Protein AF-A0A0N8S0G9-F1 (afdb_monomer_lite)

Radius of gyration: 26.76 Å; chains: 1; bounding box: 62×68×71 Å

pLDDT: mean 87.04, std 19.03, range [21.62, 98.75]

Secondary structure (DSSP, 8-state):
-B-PPP--------------PPPPP-PPPPPPP----------PPPPEEEEHHHHHHHHS--S-----------HHHHHHHHHHHHHTS-TTEEEEEEEEEEETTEEEEEEEEEEETTTTEEEEEEEE-S-GGGS-HHHHHHHHHHHHHHHHHHHHHHT-SEEEEEEEEEETTT--EEEEEEEEEHHHHHHHHHHHHHHHHHHHHHHHHHHHHHHHHHHHPPPSSSSPPTTHHHHHHHHHHHHHTT--------TTS-HHHHHHHHHHHHGGGGT-SEEEEEESSHHHHHHHHHHHHHHHHH-GGG---EEE---HHHH-S-TTS-SSTTT-TTTTTHHHHHHHHHHHHTTSSEE-HHHHHHHHHHTT--HHHHHHHHTTT-SEEEE-THHHHSTT-HHHHHHHHTT--EEEEEETGGGHHHHHHHHT-----HHHHHHHHHHS-HHHHHHHHHHHHHHHHHHHH--SSEEEESS--HHHHHHHHHHHHHHHHHHHH-TT---HHHHHHHHHHHHHHHHHHT-STT--EEEEPPPTT-----

Organism: NCBI:txid251724

InterPro domains:
  IPR006554 Helicase-like, DEXD box c2 type [SM00488] (219-459)
  IPR010614 RAD3-like helicase, DEAD [PF06733] (315-437)
  IPR011604 PD-(D/E)XK endonuclease-like domain superfamily [G3DSA:3.90.320.10] (56-201)
  IPR014013 Helicase superfamily 1/2, ATP-binding domain, DinG/Rad3-type [PS51193] (218-469)
  IPR027417 P-loop containing nucleoside triphosphate hydrolase [G3DSA:3.40.50.300] (226-467)
  IPR027417 P-loop containing nucleoside triphosphate hydrolase [SSF52540] (202-443)
  IPR045028 Helicase superfamily 1/2, DinG/Rad3-like [PTHR11472] (222-481)

Foldseek 3Di:
DWFFDDDDDDDDDDDDDDDDDDPDDDDDDDDDDDDDDPDDPPPPPQAAEAELLRLLCQQQQWWFQDPQDAQFDDPVLFVVLLVLVQVPDDPQKDAFQWFWDDDVRYIYIYTFGIARPVQLETEHEDEGEFDPVPPDPSVVRSSVSSQLLVQLRVCVVVVNQKGKYWYWYAYSPVRDTDIDIDMDGNVVSVVSNNSSCVVCVVVVVVLVVLLVQLLVLLLVQDQLDPDAAVPLQVLLVQLLVCLLVVHDDDDDDDPPRLNLLSNVSSNSSNCSNVVFQAEEEAEADPVSLVSNVVSVVSSCVSPVSSLAQEAEADDCVPQFPCPVFDRIVVTAQQRGRQSVLLVQLLVQLSVHSYHYSVSLSVSSVVSSHRSNVSSLVCSNVHRYYYYHPCLCLAPPRSNVVVCVNSVGRYHYHYPPCVVVSVVNSVSLDADADVVLLVVCLVVPDDQLNVLSVLLNVLVVVVVVPDDDQKDKDLDDSVSNLVSLVVSLVSLSNVCSVCVPPDDVSSVVNSVSSVSVNVSSVVDDNRIIDMDHHDDPPDDDDD

Structure (mmCIF, N/CA/C/O backbone):
data_AF-A0A0N8S0G9-F1
#
_entry.id   AF-A0A0N8S0G9-F1
#
loop_
_atom_site.group_PDB
_atom_site.id
_atom_site.type_symbol
_atom_site.label_atom_id
_atom_site.label_alt_id
_atom_site.label_comp_id
_atom_site.label_asym_id
_atom_site.label_entity_id
_atom_site.label_seq_id
_atom_site.pdbx_PDB_ins_code
_atom_site.Cartn_x
_atom_site.Cartn_y
_atom_site.Cartn_z
_atom_site.occupancy
_atom_site.B_iso_or_equiv
_atom_site.auth_seq_id
_atom_site.auth_comp_id
_atom_site.auth_asym_id
_atom_site.auth_atom_id
_atom_site.pdbx_PDB_model_num
ATOM 1 N N . MET A 1 1 ? 8.489 -24.179 9.448 1.00 47.62 1 MET A N 1
ATOM 2 C CA . MET A 1 1 ? 8.818 -23.372 8.254 1.00 47.62 1 MET A CA 1
ATOM 3 C C . MET A 1 1 ? 7.726 -23.603 7.246 1.00 47.62 1 MET A C 1
ATOM 5 O O . MET A 1 1 ? 7.330 -24.745 7.161 1.00 47.62 1 MET A O 1
ATOM 9 N N . PHE A 1 2 ? 7.226 -22.601 6.537 1.00 31.55 2 PHE A N 1
ATOM 10 C CA . PHE A 1 2 ? 6.414 -22.854 5.350 1.00 31.55 2 PHE A CA 1
ATOM 11 C C . PHE A 1 2 ? 7.312 -22.708 4.124 1.00 31.55 2 PHE A C 1
ATOM 13 O O . PHE A 1 2 ? 7.736 -21.596 3.852 1.00 31.55 2 PHE A O 1
ATOM 20 N N . ALA A 1 3 ? 7.693 -23.796 3.455 1.00 31.20 3 ALA A N 1
ATOM 21 C CA . ALA A 1 3 ? 8.562 -23.752 2.272 1.00 31.20 3 ALA A CA 1
ATOM 22 C C . ALA A 1 3 ? 7.854 -24.390 1.070 1.00 31.20 3 ALA A C 1
ATOM 24 O O . ALA A 1 3 ? 7.136 -25.365 1.235 1.00 31.20 3 ALA A O 1
ATOM 25 N N . THR A 1 4 ? 8.037 -23.882 -0.148 1.00 32.00 4 THR A N 1
ATOM 26 C CA . THR A 1 4 ? 7.501 -24.537 -1.356 1.00 32.00 4 THR A CA 1
ATOM 27 C C . THR A 1 4 ? 8.551 -25.477 -1.969 1.00 32.00 4 THR A C 1
ATOM 29 O O . THR A 1 4 ? 9.757 -25.236 -1.854 1.00 32.00 4 THR A O 1
ATOM 32 N N . ARG A 1 5 ? 8.088 -26.603 -2.541 1.00 31.05 5 ARG A N 1
ATOM 33 C CA . ARG A 1 5 ? 8.896 -27.758 -2.995 1.00 31.05 5 ARG A CA 1
ATOM 34 C C . ARG A 1 5 ? 10.078 -27.365 -3.894 1.00 31.05 5 ARG A C 1
ATOM 36 O O . ARG A 1 5 ? 9.892 -26.692 -4.902 1.00 31.05 5 ARG A O 1
ATOM 43 N N . ASP A 1 6 ? 11.253 -27.926 -3.598 1.00 29.02 6 ASP A N 1
ATOM 44 C CA . ASP A 1 6 ? 12.399 -27.990 -4.511 1.00 29.02 6 ASP A CA 1
ATOM 45 C C . ASP A 1 6 ? 12.451 -29.371 -5.182 1.00 29.02 6 ASP A C 1
ATOM 47 O O . ASP A 1 6 ? 12.462 -30.409 -4.517 1.00 29.02 6 ASP A O 1
ATOM 51 N N . SER A 1 7 ? 12.451 -29.399 -6.512 1.00 31.22 7 SER A N 1
ATOM 52 C CA . SER A 1 7 ? 12.449 -30.622 -7.314 1.00 31.22 7 SER A CA 1
ATOM 53 C C . SER A 1 7 ? 13.865 -30.981 -7.754 1.00 31.22 7 SER A C 1
ATOM 55 O O . SER A 1 7 ? 14.272 -30.606 -8.850 1.00 31.22 7 SER A O 1
ATOM 57 N N . ARG A 1 8 ? 14.612 -31.731 -6.937 1.00 25.83 8 ARG A N 1
ATOM 58 C CA . ARG A 1 8 ? 15.821 -32.466 -7.355 1.00 25.83 8 ARG A CA 1
ATOM 59 C C . ARG A 1 8 ? 16.055 -33.634 -6.403 1.00 25.83 8 ARG A C 1
ATOM 61 O O . ARG A 1 8 ? 16.563 -33.427 -5.312 1.00 25.83 8 ARG A O 1
ATOM 68 N N . LEU A 1 9 ? 15.660 -34.829 -6.847 1.00 25.06 9 LEU A N 1
ATOM 69 C CA . LEU A 1 9 ? 16.227 -36.161 -6.568 1.00 25.06 9 LEU A CA 1
ATOM 70 C C . LEU A 1 9 ? 15.126 -37.194 -6.829 1.00 25.06 9 LEU A C 1
ATOM 72 O O . LEU A 1 9 ? 14.227 -37.340 -6.014 1.00 25.06 9 LEU A O 1
ATOM 76 N N . LEU A 1 10 ? 15.189 -37.855 -7.988 1.00 24.91 10 LEU A N 1
ATOM 77 C CA . LEU A 1 10 ? 14.759 -39.240 -8.240 1.00 24.91 10 LEU A CA 1
ATOM 78 C C . LEU A 1 10 ? 14.988 -39.538 -9.730 1.00 24.91 10 LEU A C 1
ATOM 80 O O . LEU A 1 10 ? 14.132 -39.342 -10.587 1.00 24.91 10 LEU A O 1
ATOM 84 N N . THR A 1 11 ? 16.198 -39.990 -10.048 1.00 25.89 11 THR A N 1
ATOM 85 C CA . THR A 1 11 ? 16.478 -40.744 -11.271 1.00 25.89 11 THR A CA 1
ATOM 86 C C . THR A 1 11 ? 16.025 -42.183 -11.055 1.00 25.89 11 THR A C 1
ATOM 88 O O . THR A 1 11 ? 16.617 -42.894 -10.248 1.00 25.89 11 THR A O 1
ATOM 91 N N . GLY A 1 12 ? 14.994 -42.618 -11.776 1.00 23.05 12 GLY A N 1
ATOM 92 C CA . GLY A 1 12 ? 14.549 -44.010 -11.786 1.00 23.05 12 GLY A CA 1
ATOM 93 C C . GLY A 1 12 ? 13.316 -44.192 -12.663 1.00 23.05 12 GLY A C 1
ATOM 94 O O . GLY A 1 12 ? 12.246 -43.698 -12.335 1.00 23.05 12 GLY A O 1
ATOM 95 N N . ARG A 1 13 ? 13.493 -44.863 -13.806 1.00 23.89 13 ARG A N 1
ATOM 96 C CA . ARG A 1 13 ? 12.453 -45.217 -14.787 1.00 23.89 13 ARG A CA 1
ATOM 97 C C . ARG A 1 13 ? 11.225 -45.834 -14.113 1.00 23.89 13 ARG A C 1
ATOM 99 O O . ARG A 1 13 ? 11.407 -46.791 -13.377 1.00 23.89 13 ARG A O 1
ATOM 106 N N . LEU A 1 14 ? 10.020 -45.413 -14.504 1.00 23.11 14 LEU A N 1
ATOM 107 C CA . LEU A 1 14 ? 8.865 -46.299 -14.680 1.00 23.11 14 LEU A CA 1
ATOM 108 C C . LEU A 1 14 ? 7.877 -45.661 -15.668 1.00 23.11 14 LEU A C 1
ATOM 110 O O . LEU A 1 14 ? 7.524 -44.488 -15.588 1.00 23.11 14 LEU A O 1
ATOM 114 N N . SER A 1 15 ? 7.520 -46.466 -16.654 1.00 21.62 15 SER A N 1
ATOM 115 C CA . SER A 1 15 ? 6.636 -46.213 -17.779 1.00 21.62 15 SER A CA 1
ATOM 116 C C . SER A 1 15 ? 5.155 -46.178 -17.380 1.00 21.62 15 SER A C 1
ATOM 118 O O . SER A 1 15 ? 4.724 -46.957 -16.537 1.00 21.62 15 SER A O 1
ATOM 120 N N . SER A 1 16 ? 4.391 -45.343 -18.097 1.00 23.67 16 SER A N 1
ATOM 121 C CA . SER A 1 16 ? 2.976 -45.521 -18.475 1.00 23.67 16 SER A CA 1
ATOM 122 C C . SER A 1 16 ? 1.946 -45.824 -17.376 1.00 23.67 16 SER A C 1
ATOM 124 O O . SER A 1 16 ? 1.708 -46.993 -17.098 1.00 23.67 16 SER A O 1
ATOM 126 N N . ILE A 1 17 ? 1.201 -44.804 -16.919 1.00 25.59 17 ILE A N 1
ATOM 127 C CA . ILE A 1 17 ? -0.230 -44.930 -16.572 1.00 25.59 17 ILE A CA 1
ATOM 128 C C . ILE A 1 17 ? -0.977 -43.657 -17.009 1.00 25.59 17 ILE A C 1
ATOM 130 O O . ILE A 1 17 ? -0.624 -42.538 -16.645 1.00 25.59 17 ILE A O 1
ATOM 134 N N . HIS A 1 18 ? -2.002 -43.876 -17.832 1.00 22.98 18 HIS A N 1
ATOM 135 C CA . HIS A 1 18 ? -2.999 -42.920 -18.304 1.00 22.98 18 HIS A CA 1
ATOM 136 C C . HIS A 1 18 ? -3.925 -42.415 -17.180 1.00 22.98 18 HIS A C 1
ATOM 138 O O . HIS A 1 18 ? -4.282 -43.168 -16.283 1.00 22.98 18 HIS A O 1
ATOM 144 N N . ASN A 1 19 ? -4.431 -41.189 -17.366 1.00 25.28 19 ASN A N 1
ATOM 145 C CA . ASN A 1 19 ? -5.686 -40.645 -16.829 1.00 25.28 19 ASN A CA 1
ATOM 146 C C . ASN A 1 19 ? -5.848 -40.548 -15.303 1.00 25.28 19 ASN A C 1
ATOM 148 O O . ASN A 1 19 ? -6.401 -41.447 -14.683 1.00 25.28 19 ASN A O 1
ATOM 152 N N . LEU A 1 20 ? -5.595 -39.357 -14.749 1.00 24.39 20 LEU A N 1
ATOM 153 C CA . LEU A 1 20 ? -6.337 -38.851 -13.588 1.00 24.39 20 LEU A CA 1
ATOM 154 C C . LEU A 1 20 ? -6.706 -37.378 -13.818 1.00 24.39 20 LEU A C 1
ATOM 156 O O . LEU A 1 20 ? -5.854 -36.525 -14.052 1.00 24.39 20 LEU A O 1
ATOM 160 N N . ARG A 1 21 ? -8.020 -37.134 -13.835 1.00 22.47 21 ARG A N 1
ATOM 161 C CA . ARG A 1 21 ? -8.688 -35.842 -14.027 1.00 22.47 21 ARG A CA 1
ATOM 162 C C . ARG A 1 21 ? -8.375 -34.898 -12.860 1.00 22.47 21 ARG A C 1
ATOM 164 O O . ARG A 1 21 ? -8.559 -35.280 -11.709 1.00 22.47 21 ARG A O 1
ATOM 171 N N . LEU A 1 22 ? -7.989 -33.664 -13.175 1.00 25.78 22 LEU A N 1
ATOM 172 C CA . LEU A 1 22 ? -8.031 -32.528 -12.248 1.00 25.78 22 LEU A CA 1
ATOM 173 C C . LEU A 1 22 ? -9.501 -32.097 -12.035 1.00 25.78 22 LEU A C 1
ATOM 175 O O . LEU A 1 22 ? -10.263 -32.112 -13.008 1.00 25.78 22 LEU A O 1
ATOM 179 N N . PRO A 1 23 ? -9.927 -31.723 -10.815 1.00 24.94 23 PRO A N 1
ATOM 180 C CA . PRO A 1 23 ? -11.249 -31.149 -10.585 1.00 24.94 23 PRO A CA 1
ATOM 181 C C . PRO A 1 23 ? -11.358 -29.732 -11.170 1.00 24.94 23 PRO A C 1
ATOM 183 O O . PRO A 1 23 ? -10.394 -28.970 -11.209 1.00 24.94 23 PRO A O 1
ATOM 186 N N . SER A 1 24 ? -12.556 -29.426 -11.667 1.00 25.06 24 SER A N 1
ATOM 187 C CA . SER A 1 24 ? -12.907 -28.270 -12.490 1.00 25.06 24 SER A CA 1
ATOM 188 C C . SER A 1 24 ? -12.512 -26.923 -11.884 1.00 25.06 24 SER A C 1
ATOM 190 O O . SER A 1 24 ? -13.053 -26.502 -10.863 1.00 25.06 24 SER A O 1
ATOM 192 N N . ALA A 1 25 ? -11.641 -26.210 -12.595 1.00 27.41 25 ALA A N 1
ATOM 193 C CA . ALA A 1 25 ? -11.498 -24.771 -12.473 1.00 27.41 25 ALA A CA 1
ATOM 194 C C . ALA A 1 25 ? -12.776 -24.079 -12.972 1.00 27.41 25 ALA A C 1
ATOM 196 O O . ALA A 1 25 ? -13.408 -24.517 -13.937 1.00 27.41 25 ALA A O 1
ATOM 197 N N . VAL A 1 26 ? -13.132 -23.000 -12.282 1.00 28.72 26 VAL A N 1
ATOM 198 C CA . VAL A 1 26 ? -14.217 -22.064 -12.584 1.00 28.72 26 VAL A CA 1
ATOM 199 C C . VAL A 1 26 ? -14.305 -21.797 -14.092 1.00 28.72 26 VAL A C 1
ATOM 201 O O . VAL A 1 26 ? -13.342 -21.365 -14.723 1.00 28.72 26 VAL A O 1
ATOM 204 N N . THR A 1 27 ? -15.473 -22.086 -14.665 1.00 25.48 27 THR A N 1
ATOM 205 C CA . THR A 1 27 ? -15.809 -21.867 -16.076 1.00 25.48 27 THR A CA 1
ATOM 206 C C . THR A 1 27 ? -15.549 -20.417 -16.498 1.00 25.48 27 THR A C 1
ATOM 208 O O . THR A 1 27 ? -16.100 -19.510 -15.870 1.00 25.48 27 THR A O 1
ATOM 211 N N . PRO A 1 28 ? -14.788 -20.173 -17.580 1.00 29.44 28 PRO A N 1
ATOM 212 C CA . PRO A 1 28 ? -14.736 -18.864 -18.209 1.00 29.44 28 PRO A CA 1
ATOM 213 C C . PRO A 1 28 ? -16.070 -18.590 -18.912 1.00 29.44 28 PRO A C 1
ATOM 215 O O . PRO A 1 28 ? -16.639 -19.458 -19.579 1.00 29.44 28 PRO A O 1
ATOM 218 N N . THR A 1 29 ? -16.579 -17.377 -18.735 1.00 32.12 29 THR A N 1
ATOM 219 C CA . THR A 1 29 ? -17.747 -16.858 -19.443 1.00 32.12 29 THR A CA 1
ATOM 220 C C . THR A 1 29 ? -17.557 -16.961 -20.963 1.00 32.12 29 THR A C 1
ATOM 222 O O . THR A 1 29 ? -16.462 -16.776 -21.492 1.00 32.12 29 THR A O 1
ATOM 225 N N . ALA A 1 30 ? -18.640 -17.321 -21.654 1.00 30.66 30 ALA A N 1
ATOM 226 C CA . ALA A 1 30 ? -18.689 -17.615 -23.085 1.00 30.66 30 ALA A CA 1
ATOM 227 C C . ALA A 1 30 ? -18.201 -16.449 -23.981 1.00 30.66 30 ALA A C 1
ATOM 229 O O . ALA A 1 30 ? -18.319 -15.284 -23.593 1.00 30.66 30 ALA A O 1
ATOM 230 N N . PRO A 1 31 ? -17.700 -16.736 -25.202 1.00 27.77 31 PRO A N 1
ATOM 231 C CA . PRO A 1 31 ? -17.201 -15.715 -26.116 1.00 27.77 31 PRO A CA 1
ATOM 232 C C . PRO A 1 31 ? -18.356 -14.891 -26.698 1.00 27.77 31 PRO A C 1
ATOM 234 O O . PRO A 1 31 ? -19.266 -15.425 -27.335 1.00 27.77 31 PRO A O 1
ATOM 237 N N . VAL A 1 32 ? -18.295 -13.575 -26.507 1.00 29.84 32 VAL A N 1
ATOM 238 C CA . VAL A 1 32 ? -19.170 -12.611 -27.182 1.00 29.84 32 VAL A CA 1
ATOM 239 C C . VAL A 1 32 ? -18.731 -12.514 -28.649 1.00 29.84 32 VAL A C 1
ATOM 241 O O . VAL A 1 32 ? -17.564 -12.249 -28.936 1.00 29.84 32 VAL A O 1
ATOM 244 N N . LYS A 1 33 ? -19.654 -12.780 -29.581 1.00 27.66 33 LYS A N 1
ATOM 245 C CA . LYS A 1 33 ? -19.442 -12.614 -31.029 1.00 27.66 33 LYS A CA 1
ATOM 246 C C . LYS A 1 33 ? -19.269 -11.127 -31.391 1.00 27.66 33 LYS A C 1
ATOM 248 O O . LYS A 1 33 ? -19.907 -10.289 -30.756 1.00 27.66 33 LYS A O 1
ATOM 253 N N . PRO A 1 34 ? -18.459 -10.791 -32.412 1.00 30.08 34 PRO A N 1
ATOM 254 C CA . PRO A 1 34 ? -18.259 -9.419 -32.840 1.00 30.08 34 PRO A CA 1
ATOM 255 C C . PRO A 1 34 ? -19.312 -9.049 -33.890 1.00 30.08 34 PRO A C 1
ATOM 257 O O . PRO A 1 34 ? -19.113 -9.322 -35.067 1.00 30.08 34 PRO A O 1
ATOM 260 N N . ASP A 1 35 ? -20.400 -8.410 -33.470 1.00 29.59 35 ASP A N 1
ATOM 261 C CA . ASP A 1 35 ? -21.201 -7.585 -34.377 1.00 29.59 35 ASP A CA 1
ATOM 262 C C . ASP A 1 35 ? -20.963 -6.124 -33.997 1.00 29.59 35 ASP A C 1
ATOM 264 O O . ASP A 1 35 ? -21.429 -5.613 -32.979 1.00 29.59 35 ASP A O 1
ATOM 268 N N . SER A 1 36 ? -20.107 -5.491 -34.794 1.00 31.81 36 SER A N 1
ATOM 269 C CA . SER A 1 36 ? -19.748 -4.086 -34.716 1.00 31.81 36 SER A CA 1
ATOM 270 C C . SER A 1 36 ? -20.699 -3.258 -35.576 1.00 31.81 36 SER A C 1
ATOM 272 O O . SER A 1 36 ? -20.569 -3.248 -36.799 1.00 31.81 36 SER A O 1
ATOM 274 N N . GLU A 1 37 ? -21.565 -2.485 -34.934 1.00 29.23 37 GLU A N 1
ATOM 275 C CA . GLU A 1 37 ? -21.896 -1.145 -35.419 1.00 29.23 37 GLU A CA 1
ATOM 276 C C . GLU A 1 37 ? -21.197 -0.130 -34.503 1.00 29.23 37 GLU A C 1
ATOM 278 O O . GLU A 1 37 ? -21.092 -0.366 -33.294 1.00 29.23 37 GLU A O 1
ATOM 283 N N . PRO A 1 38 ? -20.638 0.965 -35.047 1.00 31.22 38 PRO A N 1
ATOM 284 C CA . PRO A 1 38 ? -19.880 1.922 -34.258 1.00 31.22 38 PRO A CA 1
ATOM 285 C C . PRO A 1 38 ? -20.814 2.603 -33.259 1.00 31.22 38 PRO A C 1
ATOM 287 O O . PRO A 1 38 ? -21.645 3.432 -33.626 1.00 31.22 38 PRO A O 1
ATOM 290 N N . ALA A 1 39 ? -20.660 2.253 -31.981 1.00 31.86 39 ALA A N 1
ATOM 291 C CA . ALA A 1 39 ? -21.274 2.985 -30.892 1.00 31.86 39 ALA A CA 1
ATOM 292 C C . ALA A 1 39 ? -20.813 4.444 -30.989 1.00 31.86 39 ALA A C 1
ATOM 294 O O . ALA A 1 39 ? -19.627 4.748 -30.837 1.00 31.86 39 ALA A O 1
ATOM 295 N N . LEU A 1 40 ? -21.766 5.327 -31.288 1.00 28.92 40 LEU A N 1
ATOM 296 C CA . LEU A 1 40 ? -21.629 6.768 -31.149 1.00 28.92 40 LEU A CA 1
ATOM 297 C C . LEU A 1 40 ? -20.982 7.045 -29.791 1.00 28.92 40 LEU A C 1
ATOM 299 O O . LEU A 1 40 ? -21.545 6.717 -28.746 1.00 28.92 40 LEU A O 1
ATOM 303 N N . ILE A 1 41 ? -19.769 7.594 -29.832 1.00 35.19 41 ILE A N 1
ATOM 304 C CA . ILE A 1 41 ? -19.023 8.033 -28.659 1.00 35.19 41 ILE A CA 1
ATOM 305 C C . ILE A 1 41 ? -19.887 9.102 -27.993 1.00 35.19 41 ILE A C 1
ATOM 307 O O . ILE A 1 41 ? -19.945 10.244 -28.439 1.00 35.19 41 ILE A O 1
ATOM 311 N N . SER A 1 42 ? -20.619 8.707 -26.954 1.00 30.48 42 SER A N 1
ATOM 312 C CA . SER A 1 42 ? -21.236 9.643 -26.027 1.00 30.48 42 SER A CA 1
ATOM 313 C C . SER A 1 42 ? -20.092 10.398 -25.357 1.00 30.48 42 SER A C 1
ATOM 315 O O . SER A 1 42 ? -19.376 9.836 -24.528 1.00 30.48 42 SER A O 1
ATOM 317 N N . GLU A 1 43 ? -19.890 11.655 -25.755 1.00 35.91 43 GLU A N 1
ATOM 318 C CA . GLU A 1 43 ? -18.975 12.610 -25.123 1.00 35.91 43 GLU A CA 1
ATOM 319 C C . GLU A 1 43 ? -19.499 13.008 -23.732 1.00 35.91 43 GLU A C 1
ATOM 321 O O . GLU A 1 43 ? -19.808 14.163 -23.452 1.00 35.91 43 GLU A O 1
ATOM 326 N N . SER A 1 44 ? -19.629 12.038 -22.829 1.00 43.53 44 SER A N 1
ATOM 327 C CA . SER A 1 44 ? -19.634 12.357 -21.407 1.00 43.53 44 SER A CA 1
ATOM 328 C C . SER A 1 44 ? -18.199 12.740 -21.039 1.00 43.53 44 SER A C 1
ATOM 330 O O . SER A 1 44 ? -17.285 11.967 -21.348 1.00 43.53 44 SER A O 1
ATOM 332 N N . PRO A 1 45 ? -17.950 13.909 -20.418 1.00 55.91 45 PRO A N 1
ATOM 333 C CA . PRO A 1 45 ? -16.604 14.267 -19.993 1.00 55.91 45 PRO A CA 1
ATOM 334 C C . PRO A 1 45 ? -16.068 13.151 -19.096 1.00 55.91 45 PRO A C 1
ATOM 336 O O . PRO A 1 45 ? -16.774 12.687 -18.197 1.00 55.91 45 PRO A O 1
ATOM 339 N N . ALA A 1 46 ? -14.848 12.683 -19.376 1.00 75.50 46 ALA A N 1
ATOM 340 C CA . ALA A 1 46 ? -14.213 11.643 -18.577 1.00 75.50 46 ALA A CA 1
ATOM 341 C C . ALA A 1 46 ? -14.253 12.073 -17.106 1.00 75.50 46 ALA A C 1
ATOM 343 O O . ALA A 1 46 ? -13.829 13.177 -16.780 1.00 75.50 46 ALA A O 1
ATOM 344 N N . ARG A 1 47 ? -14.810 11.237 -16.229 1.00 87.50 47 ARG A N 1
ATOM 345 C CA . ARG A 1 47 ? -14.865 11.511 -14.790 1.00 87.50 47 ARG A CA 1
ATOM 346 C C . ARG A 1 47 ? -13.773 10.742 -14.069 1.00 87.50 47 ARG A C 1
ATOM 348 O O . ARG A 1 47 ? -13.502 9.589 -14.402 1.00 87.50 47 ARG A O 1
ATOM 355 N N . TYR A 1 48 ? -13.177 11.364 -13.060 1.00 91.00 48 TYR A N 1
ATOM 356 C CA . TYR A 1 48 ? -12.252 10.699 -12.156 1.00 91.00 48 TYR A CA 1
ATOM 357 C C . TYR A 1 48 ? -13.033 10.008 -11.040 1.00 91.00 48 TYR A C 1
ATOM 359 O O . TYR A 1 48 ? -13.744 10.654 -10.268 1.00 91.00 48 TYR A O 1
ATOM 367 N N . VAL A 1 49 ? -12.876 8.692 -10.921 1.00 91.88 49 VAL A N 1
ATOM 368 C CA . VAL A 1 49 ? -13.511 7.919 -9.851 1.00 91.88 49 VAL A CA 1
ATOM 369 C C . VAL A 1 49 ? -12.564 7.817 -8.662 1.00 91.88 49 VAL A C 1
ATOM 371 O O . VAL A 1 49 ? -11.438 7.345 -8.796 1.00 91.88 49 VAL A O 1
ATOM 374 N N . VAL A 1 50 ? -13.024 8.223 -7.479 1.00 92.88 50 VAL A N 1
ATOM 375 C CA . VAL A 1 50 ? -12.246 8.146 -6.237 1.00 92.88 50 VAL A CA 1
ATOM 376 C C . VAL A 1 50 ? -13.038 7.442 -5.138 1.00 92.88 50 VAL A C 1
ATOM 378 O O . VAL A 1 50 ? -14.231 7.683 -4.941 1.00 92.88 50 VAL A O 1
ATOM 381 N N . ALA A 1 51 ? -12.371 6.549 -4.406 1.00 93.62 51 ALA A N 1
ATOM 382 C CA . ALA A 1 51 ? -12.950 5.927 -3.224 1.00 93.62 51 ALA A CA 1
ATOM 383 C C . ALA A 1 51 ? -13.040 6.940 -2.068 1.00 93.62 51 ALA A C 1
ATOM 385 O O . ALA A 1 51 ? -12.090 7.689 -1.855 1.00 93.62 51 ALA A O 1
ATOM 386 N N . VAL A 1 52 ? -14.109 6.916 -1.260 1.00 95.62 52 VAL A N 1
ATOM 387 C CA . VAL A 1 52 ? -14.258 7.798 -0.077 1.00 95.62 52 VAL A CA 1
ATOM 388 C C . VAL A 1 52 ? -13.023 7.747 0.824 1.00 95.62 52 VAL A C 1
ATOM 390 O O . VAL A 1 52 ? -12.479 8.783 1.197 1.00 95.62 52 VAL A O 1
ATOM 393 N N . ARG A 1 53 ? -12.509 6.541 1.097 1.00 93.31 53 ARG A N 1
ATOM 394 C CA . ARG A 1 53 ? -11.275 6.355 1.869 1.00 93.31 53 ARG A CA 1
ATOM 395 C C . ARG A 1 53 ? -10.077 7.073 1.241 1.00 93.31 53 ARG A C 1
ATOM 397 O O . ARG A 1 53 ? -9.362 7.768 1.955 1.00 93.31 53 ARG A O 1
ATOM 404 N N . ALA A 1 54 ? -9.873 6.920 -0.068 1.00 91.00 54 ALA A N 1
ATOM 405 C CA . ALA A 1 54 ? -8.755 7.533 -0.785 1.00 91.00 54 ALA A CA 1
ATOM 406 C C . ALA A 1 54 ? -8.873 9.066 -0.833 1.00 91.00 54 ALA A C 1
ATOM 408 O O . ALA A 1 54 ? -7.870 9.754 -0.658 1.00 91.00 54 ALA A O 1
ATOM 409 N N . LEU A 1 55 ? -10.091 9.594 -1.004 1.00 94.56 55 LEU A N 1
ATOM 410 C CA . LEU A 1 55 ? -10.371 11.028 -0.929 1.00 94.56 55 LEU A CA 1
ATOM 411 C C . LEU A 1 55 ? -9.966 11.574 0.445 1.00 94.56 55 LEU A C 1
ATOM 413 O O . LEU A 1 55 ? -9.118 12.456 0.523 1.00 94.56 55 LEU A O 1
ATOM 417 N N . CYS A 1 56 ? -10.494 10.996 1.527 1.00 94.94 56 CYS A N 1
ATOM 418 C CA . CYS A 1 56 ? -10.198 11.453 2.885 1.00 94.94 56 CYS A CA 1
ATOM 419 C C . CYS A 1 56 ? -8.714 11.296 3.253 1.00 94.94 56 CYS A C 1
ATOM 421 O O . CYS A 1 56 ? -8.145 12.190 3.874 1.00 94.94 56 CYS A O 1
ATOM 423 N N . GLU A 1 57 ? -8.061 10.195 2.862 1.00 90.56 57 GLU A N 1
ATOM 424 C CA . GLU A 1 57 ? -6.617 10.005 3.081 1.00 90.56 57 GLU A CA 1
ATOM 425 C C . GLU A 1 57 ? -5.774 11.062 2.354 1.00 90.56 57 GLU A C 1
ATOM 427 O O . GLU A 1 57 ? -4.705 11.430 2.841 1.00 90.56 57 GLU A O 1
ATOM 432 N N . PHE A 1 58 ? -6.242 11.559 1.206 1.00 90.38 58 PHE A N 1
ATOM 433 C CA . PHE A 1 58 ? -5.560 12.604 0.450 1.00 90.38 58 PHE A CA 1
ATOM 434 C C . PHE A 1 58 ? -5.800 14.003 1.029 1.00 90.38 58 PHE A C 1
ATOM 436 O O . PHE A 1 58 ? -4.872 14.810 1.040 1.00 90.38 58 PHE A O 1
ATOM 443 N N . THR A 1 59 ? -7.026 14.304 1.468 1.00 92.50 59 THR A N 1
ATOM 444 C CA . THR A 1 59 ? -7.470 15.682 1.750 1.00 92.50 59 THR A CA 1
ATOM 445 C C . THR A 1 59 ? -7.561 16.026 3.235 1.00 92.50 59 THR A C 1
ATOM 447 O O . THR A 1 59 ? -7.447 17.196 3.586 1.00 92.50 59 THR A O 1
ATOM 450 N N . ALA A 1 60 ? -7.769 15.035 4.107 1.00 92.44 60 ALA A N 1
ATOM 451 C CA . ALA A 1 60 ? -8.040 15.243 5.533 1.00 92.44 60 ALA A CA 1
ATOM 452 C C . ALA A 1 60 ? -6.924 14.726 6.458 1.00 92.44 60 ALA A C 1
ATOM 454 O O . ALA A 1 60 ? -7.026 14.860 7.678 1.00 92.44 60 ALA A O 1
ATOM 455 N N . LYS A 1 61 ? -5.869 14.120 5.901 1.00 90.94 61 LYS A N 1
ATOM 456 C CA . LYS A 1 61 ? -4.728 13.619 6.672 1.00 90.94 61 LYS A CA 1
ATOM 457 C C . LYS A 1 61 ? -3.777 14.765 7.019 1.00 90.94 61 LYS A C 1
ATOM 459 O O . LYS A 1 61 ? -3.321 15.470 6.125 1.00 90.94 61 LYS A O 1
ATOM 464 N N . VAL A 1 62 ? -3.476 14.922 8.306 1.00 91.62 62 VAL A N 1
ATOM 465 C CA . VAL A 1 62 ? -2.696 16.044 8.856 1.00 91.62 62 VAL A CA 1
ATOM 466 C C . VAL A 1 62 ? -1.715 15.578 9.934 1.00 91.62 62 VAL A C 1
ATOM 468 O O . VAL A 1 62 ? -1.832 14.464 10.463 1.00 91.62 62 VAL A O 1
ATOM 471 N N . GLY A 1 63 ? -0.759 16.442 10.266 1.00 93.19 63 GLY A N 1
AT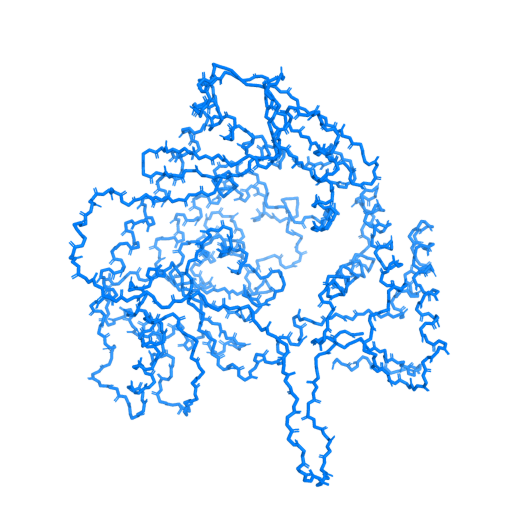OM 472 C CA . GLY A 1 63 ? 0.226 16.222 11.317 1.00 93.19 63 GLY A CA 1
ATOM 473 C C . GLY A 1 63 ? 1.339 15.252 10.929 1.00 93.19 63 GLY A C 1
ATOM 474 O O . GLY A 1 63 ? 1.807 15.201 9.786 1.00 93.19 63 GLY A O 1
ATOM 475 N N . ASP A 1 64 ? 1.787 14.485 11.917 1.00 92.75 64 ASP A N 1
ATOM 476 C CA . ASP A 1 64 ? 3.013 13.701 11.831 1.00 92.75 64 ASP A CA 1
ATOM 477 C C . ASP A 1 64 ? 2.828 12.403 11.043 1.00 92.75 64 ASP A C 1
ATOM 479 O O . ASP A 1 64 ? 1.809 11.716 11.140 1.00 92.75 64 ASP A O 1
ATOM 483 N N . LEU A 1 65 ? 3.874 12.012 10.316 1.00 89.81 65 LEU A N 1
ATOM 484 C CA . LEU A 1 65 ? 4.080 10.615 9.970 1.00 89.81 65 LEU A CA 1
ATOM 485 C C . LEU A 1 65 ? 4.392 9.874 11.268 1.00 89.81 65 LEU A C 1
ATOM 487 O O . LEU A 1 65 ? 5.410 10.157 11.891 1.00 89.81 65 LEU A O 1
ATOM 491 N N . ASP A 1 66 ? 3.553 8.915 11.642 1.00 86.00 66 ASP A N 1
ATOM 492 C CA . ASP A 1 66 ? 3.738 8.143 12.864 1.00 86.00 66 ASP A CA 1
ATOM 493 C C . ASP A 1 66 ? 3.644 6.645 12.582 1.00 86.00 66 ASP A C 1
ATOM 495 O O . ASP A 1 66 ? 2.595 6.120 12.214 1.00 86.00 66 ASP A O 1
ATOM 499 N N . LEU A 1 67 ? 4.783 5.972 12.719 1.00 81.56 67 LEU A N 1
ATOM 500 C CA . LEU A 1 67 ? 4.920 4.524 12.609 1.00 81.56 67 LEU A CA 1
ATOM 501 C C . LEU A 1 67 ? 5.357 3.904 13.930 1.00 81.56 67 LEU A C 1
ATOM 503 O O . LEU A 1 67 ? 5.979 2.837 13.939 1.00 81.56 67 LEU A O 1
ATOM 507 N N . ARG A 1 68 ? 5.061 4.570 15.054 1.00 76.81 68 ARG A N 1
ATOM 508 C CA . ARG A 1 68 ? 5.133 3.908 16.351 1.00 76.81 68 ARG A CA 1
ATOM 509 C C . ARG A 1 68 ? 4.317 2.632 16.286 1.00 76.81 68 ARG A C 1
ATOM 511 O O . ARG A 1 68 ? 3.200 2.592 15.765 1.00 76.81 68 ARG A O 1
ATOM 518 N N . PHE A 1 69 ? 4.928 1.579 16.804 1.00 69.12 69 PHE A N 1
ATOM 519 C CA . PHE A 1 69 ? 4.277 0.298 16.910 1.00 69.12 69 PHE A CA 1
ATOM 520 C C . PHE A 1 69 ? 3.022 0.460 17.776 1.00 69.12 69 PHE A C 1
ATOM 522 O O . PHE A 1 69 ? 3.109 0.748 18.966 1.00 69.12 69 PHE A O 1
ATOM 529 N N . THR A 1 70 ? 1.863 0.313 17.143 1.00 70.25 70 THR A N 1
ATOM 530 C CA . THR A 1 70 ? 0.556 0.305 17.790 1.00 70.25 70 THR A CA 1
ATOM 531 C C . THR A 1 70 ? -0.071 -1.052 17.491 1.00 70.25 70 THR A C 1
ATOM 533 O O . THR A 1 70 ? -0.334 -1.363 16.322 1.00 70.25 70 THR A O 1
ATOM 536 N N . PRO A 1 71 ? -0.247 -1.916 18.506 1.00 70.31 71 PRO A N 1
ATOM 537 C CA . PRO A 1 71 ? -0.974 -3.162 18.335 1.00 70.31 71 PRO A CA 1
ATOM 538 C C . PRO A 1 71 ? -2.335 -2.880 17.698 1.00 70.31 71 PRO A C 1
ATOM 540 O O . PRO A 1 71 ? -3.162 -2.152 18.242 1.00 70.31 71 PRO A O 1
ATOM 543 N N . SER A 1 72 ? -2.557 -3.447 16.520 1.00 76.31 72 SER A N 1
ATOM 544 C CA . SER A 1 72 ? -3.800 -3.309 15.769 1.00 76.31 72 SER A CA 1
ATOM 545 C C . SER A 1 72 ? -4.439 -4.682 15.575 1.00 76.31 72 SER A C 1
ATOM 547 O O . SER A 1 72 ? -3.727 -5.692 15.587 1.00 76.31 72 SER A O 1
ATOM 549 N N . PRO A 1 73 ? -5.774 -4.742 15.432 1.00 81.25 73 PRO A N 1
ATOM 550 C CA . PRO A 1 73 ? -6.460 -5.960 15.027 1.00 81.25 73 PRO A CA 1
ATOM 551 C C . PRO A 1 73 ? -5.847 -6.570 13.768 1.00 81.25 73 PRO A C 1
ATOM 553 O O . PRO A 1 73 ? -5.492 -5.849 12.830 1.00 81.25 73 PRO A O 1
ATOM 556 N N . THR A 1 74 ? -5.782 -7.898 13.706 1.00 76.44 74 THR A N 1
ATOM 557 C CA . THR A 1 74 ? -5.537 -8.579 12.429 1.00 76.44 74 THR A CA 1
ATOM 558 C C . THR A 1 74 ? -6.690 -8.309 11.457 1.00 76.44 74 THR A C 1
ATOM 560 O O . THR A 1 74 ? -7.781 -7.893 11.854 1.00 76.44 74 THR A O 1
ATOM 563 N N . ALA A 1 75 ? -6.491 -8.576 10.163 1.00 75.12 75 ALA A N 1
ATOM 564 C CA . ALA A 1 75 ? -7.567 -8.429 9.180 1.00 75.12 75 ALA A CA 1
ATOM 565 C C . ALA A 1 75 ? -8.789 -9.301 9.529 1.00 75.12 75 ALA A C 1
ATOM 567 O O . ALA A 1 75 ? -9.927 -8.854 9.397 1.00 75.12 75 ALA A O 1
ATOM 568 N N . GLN A 1 76 ? -8.557 -10.523 10.021 1.00 77.25 76 GLN A N 1
ATOM 569 C CA . GLN A 1 76 ? -9.625 -11.431 10.439 1.00 77.25 76 GLN A CA 1
ATOM 570 C C . GLN A 1 76 ? -10.365 -10.908 11.672 1.00 77.25 76 GLN A C 1
ATOM 572 O O . GLN A 1 76 ? -11.594 -10.918 11.687 1.00 77.25 76 GLN A O 1
ATOM 577 N N . GLU A 1 77 ? -9.635 -10.404 12.670 1.00 85.00 77 GLU A N 1
ATOM 578 C CA . GLU A 1 77 ? -10.223 -9.792 13.866 1.00 85.00 77 GLU A CA 1
ATOM 579 C C . GLU A 1 77 ? -11.015 -8.529 13.525 1.00 85.00 77 GLU A C 1
ATOM 581 O O . GLU A 1 77 ? -12.099 -8.325 14.062 1.00 85.00 77 GLU A O 1
ATOM 586 N N . GLY A 1 78 ? -10.517 -7.711 12.594 1.00 87.50 78 GLY A N 1
ATOM 587 C CA . GLY A 1 78 ? -11.228 -6.543 12.082 1.00 87.50 78 GLY A CA 1
ATOM 588 C C . GLY A 1 78 ? -12.554 -6.935 11.431 1.00 87.50 78 GLY A C 1
ATOM 589 O O . GLY A 1 78 ? -13.612 -6.452 11.823 1.00 87.50 78 GLY A O 1
ATOM 590 N N . ILE A 1 79 ? -12.527 -7.885 10.490 1.00 87.31 79 ILE A N 1
ATOM 591 C CA . ILE A 1 79 ? -13.743 -8.372 9.822 1.00 87.31 79 ILE A CA 1
ATOM 592 C C . ILE A 1 79 ? -14.716 -9.003 10.833 1.00 87.31 79 ILE A C 1
ATOM 594 O O . ILE A 1 79 ? -15.926 -8.787 10.739 1.00 87.31 79 ILE A O 1
ATOM 598 N N . ALA A 1 80 ? -14.214 -9.791 11.787 1.00 90.81 80 ALA A N 1
ATOM 599 C CA . ALA A 1 80 ? -15.033 -10.375 12.844 1.00 90.81 80 ALA A CA 1
ATOM 600 C C . ALA A 1 80 ? -15.665 -9.286 13.720 1.00 90.81 80 ALA A C 1
ATOM 602 O O . ALA A 1 80 ? -16.863 -9.342 13.970 1.00 90.81 80 ALA A O 1
ATOM 603 N N . GLY A 1 81 ? -14.905 -8.255 14.097 1.00 93.50 81 GLY A N 1
ATOM 604 C CA . GLY A 1 81 ? -15.402 -7.107 14.851 1.00 93.50 81 GLY A CA 1
ATOM 605 C C . GLY A 1 81 ? -16.519 -6.357 14.123 1.00 93.50 81 GLY A C 1
ATOM 606 O O . GLY A 1 81 ? -17.568 -6.120 14.716 1.00 93.50 81 GLY A O 1
ATOM 607 N N . HIS A 1 82 ? -16.359 -6.065 12.825 1.00 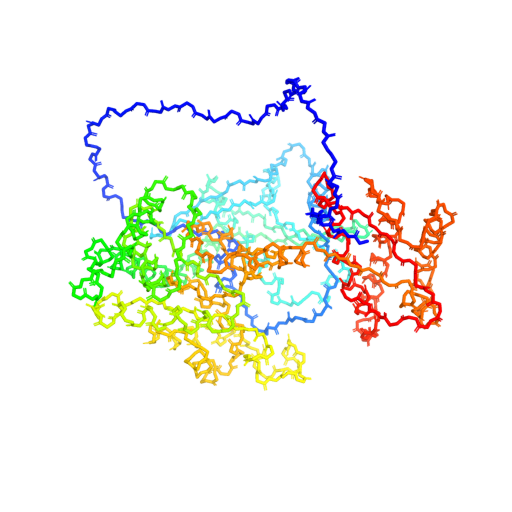94.69 82 HIS A N 1
ATOM 608 C CA . HIS A 1 82 ? -17.424 -5.442 12.020 1.00 94.69 82 HIS A CA 1
ATOM 609 C C . HIS A 1 82 ? -18.685 -6.323 11.974 1.00 94.69 82 HIS A C 1
ATOM 611 O O . HIS A 1 82 ? -19.794 -5.824 12.165 1.00 94.69 82 HIS A O 1
ATOM 617 N N . ARG A 1 83 ? -18.531 -7.646 11.797 1.00 94.06 83 ARG A N 1
ATOM 618 C CA . ARG A 1 83 ? -19.660 -8.593 11.840 1.00 94.06 83 ARG A CA 1
ATOM 619 C C . ARG A 1 83 ? -20.348 -8.618 13.206 1.00 94.06 83 ARG A C 1
ATOM 621 O O . ARG A 1 83 ? -21.575 -8.623 13.256 1.00 94.06 83 ARG A O 1
ATOM 628 N N . THR A 1 84 ? -19.584 -8.606 14.297 1.00 95.75 84 THR A N 1
ATOM 629 C CA . THR A 1 84 ? -20.122 -8.572 15.662 1.00 95.75 84 THR A CA 1
ATOM 630 C C . THR A 1 84 ? -20.940 -7.306 15.890 1.00 95.75 84 THR A C 1
ATOM 632 O O . THR A 1 84 ? -22.087 -7.406 16.324 1.00 95.75 84 THR A O 1
ATOM 635 N N . VAL A 1 85 ? -20.410 -6.133 15.530 1.00 95.62 85 VAL A N 1
ATOM 636 C CA . VAL A 1 85 ? -21.135 -4.857 15.644 1.00 95.62 85 VAL A CA 1
ATOM 637 C C . VAL A 1 85 ? -22.440 -4.897 14.847 1.00 95.62 85 VAL A C 1
ATOM 639 O O . VAL A 1 85 ? -23.496 -4.614 15.410 1.00 95.62 85 VAL A O 1
ATOM 642 N N . ALA A 1 86 ? -22.395 -5.325 13.581 1.00 94.06 86 ALA A N 1
ATOM 643 C CA . ALA A 1 86 ? -23.585 -5.430 12.736 1.00 94.06 86 ALA A CA 1
ATOM 644 C C . ALA A 1 86 ? -24.631 -6.401 13.315 1.00 94.06 86 ALA A C 1
ATOM 646 O O . ALA A 1 86 ? -25.818 -6.089 13.331 1.00 94.06 86 ALA A O 1
ATOM 647 N N . SER A 1 87 ? -24.203 -7.544 13.867 1.00 94.31 87 SER A N 1
ATOM 648 C CA . SER A 1 87 ? -25.105 -8.533 14.481 1.00 94.31 87 SER A CA 1
ATOM 649 C C . SER A 1 87 ? -25.830 -8.029 15.735 1.00 94.31 87 SER A C 1
ATOM 651 O O . SER A 1 87 ? -26.874 -8.564 16.100 1.00 94.31 87 SER A O 1
ATOM 653 N N . ARG A 1 88 ? -25.290 -6.994 16.394 1.00 94.75 88 ARG A N 1
ATOM 654 C CA . ARG A 1 88 ? -25.893 -6.351 17.571 1.00 94.75 88 ARG A CA 1
ATOM 655 C C . ARG A 1 88 ? -26.942 -5.295 17.198 1.00 94.75 88 ARG A C 1
ATOM 657 O O . ARG A 1 88 ? -27.562 -4.719 18.092 1.00 94.75 88 ARG A O 1
ATOM 664 N N . ARG A 1 89 ? -27.121 -4.989 15.909 1.00 94.44 89 ARG A N 1
ATOM 665 C CA . ARG A 1 89 ? -28.113 -4.021 15.418 1.00 94.44 89 ARG A CA 1
ATOM 666 C C . ARG A 1 89 ? -29.464 -4.694 15.138 1.00 94.44 89 ARG A C 1
ATOM 668 O O . ARG A 1 89 ? -29.564 -5.915 15.061 1.00 94.44 89 ARG A O 1
ATOM 675 N N . GLY A 1 90 ? -30.5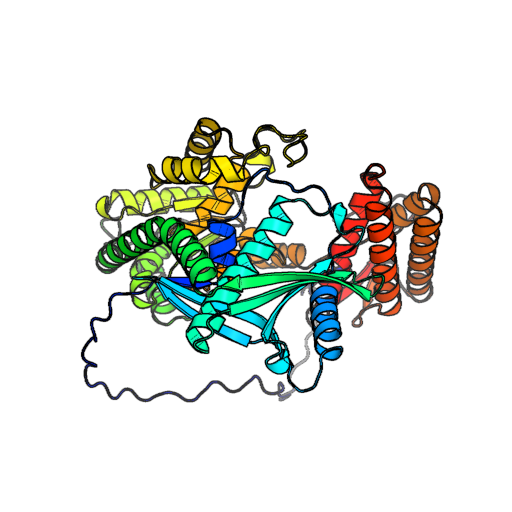24 -3.885 15.066 1.00 90.06 90 GLY A N 1
ATOM 676 C CA . GLY A 1 90 ? -31.897 -4.355 14.846 1.00 90.06 90 GLY A CA 1
ATOM 677 C C . GLY A 1 90 ? -32.200 -4.706 13.384 1.00 90.06 90 GLY A C 1
ATOM 678 O O . GLY A 1 90 ? -31.375 -4.492 12.502 1.00 90.06 90 GLY A O 1
ATOM 679 N N . ALA A 1 91 ? -33.413 -5.203 13.124 1.00 85.00 91 ALA A N 1
ATOM 680 C CA . ALA A 1 91 ? -33.844 -5.643 11.790 1.00 85.00 91 ALA A CA 1
ATOM 681 C C . ALA A 1 91 ? -33.839 -4.529 10.721 1.00 85.00 91 ALA A C 1
ATOM 683 O O . ALA A 1 91 ? -33.673 -4.823 9.541 1.00 85.00 91 ALA A O 1
ATOM 684 N N . ASP A 1 92 ? -33.975 -3.266 11.135 1.00 87.56 92 ASP A N 1
ATOM 685 C CA . ASP A 1 92 ? -33.999 -2.100 10.240 1.00 87.56 92 ASP A CA 1
ATOM 686 C C . ASP A 1 92 ? -32.594 -1.591 9.855 1.00 87.56 92 ASP A C 1
ATOM 688 O O . ASP A 1 92 ? -32.462 -0.614 9.113 1.00 87.56 92 ASP A O 1
ATOM 692 N N . TYR A 1 93 ? -31.534 -2.237 10.357 1.00 95.00 93 TYR A N 1
ATOM 693 C CA . TYR A 1 93 ? -30.150 -1.881 10.061 1.00 95.00 93 TYR A CA 1
ATOM 694 C C . TYR A 1 93 ? -29.693 -2.458 8.720 1.00 95.00 93 TYR A C 1
ATOM 696 O O . TYR A 1 93 ? -29.667 -3.671 8.509 1.00 95.00 93 TYR A O 1
ATOM 704 N N . GLN A 1 94 ? -29.265 -1.579 7.822 1.00 95.50 94 GLN A N 1
ATOM 705 C CA . GLN A 1 94 ? -28.688 -1.947 6.535 1.00 95.50 94 GLN A CA 1
ATOM 706 C C . GLN A 1 94 ? -27.167 -1.955 6.646 1.00 95.50 94 GLN A C 1
ATOM 708 O O . GLN A 1 94 ? -26.542 -0.896 6.625 1.00 95.50 94 GLN A O 1
ATOM 713 N N . ALA A 1 95 ? -26.574 -3.143 6.757 1.00 94.94 95 ALA A N 1
ATOM 714 C CA . ALA A 1 95 ? -25.124 -3.306 6.731 1.00 94.94 95 ALA A CA 1
ATOM 715 C C . ALA A 1 95 ? -24.557 -3.106 5.313 1.00 94.94 95 ALA A C 1
ATOM 717 O O . ALA A 1 95 ? -25.213 -3.431 4.322 1.00 94.94 95 ALA A O 1
ATOM 718 N N . GLU A 1 96 ? -23.315 -2.627 5.222 1.00 94.00 96 GLU A N 1
ATOM 719 C CA . GLU A 1 96 ? -22.539 -2.542 3.977 1.00 94.00 96 GLU A CA 1
ATOM 720 C C . GLU A 1 96 ? -23.201 -1.703 2.859 1.00 94.00 96 GLU A C 1
ATOM 722 O O . GLU A 1 96 ? -23.271 -2.085 1.684 1.00 94.00 96 GLU A O 1
ATOM 727 N N . LEU A 1 97 ? -23.659 -0.499 3.209 1.00 95.88 97 LEU A N 1
ATOM 728 C CA . LEU A 1 97 ? -24.382 0.385 2.297 1.00 95.88 97 LEU A CA 1
ATOM 729 C C . LEU A 1 97 ? -23.453 1.037 1.260 1.00 95.88 97 LEU A C 1
ATOM 731 O O . LEU A 1 97 ? -22.635 1.903 1.575 1.00 95.88 97 LEU A O 1
ATOM 735 N N . SER A 1 98 ? -23.625 0.669 -0.012 1.00 97.00 98 SER A N 1
ATOM 736 C CA . SER A 1 98 ? -22.922 1.311 -1.131 1.00 97.00 98 SER A CA 1
ATOM 737 C C . SER A 1 98 ? -23.478 2.710 -1.407 1.00 97.00 98 SER A C 1
ATOM 739 O O . SER A 1 98 ? -24.681 2.876 -1.620 1.00 97.00 98 SER A O 1
ATOM 741 N N . LEU A 1 99 ? -22.598 3.709 -1.439 1.00 97.81 99 LEU A N 1
ATOM 742 C CA . LEU A 1 99 ? -22.924 5.119 -1.647 1.00 97.81 99 LEU A CA 1
ATOM 743 C C . LEU A 1 99 ? -22.044 5.714 -2.749 1.00 97.81 99 LEU A C 1
ATOM 745 O O . LEU A 1 99 ? -20.860 5.388 -2.863 1.00 97.81 99 LEU A O 1
ATOM 749 N N . SER A 1 100 ? -22.622 6.605 -3.551 1.00 97.75 100 SER A N 1
ATOM 750 C CA . SER A 1 100 ? -21.913 7.340 -4.596 1.00 97.75 100 SER A CA 1
ATOM 751 C C . SER A 1 100 ? -22.537 8.706 -4.828 1.00 97.75 100 SER A C 1
ATOM 753 O O . SER A 1 100 ? -23.754 8.839 -4.717 1.00 97.75 100 SER A O 1
ATOM 755 N N . GLY A 1 101 ? -21.722 9.679 -5.214 1.00 96.56 101 GLY A N 1
ATOM 756 C CA . GLY A 1 101 ? -22.174 11.008 -5.607 1.00 96.56 101 GLY A CA 1
ATOM 757 C C . GLY A 1 101 ? -21.150 11.698 -6.492 1.00 96.56 101 GLY A C 1
ATOM 758 O O . GLY A 1 101 ? -19.960 11.373 -6.467 1.00 96.56 101 GLY A O 1
ATOM 759 N N . ASP A 1 102 ? -21.629 12.651 -7.279 1.00 96.31 102 ASP A N 1
ATOM 760 C CA . ASP A 1 102 ? -20.811 13.393 -8.227 1.00 96.31 102 ASP A CA 1
ATOM 761 C C . ASP A 1 102 ? -20.541 14.814 -7.733 1.00 96.31 102 ASP A C 1
ATOM 763 O O . ASP A 1 102 ? -21.414 15.475 -7.169 1.00 96.31 102 ASP A O 1
ATOM 767 N N . TYR A 1 103 ? -19.332 15.301 -7.998 1.00 96.19 103 TYR A N 1
ATOM 768 C CA . TYR A 1 103 ? -18.953 16.697 -7.829 1.00 96.19 103 TYR A CA 1
ATOM 769 C C . TYR A 1 103 ? -18.078 17.118 -9.004 1.00 96.19 103 TYR A C 1
ATOM 771 O O . TYR A 1 103 ? -16.900 16.766 -9.075 1.00 96.19 103 TYR A O 1
ATOM 779 N N . ARG A 1 104 ? -18.666 17.881 -9.933 1.00 94.62 104 ARG A N 1
ATOM 780 C CA . ARG A 1 104 ? -18.024 18.271 -11.198 1.00 94.62 104 ARG A CA 1
ATOM 781 C C . ARG A 1 104 ? -17.497 17.031 -11.948 1.00 94.62 104 ARG A C 1
ATOM 783 O O . ARG A 1 104 ? -18.289 16.154 -12.283 1.00 94.62 104 ARG A O 1
ATOM 790 N N . GLU A 1 105 ? -16.195 16.943 -12.212 1.00 93.94 105 GLU A N 1
ATOM 791 C CA . GLU A 1 105 ? -15.543 15.814 -12.884 1.00 93.94 105 GLU A CA 1
ATOM 792 C C . GLU A 1 105 ? -15.213 14.641 -11.944 1.00 93.94 105 GLU A C 1
ATOM 794 O O . GLU A 1 105 ? -14.654 13.645 -12.398 1.00 93.94 105 GLU A O 1
ATOM 799 N N . LEU A 1 106 ? -15.536 14.723 -10.649 1.00 95.62 106 LEU A N 1
ATOM 800 C CA . LEU A 1 106 ? -15.316 13.635 -9.695 1.00 95.62 106 LEU A CA 1
ATOM 801 C C . LEU A 1 106 ? -16.576 12.794 -9.509 1.00 95.62 106 LEU A C 1
ATOM 803 O O . LEU A 1 106 ? -17.658 13.329 -9.276 1.00 95.62 106 LEU A O 1
ATOM 807 N N . THR A 1 107 ? -16.395 11.478 -9.483 1.00 95.94 107 THR A N 1
ATOM 808 C CA . THR A 1 107 ? -17.364 10.535 -8.922 1.00 95.94 107 THR A CA 1
ATOM 809 C C . THR A 1 107 ? -16.760 9.936 -7.658 1.00 95.94 107 THR A C 1
ATOM 811 O O . THR A 1 107 ? -15.789 9.177 -7.708 1.00 95.94 107 THR A O 1
ATOM 814 N N . VAL A 1 108 ? -17.332 10.282 -6.508 1.00 96.88 108 VAL A N 1
ATOM 815 C CA . VAL A 1 108 ? -16.915 9.767 -5.202 1.00 96.88 108 VAL A CA 1
ATOM 816 C C . VAL A 1 108 ? -17.791 8.574 -4.857 1.00 96.88 108 VAL A C 1
ATOM 818 O O . VAL A 1 108 ? -19.015 8.682 -4.881 1.00 96.88 108 VAL A O 1
ATOM 821 N N . ARG A 1 109 ? -17.189 7.430 -4.524 1.00 96.06 109 ARG A N 1
ATOM 822 C CA . ARG A 1 109 ? -17.940 6.222 -4.149 1.00 96.06 109 ARG A CA 1
ATOM 823 C C . ARG A 1 109 ? -17.304 5.455 -3.005 1.00 96.06 109 ARG A C 1
ATOM 825 O O . ARG A 1 109 ? -16.099 5.516 -2.790 1.00 96.06 109 ARG A O 1
ATOM 832 N N . GLY A 1 110 ? -18.101 4.689 -2.284 1.00 94.88 110 GLY A N 1
ATOM 833 C CA . GLY A 1 110 ? -17.604 3.812 -1.236 1.00 94.88 110 GLY A CA 1
ATOM 834 C C . GLY A 1 110 ? -18.718 2.994 -0.613 1.00 94.88 110 GLY A C 1
ATOM 835 O O . GLY A 1 110 ? -19.833 2.939 -1.130 1.00 94.88 110 GLY A O 1
ATOM 836 N N . ARG A 1 111 ? -18.392 2.352 0.502 1.00 95.69 111 ARG A N 1
ATOM 837 C CA . ARG A 1 111 ? -19.309 1.500 1.244 1.00 95.69 111 ARG A CA 1
ATOM 838 C C . ARG A 1 111 ? -19.219 1.876 2.713 1.00 95.69 111 ARG A C 1
ATOM 840 O O . ARG A 1 111 ? -18.162 1.688 3.307 1.00 95.69 111 ARG A O 1
ATOM 847 N N . ALA A 1 112 ? -20.293 2.455 3.236 1.00 96.56 112 ALA A N 1
ATOM 848 C CA . ALA A 1 112 ? -20.429 2.724 4.661 1.00 96.56 112 ALA A CA 1
ATOM 849 C C . ALA A 1 112 ? -20.731 1.414 5.402 1.00 96.56 112 ALA A C 1
ATOM 851 O O . ALA A 1 112 ? -21.323 0.499 4.818 1.00 96.56 112 ALA A O 1
ATOM 852 N N . ASP A 1 113 ? -20.339 1.320 6.671 1.00 96.94 113 ASP A N 1
ATOM 853 C CA . ASP A 1 113 ? -20.498 0.082 7.443 1.00 96.94 113 ASP A CA 1
ATOM 854 C C . ASP A 1 113 ? -21.970 -0.239 7.739 1.00 96.94 113 ASP A C 1
ATOM 856 O O . ASP A 1 113 ? -22.368 -1.400 7.621 1.00 96.94 113 ASP A O 1
ATOM 860 N N . GLY A 1 114 ? -22.808 0.772 7.999 1.00 96.50 114 GLY A N 1
ATOM 861 C CA . GLY A 1 114 ? -24.257 0.585 7.924 1.00 96.50 114 GLY A CA 1
ATOM 862 C C . GLY A 1 114 ? -25.120 1.792 8.278 1.00 96.50 114 GLY A C 1
ATOM 863 O O . GLY A 1 114 ? -24.627 2.824 8.724 1.00 96.50 114 GLY A O 1
ATOM 864 N N . TYR A 1 115 ? -26.427 1.670 8.042 1.00 97.88 115 TYR A N 1
ATOM 865 C CA . TYR A 1 115 ? -27.425 2.721 8.265 1.00 97.88 115 TYR A CA 1
ATOM 866 C C . TYR A 1 115 ? -28.670 2.168 8.967 1.00 97.88 115 TYR A C 1
ATOM 868 O O . TYR A 1 115 ? -29.255 1.185 8.516 1.00 97.88 115 TYR A O 1
ATOM 876 N N . ASP A 1 116 ? -29.090 2.822 10.048 1.00 96.50 116 ASP A N 1
ATOM 877 C CA . ASP A 1 116 ? -30.348 2.572 10.755 1.00 96.50 116 ASP A CA 1
ATOM 878 C C . ASP A 1 116 ? -31.370 3.643 10.349 1.00 96.50 116 ASP A C 1
ATOM 880 O O . ASP A 1 116 ? -31.264 4.808 10.752 1.00 96.50 116 ASP A O 1
ATOM 884 N N . ALA A 1 117 ? -32.363 3.249 9.547 1.00 93.75 117 ALA A N 1
ATOM 885 C CA . ALA A 1 117 ? -33.397 4.160 9.060 1.00 93.75 117 ALA A CA 1
ATOM 886 C C . ALA A 1 117 ? -34.335 4.644 10.179 1.00 93.75 117 ALA A C 1
ATOM 888 O O . ALA A 1 117 ? -34.765 5.796 10.160 1.00 93.75 117 ALA A O 1
ATOM 889 N N . GLY A 1 118 ? -34.615 3.800 11.179 1.00 93.00 118 GLY A N 1
ATOM 890 C CA . GLY A 1 118 ? -35.489 4.144 12.302 1.00 93.00 118 GLY A CA 1
ATOM 891 C C . GLY A 1 118 ? -34.882 5.209 13.215 1.00 93.00 118 GLY A C 1
ATOM 892 O O . GLY A 1 118 ? -35.597 6.047 13.762 1.00 93.00 118 GLY A O 1
ATOM 893 N N . ARG A 1 119 ? -33.552 5.213 13.348 1.00 93.81 119 ARG A N 1
ATOM 894 C CA . ARG A 1 119 ? -32.798 6.227 14.108 1.00 93.81 119 ARG A CA 1
ATOM 895 C C . ARG A 1 119 ? -32.251 7.361 13.247 1.00 93.81 119 ARG A C 1
ATOM 897 O O . ARG A 1 119 ? -31.675 8.296 13.796 1.00 93.81 119 ARG A O 1
ATOM 904 N N . ASN A 1 120 ? -32.396 7.264 11.926 1.00 96.69 120 ASN A N 1
ATOM 905 C CA . ASN A 1 120 ? -31.714 8.110 10.954 1.00 96.69 120 ASN A CA 1
ATOM 906 C C . ASN A 1 120 ? -30.208 8.257 11.267 1.00 96.69 120 ASN A C 1
ATOM 908 O O . ASN A 1 120 ? -29.668 9.365 11.342 1.00 96.69 120 ASN A O 1
ATOM 912 N N . GLN A 1 121 ? -29.551 7.117 11.508 1.00 97.69 121 GLN A N 1
ATOM 913 C CA . GLN A 1 121 ? -28.170 7.048 11.980 1.00 97.69 121 GLN A CA 1
ATOM 914 C C . GLN A 1 121 ? -27.290 6.278 10.996 1.00 97.69 121 GLN A C 1
ATOM 916 O O . GLN A 1 121 ? -27.528 5.102 10.737 1.00 97.69 121 GLN A O 1
ATOM 921 N N . LEU A 1 122 ? -26.242 6.926 10.490 1.00 98.38 122 LEU A N 1
ATOM 922 C CA . LEU A 1 122 ? -25.207 6.304 9.668 1.00 98.38 122 LEU A CA 1
ATOM 923 C C . LEU A 1 122 ? -23.987 5.963 10.529 1.00 98.38 122 LEU A C 1
ATOM 925 O O . LEU A 1 122 ? -23.465 6.829 11.231 1.00 98.38 122 LEU A O 1
ATOM 929 N N . GLU A 1 123 ? -23.524 4.719 10.454 1.00 97.69 123 GLU A N 1
ATOM 930 C CA . GLU A 1 123 ? -22.413 4.191 11.241 1.00 97.69 123 GLU A CA 1
ATOM 931 C C . GLU A 1 123 ? -21.171 3.924 10.383 1.00 97.69 123 GLU A C 1
ATOM 933 O O . GLU A 1 123 ? -21.252 3.360 9.291 1.00 97.69 123 GLU A O 1
ATOM 938 N N . GLU A 1 124 ? -20.014 4.285 10.935 1.00 97.62 124 GLU A N 1
ATOM 939 C CA . GLU A 1 124 ? -18.690 3.862 10.481 1.00 97.62 124 GLU A CA 1
ATOM 940 C C . GLU A 1 124 ? -17.974 3.182 11.659 1.00 97.62 124 GLU A C 1
ATOM 942 O O . GLU A 1 124 ? -17.802 3.767 12.735 1.00 97.62 124 GLU A O 1
ATOM 947 N N . VAL A 1 125 ? -17.560 1.936 11.462 1.00 97.06 125 VAL A N 1
ATOM 948 C CA . VAL A 1 125 ? -16.987 1.061 12.482 1.00 97.06 125 VAL A CA 1
ATOM 949 C C . VAL A 1 125 ? -15.462 1.089 12.393 1.00 97.06 125 VAL A C 1
ATOM 951 O O . VAL A 1 125 ? -14.865 1.046 11.315 1.00 97.06 125 VAL A O 1
ATOM 954 N N . LYS A 1 126 ? -14.806 1.181 13.552 1.00 95.44 126 LYS A N 1
ATOM 955 C CA . LYS A 1 126 ? -13.347 1.144 13.696 1.00 95.44 126 LYS A CA 1
ATOM 956 C C . LYS A 1 126 ? -12.965 0.157 14.788 1.00 95.44 126 LYS A C 1
ATOM 958 O O . LYS A 1 126 ? -13.202 0.389 15.972 1.00 95.44 126 LYS A O 1
ATOM 963 N N . THR A 1 127 ? -12.346 -0.946 14.391 1.00 93.50 127 THR A N 1
ATOM 964 C CA . THR A 1 127 ? -11.820 -1.938 15.333 1.00 93.50 127 THR A CA 1
ATOM 965 C C . THR A 1 127 ? -10.452 -1.521 15.854 1.00 93.50 127 THR A C 1
ATOM 967 O O . THR A 1 127 ? -9.595 -1.110 15.068 1.00 93.50 127 THR A O 1
ATOM 970 N N . TYR A 1 128 ? -10.219 -1.669 17.155 1.00 91.06 128 TYR A N 1
ATOM 971 C CA . TYR A 1 128 ? -8.949 -1.312 17.790 1.00 91.06 128 TYR A CA 1
ATOM 972 C C . TYR A 1 128 ? -8.596 -2.259 18.949 1.00 91.06 128 TYR A C 1
ATOM 974 O O . TYR A 1 128 ? -9.433 -3.039 19.407 1.00 91.06 128 TYR A O 1
ATOM 982 N N . ARG A 1 129 ? -7.340 -2.190 19.407 1.00 86.75 129 ARG A N 1
ATOM 983 C CA . ARG A 1 129 ? -6.840 -2.817 20.641 1.00 86.75 129 ARG A CA 1
ATOM 984 C C . ARG A 1 129 ? -6.302 -1.728 21.574 1.00 86.75 129 ARG A C 1
ATOM 986 O O . ARG A 1 129 ? -5.853 -0.690 21.094 1.00 86.75 129 ARG A O 1
ATOM 993 N N . GLY A 1 130 ? -6.315 -1.990 22.880 1.00 84.75 130 GLY A N 1
ATOM 994 C CA . GLY A 1 130 ? -5.821 -1.057 23.898 1.00 84.75 130 GLY A CA 1
ATOM 995 C C . GLY A 1 130 ? -6.827 0.037 24.259 1.00 84.75 130 GLY A C 1
ATOM 996 O O . GLY A 1 130 ? -8.036 -0.168 24.158 1.00 84.75 130 GLY A O 1
ATOM 997 N N . GLU A 1 131 ? -6.316 1.192 24.681 1.00 83.94 131 GLU A N 1
ATOM 998 C CA . GLU A 1 131 ? -7.125 2.331 25.121 1.00 83.94 131 GLU A CA 1
ATOM 999 C C . GLU A 1 131 ? -7.494 3.253 23.957 1.00 83.94 131 GLU A C 1
ATOM 1001 O O . GLU A 1 131 ? -6.638 3.667 23.173 1.00 83.94 131 GLU A O 1
ATOM 1006 N N . LEU A 1 132 ? -8.775 3.626 23.859 1.00 85.94 132 LEU A N 1
ATOM 1007 C CA . LEU A 1 132 ? -9.251 4.479 22.764 1.00 85.94 132 LEU A CA 1
ATOM 1008 C C . LEU A 1 132 ? -8.622 5.878 22.817 1.00 85.94 132 LEU A C 1
ATOM 1010 O O . LEU A 1 132 ? -8.330 6.468 21.776 1.00 85.94 132 LEU A O 1
ATOM 1014 N N . ASP A 1 133 ? -8.377 6.400 24.018 1.00 86.00 133 ASP A N 1
ATOM 1015 C CA . ASP A 1 133 ? -7.809 7.735 24.201 1.00 86.00 133 ASP A CA 1
ATOM 1016 C C . ASP A 1 133 ? -6.350 7.843 23.760 1.00 86.00 133 ASP A C 1
ATOM 1018 O O . ASP A 1 133 ? -5.914 8.937 23.392 1.00 86.00 133 ASP A O 1
ATOM 1022 N N . ALA A 1 134 ? -5.636 6.716 23.684 1.00 82.00 134 ALA A N 1
ATOM 1023 C CA . ALA A 1 134 ? -4.298 6.647 23.109 1.00 82.00 134 ALA A CA 1
ATOM 1024 C C . ALA A 1 134 ? -4.301 6.791 21.575 1.00 82.00 134 ALA A C 1
ATOM 1026 O O . ALA A 1 134 ? -3.249 7.023 20.979 1.00 82.00 134 ALA A O 1
ATOM 1027 N N . MET A 1 135 ? -5.465 6.682 20.916 1.00 84.56 135 MET A N 1
ATOM 1028 C CA . MET A 1 135 ? -5.566 6.877 19.474 1.00 84.56 135 MET A CA 1
ATOM 1029 C C . MET A 1 135 ? -5.221 8.330 19.103 1.00 84.56 135 MET A C 1
ATOM 1031 O O . MET A 1 135 ? -5.878 9.265 19.588 1.00 84.56 135 MET A O 1
ATOM 1035 N N . PRO A 1 136 ? -4.258 8.548 18.189 1.00 83.69 136 PRO A N 1
ATOM 1036 C CA . PRO A 1 136 ? -3.883 9.884 17.750 1.00 83.69 136 PRO A CA 1
ATOM 1037 C C . PRO A 1 136 ? -5.076 10.703 17.236 1.00 83.69 136 PRO A C 1
ATOM 1039 O O . PRO A 1 136 ? -5.969 10.193 16.550 1.00 83.69 136 PRO A O 1
ATOM 1042 N N . ALA A 1 137 ? -5.098 11.998 17.558 1.00 85.50 137 ALA A N 1
ATOM 1043 C CA . ALA A 1 137 ? -6.196 12.892 17.181 1.00 85.50 137 ALA A CA 1
ATOM 1044 C C . ALA A 1 137 ? -6.380 12.989 15.656 1.00 85.50 137 ALA A C 1
ATOM 1046 O O . ALA A 1 137 ? -7.510 13.000 15.171 1.00 85.50 137 ALA A O 1
ATOM 1047 N N . ASN A 1 138 ? -5.284 12.969 14.893 1.00 85.38 138 ASN A N 1
ATOM 1048 C CA . ASN A 1 138 ? -5.317 12.973 13.430 1.00 85.38 138 ASN A CA 1
ATOM 1049 C C . ASN A 1 138 ? -5.967 11.702 12.840 1.00 85.38 138 ASN A C 1
ATOM 1051 O O . ASN A 1 138 ? -6.640 11.782 11.814 1.00 85.38 138 ASN A O 1
ATOM 1055 N N . HIS A 1 139 ? -5.853 10.541 13.497 1.00 87.88 139 HIS A N 1
ATOM 1056 C CA . HIS A 1 139 ? -6.567 9.323 13.088 1.00 87.88 139 HIS A CA 1
ATOM 1057 C C . HIS A 1 139 ? -8.074 9.460 13.333 1.00 87.88 139 HIS A C 1
ATOM 1059 O O . HIS A 1 139 ? -8.876 9.194 12.437 1.00 87.88 139 HIS A O 1
ATOM 1065 N N . ARG A 1 140 ? -8.466 9.950 14.518 1.00 90.06 140 ARG A N 1
ATOM 1066 C CA . ARG A 1 140 ? -9.878 10.217 14.842 1.00 90.06 140 ARG A CA 1
ATOM 1067 C C . ARG A 1 140 ? -10.495 11.238 13.880 1.00 90.06 140 ARG A C 1
ATOM 1069 O O . ARG A 1 140 ? -11.624 11.051 13.433 1.00 90.06 140 ARG A O 1
ATOM 1076 N N . GLN A 1 141 ? -9.745 12.274 13.507 1.00 91.94 141 GLN A N 1
ATOM 1077 C CA . GLN A 1 141 ? -10.158 13.254 12.500 1.00 91.94 141 GLN A CA 1
ATOM 1078 C C . GLN A 1 141 ? -10.398 12.606 11.131 1.00 91.94 141 GLN A C 1
ATOM 1080 O O . GLN A 1 141 ? -11.388 12.925 10.472 1.00 91.94 141 GLN A O 1
ATOM 1085 N N . LEU A 1 142 ? -9.539 11.671 10.715 1.00 93.06 142 LEU A N 1
ATOM 1086 C CA . LEU A 1 142 ? -9.711 10.950 9.456 1.00 93.06 142 LEU A CA 1
ATOM 1087 C C . LEU A 1 142 ? -10.964 10.059 9.466 1.00 93.06 142 LEU A C 1
ATOM 1089 O O . LEU A 1 142 ? -11.682 10.010 8.467 1.00 93.06 142 LEU A O 1
ATOM 1093 N N . HIS A 1 143 ? -11.272 9.403 10.590 1.00 95.44 143 HIS A N 1
ATOM 1094 C CA . HIS A 1 143 ? -12.515 8.637 10.747 1.00 95.44 143 HIS A CA 1
ATOM 1095 C C . HIS A 1 143 ? -13.748 9.542 10.622 1.00 95.44 143 HIS A C 1
ATOM 1097 O O . HIS A 1 143 ? -14.686 9.220 9.892 1.00 95.44 143 HIS A O 1
ATOM 1103 N N . TRP A 1 144 ? -13.715 10.715 11.262 1.00 97.44 144 TRP A N 1
ATOM 1104 C CA . TRP A 1 144 ? -14.770 11.718 11.123 1.00 97.44 144 TRP A CA 1
ATOM 1105 C C . TRP A 1 144 ? -14.918 12.228 9.690 1.00 97.44 144 TRP A C 1
ATOM 1107 O O . TRP A 1 144 ? -16.038 12.408 9.220 1.00 97.44 144 TRP A O 1
ATOM 1117 N N . ALA A 1 145 ? -13.812 12.443 8.977 1.00 97.56 145 ALA A N 1
ATOM 1118 C CA . ALA A 1 145 ? -13.858 12.851 7.578 1.00 97.56 145 ALA A CA 1
ATOM 1119 C C . ALA A 1 145 ? -14.564 11.799 6.705 1.00 97.56 145 ALA A C 1
ATOM 1121 O O . ALA A 1 145 ? -15.410 12.163 5.889 1.00 97.56 145 ALA A O 1
ATOM 1122 N N . GLN A 1 146 ? -14.274 10.510 6.917 1.00 97.50 146 GLN A N 1
ATOM 1123 C CA . GLN A 1 146 ? -14.914 9.409 6.186 1.00 97.50 146 GLN A CA 1
ATOM 1124 C C . GLN A 1 146 ? -16.427 9.362 6.432 1.00 97.50 146 GLN A C 1
ATOM 1126 O O . GLN A 1 146 ? -17.200 9.428 5.474 1.00 97.50 146 GLN A O 1
ATOM 1131 N N . VAL A 1 147 ? -16.864 9.324 7.697 1.00 98.31 147 VAL A N 1
ATOM 1132 C CA . VAL A 1 147 ? -18.300 9.238 8.020 1.00 98.31 147 VAL A CA 1
ATOM 1133 C C . VAL A 1 147 ? -19.066 10.495 7.589 1.00 98.31 147 VAL A C 1
ATOM 1135 O O . VAL A 1 147 ? -20.213 10.386 7.167 1.00 98.31 147 VAL A O 1
ATOM 1138 N N . LYS A 1 148 ? -18.441 11.684 7.596 1.00 98.75 148 LYS A N 1
ATOM 1139 C CA . LYS A 1 148 ? -19.052 12.923 7.074 1.00 98.75 148 LYS A CA 1
ATOM 1140 C C . LYS A 1 148 ? -19.266 12.883 5.565 1.00 98.75 148 LYS A C 1
ATOM 1142 O O . LYS A 1 148 ? -20.329 13.290 5.099 1.00 98.75 148 LYS A O 1
ATOM 1147 N N . VAL A 1 149 ? -18.295 12.368 4.806 1.00 98.62 149 VAL A N 1
ATOM 1148 C CA . VAL A 1 149 ? -18.456 12.170 3.357 1.00 98.62 149 VAL A CA 1
ATOM 1149 C C . VAL A 1 149 ? -19.589 11.186 3.080 1.00 98.62 149 VAL A C 1
ATOM 1151 O O . VAL A 1 149 ? -20.471 11.499 2.283 1.00 98.62 149 VAL A O 1
ATOM 1154 N N . TYR A 1 150 ? -19.628 10.036 3.761 1.00 98.62 150 TYR A N 1
ATOM 1155 C CA . TYR A 1 150 ? -20.747 9.103 3.602 1.00 98.62 150 TYR A CA 1
ATOM 1156 C C . TYR A 1 150 ? -22.086 9.710 4.034 1.00 98.62 150 TYR A C 1
ATOM 1158 O O . TYR A 1 150 ? -23.089 9.501 3.357 1.00 98.62 150 TYR A O 1
ATOM 1166 N N . GLY A 1 151 ? -22.091 10.507 5.102 1.00 98.56 151 GLY A N 1
ATOM 1167 C CA . GLY A 1 151 ? -23.257 11.242 5.580 1.00 98.56 151 GLY A CA 1
ATOM 1168 C C . GLY A 1 151 ? -23.870 12.128 4.503 1.00 98.56 151 GLY A C 1
ATOM 1169 O O . GLY A 1 151 ? -25.069 12.047 4.257 1.00 98.56 151 GLY A O 1
ATOM 1170 N N . TRP A 1 152 ? -23.046 12.920 3.809 1.00 98.75 152 TRP A N 1
ATOM 1171 C CA . TRP A 1 152 ? -23.515 13.716 2.673 1.00 98.75 152 TRP A CA 1
ATOM 1172 C C . TRP A 1 152 ? -24.097 12.839 1.561 1.00 98.75 152 TRP A C 1
ATOM 1174 O O . TRP A 1 152 ? -25.213 13.088 1.107 1.00 98.75 152 TRP A O 1
ATOM 1184 N N . LEU A 1 153 ? -23.366 11.803 1.135 1.00 98.56 153 LEU A N 1
ATOM 1185 C CA . LEU A 1 153 ? -23.813 10.920 0.054 1.00 98.56 153 LEU A CA 1
ATOM 1186 C C . LEU A 1 153 ? -25.151 10.244 0.387 1.00 98.56 153 LEU A C 1
ATOM 1188 O O . LEU A 1 153 ? -25.998 10.071 -0.490 1.00 98.56 153 LEU A O 1
ATOM 1192 N N . LEU A 1 154 ? -25.364 9.892 1.656 1.00 98.56 154 LEU A N 1
ATOM 1193 C CA . LEU A 1 154 ? -26.635 9.369 2.137 1.00 98.56 154 LEU A CA 1
ATOM 1194 C C . LEU A 1 154 ? -27.736 10.437 2.099 1.00 98.56 154 LEU A C 1
ATOM 1196 O O . LEU A 1 154 ? -28.803 10.163 1.551 1.00 98.56 154 LEU A O 1
ATOM 1200 N N . CYS A 1 155 ? -27.488 11.639 2.635 1.00 98.56 155 CYS A N 1
ATOM 1201 C CA . CYS A 1 155 ? -28.464 12.731 2.606 1.00 98.56 155 CYS A CA 1
ATOM 1202 C C . CYS A 1 155 ? -28.888 13.067 1.176 1.00 98.56 155 CYS A C 1
ATOM 1204 O O . CYS A 1 155 ? -30.077 13.214 0.919 1.00 98.56 155 CYS A O 1
ATOM 1206 N N . GLN A 1 156 ? -27.946 13.109 0.231 1.00 98.06 156 GLN A N 1
ATOM 1207 C CA . GLN A 1 156 ? -28.242 13.308 -1.185 1.00 98.06 156 GLN A CA 1
ATOM 1208 C C . GLN A 1 156 ? -29.096 12.163 -1.751 1.00 98.06 156 GLN A C 1
ATOM 1210 O O . GLN A 1 156 ? -30.083 12.405 -2.444 1.00 98.06 156 GLN A O 1
ATOM 1215 N N . ARG A 1 157 ? -28.741 10.907 -1.461 1.00 97.69 157 ARG A N 1
ATOM 1216 C CA . ARG A 1 157 ? -29.458 9.735 -1.981 1.00 97.69 157 ARG A CA 1
ATOM 1217 C C . ARG A 1 157 ? -30.893 9.642 -1.462 1.00 97.69 157 ARG A C 1
ATOM 1219 O O . ARG A 1 157 ? -31.786 9.284 -2.224 1.00 97.69 157 ARG A O 1
ATOM 1226 N N . LEU A 1 158 ? -31.095 9.912 -0.176 1.00 97.25 158 LEU A N 1
ATOM 1227 C CA . LEU A 1 158 ? -32.382 9.763 0.507 1.00 97.25 158 LEU A CA 1
ATOM 1228 C C . LEU A 1 158 ? -33.149 11.085 0.660 1.00 97.25 158 LEU A C 1
ATOM 1230 O O . LEU A 1 158 ? -34.247 11.074 1.206 1.00 97.25 158 LEU A O 1
ATOM 1234 N N . GLN A 1 159 ? -32.594 12.199 0.171 1.00 97.75 159 GLN A N 1
ATOM 1235 C CA . GLN A 1 159 ? -33.159 13.549 0.298 1.00 97.75 159 GLN A CA 1
ATOM 1236 C C . GLN A 1 159 ? -33.436 13.936 1.764 1.00 97.75 159 GLN A C 1
ATOM 1238 O O . GLN A 1 159 ? -34.483 14.485 2.096 1.00 97.75 159 GLN A O 1
ATOM 1243 N N . LEU A 1 160 ? -32.495 13.617 2.658 1.00 97.94 160 LEU A N 1
ATOM 1244 C CA . LEU A 1 160 ? -32.600 13.927 4.086 1.00 97.94 160 LEU A CA 1
ATOM 1245 C C . LEU A 1 160 ? -32.118 15.351 4.361 1.00 97.94 160 LEU A C 1
ATOM 1247 O O . LEU A 1 160 ? -31.070 15.754 3.864 1.00 97.94 160 LEU A O 1
ATOM 1251 N N . GLU A 1 161 ? -32.822 16.081 5.225 1.00 98.25 161 GLU A N 1
ATOM 1252 C CA . GLU A 1 161 ? -32.388 17.407 5.697 1.00 98.25 161 GLU A CA 1
ATOM 1253 C C . GLU A 1 161 ? -31.294 17.321 6.774 1.00 98.25 161 GLU A C 1
ATOM 1255 O O . GLU A 1 161 ? -30.486 18.237 6.936 1.00 98.25 161 GLU A O 1
ATOM 1260 N N . GLN A 1 162 ? -31.248 16.208 7.509 1.00 98.25 162 GLN A N 1
ATOM 1261 C CA . GLN A 1 162 ? -30.279 15.939 8.568 1.00 98.25 162 GLN A CA 1
ATOM 1262 C C . GLN A 1 162 ? -30.048 14.434 8.731 1.00 98.25 162 GLN A C 1
ATOM 1264 O O . GLN A 1 162 ? -30.906 13.630 8.370 1.00 98.25 162 GLN A O 1
ATOM 1269 N N . VAL A 1 163 ? -28.914 14.059 9.320 1.00 98.56 163 VAL A N 1
ATOM 1270 C CA . VAL A 1 163 ? -28.573 12.674 9.677 1.00 98.56 163 VAL A CA 1
ATOM 1271 C C . VAL A 1 163 ? -27.709 12.663 10.937 1.00 98.56 163 VAL A C 1
ATOM 1273 O O . VAL A 1 163 ? -26.893 13.564 11.155 1.00 98.56 163 VAL A O 1
ATOM 1276 N N . THR A 1 164 ? -27.866 11.641 11.776 1.00 98.69 164 THR A N 1
ATOM 1277 C CA . THR A 1 164 ? -26.934 11.379 12.875 1.00 98.69 164 THR A CA 1
ATOM 1278 C C . THR A 1 164 ? -25.774 10.535 12.361 1.00 98.69 164 THR A C 1
ATOM 1280 O O . THR A 1 164 ? -25.967 9.441 11.842 1.00 98.69 164 THR A O 1
ATOM 1283 N N . LEU A 1 165 ? -24.551 11.034 12.507 1.00 98.62 165 LEU A N 1
ATOM 1284 C CA . LEU A 1 165 ? -23.342 10.290 12.173 1.00 98.62 165 LEU A CA 1
ATOM 1285 C C . LEU A 1 165 ? -22.777 9.654 13.433 1.00 98.62 165 LEU A C 1
ATOM 1287 O O . LEU A 1 165 ? -22.695 10.306 14.474 1.00 98.62 165 LEU A O 1
ATOM 1291 N N . ALA A 1 166 ? -22.374 8.394 13.329 1.00 97.88 166 ALA A N 1
ATOM 1292 C CA . ALA A 1 166 ? -21.866 7.605 14.434 1.00 97.88 166 ALA A CA 1
ATOM 1293 C C . ALA A 1 166 ? -20.527 6.954 14.075 1.00 97.88 166 ALA A C 1
ATOM 1295 O O . ALA A 1 166 ? -20.432 6.168 13.134 1.00 97.88 166 ALA A O 1
ATOM 1296 N N . LEU A 1 167 ? -19.501 7.246 14.872 1.00 97.88 167 LEU A N 1
ATOM 1297 C CA . LEU A 1 167 ? -18.282 6.448 14.917 1.00 97.88 167 LEU A CA 1
ATOM 1298 C C . LEU A 1 167 ? -18.444 5.373 15.989 1.00 97.88 167 LEU A C 1
ATOM 1300 O O . LEU A 1 167 ? -18.643 5.686 17.167 1.00 97.88 167 LEU A O 1
ATOM 1304 N N . VAL A 1 168 ? -18.340 4.113 15.575 1.00 97.25 168 VAL A N 1
ATOM 1305 C CA . VAL A 1 168 ? -18.407 2.955 16.467 1.00 97.25 168 VAL A CA 1
ATOM 1306 C C . VAL A 1 168 ? -17.001 2.403 16.643 1.00 97.25 168 VAL A C 1
ATOM 1308 O O . VAL A 1 168 ? -16.468 1.730 15.762 1.00 97.25 168 VAL A O 1
ATOM 1311 N N . TYR A 1 169 ? -16.388 2.680 17.789 1.00 96.62 169 TYR A N 1
ATOM 1312 C CA . TYR A 1 169 ? -15.102 2.095 18.144 1.00 96.62 169 TYR A CA 1
ATOM 1313 C C . TYR A 1 169 ? -15.328 0.770 18.860 1.00 96.62 169 TYR A C 1
ATOM 1315 O O . TYR A 1 169 ? -15.883 0.745 19.955 1.00 96.62 169 TYR A O 1
ATOM 1323 N N . PHE A 1 170 ? -14.897 -0.326 18.244 1.00 96.25 170 PHE A N 1
ATOM 1324 C CA . PHE A 1 170 ? -15.049 -1.670 18.792 1.00 96.25 170 PHE A CA 1
ATOM 1325 C C . PHE A 1 170 ? -13.703 -2.195 19.290 1.00 96.25 170 PHE A C 1
ATOM 1327 O O . PHE A 1 170 ? -12.777 -2.402 18.497 1.00 96.25 170 PHE A O 1
ATOM 1334 N N . ASN A 1 171 ? -13.590 -2.408 20.601 1.00 93.44 171 ASN A N 1
ATOM 1335 C CA . ASN A 1 171 ? -12.416 -3.043 21.183 1.00 93.44 171 ASN A CA 1
ATOM 1336 C C . ASN A 1 171 ? -12.521 -4.555 20.966 1.00 93.44 171 ASN A C 1
ATOM 1338 O O . ASN A 1 171 ? -13.409 -5.201 21.514 1.00 93.44 171 ASN A O 1
ATOM 1342 N N . ILE A 1 172 ? -11.611 -5.133 20.185 1.00 89.75 172 ILE A N 1
ATOM 1343 C CA . ILE A 1 172 ? -11.688 -6.559 19.824 1.00 89.75 172 ILE A CA 1
ATOM 1344 C C . ILE A 1 172 ? -11.348 -7.518 20.975 1.00 89.75 172 ILE A C 1
ATOM 1346 O O . ILE A 1 172 ? -11.542 -8.720 20.833 1.00 89.75 172 ILE A O 1
ATOM 1350 N N . VAL A 1 173 ? -10.823 -7.006 22.093 1.00 86.25 173 VAL A N 1
ATOM 1351 C CA . VAL A 1 173 ? -10.473 -7.800 23.279 1.00 86.25 173 VAL A CA 1
ATOM 1352 C C . VAL A 1 173 ? -11.616 -7.792 24.286 1.00 86.25 173 VAL A C 1
ATOM 1354 O O . VAL A 1 173 ? -12.061 -8.850 24.717 1.00 86.25 173 VAL A O 1
ATOM 1357 N N . SER A 1 174 ? -12.103 -6.607 24.663 1.00 89.81 174 SER A N 1
ATOM 1358 C CA . SER A 1 174 ? -13.208 -6.483 25.626 1.00 89.81 174 SER A CA 1
ATOM 1359 C C . SER A 1 174 ? -14.590 -6.637 24.986 1.00 89.81 174 SER A C 1
ATOM 1361 O O . SER A 1 174 ? -15.589 -6.705 25.699 1.00 89.81 174 SER A O 1
ATOM 1363 N N . GLU A 1 175 ? -14.652 -6.639 23.650 1.00 92.88 175 GLU A N 1
ATOM 1364 C CA . GLU A 1 175 ? -15.868 -6.554 22.834 1.00 92.88 175 GLU A CA 1
ATOM 1365 C C . GLU A 1 175 ? -16.784 -5.368 23.179 1.00 92.88 175 GLU A C 1
ATOM 1367 O O . GLU A 1 175 ? -17.984 -5.367 22.862 1.00 92.88 175 GLU A O 1
ATOM 1372 N N . GLN A 1 176 ? -16.226 -4.350 23.839 1.00 94.25 176 GLN A N 1
ATOM 1373 C CA . GLN A 1 176 ? -16.938 -3.131 24.188 1.00 94.25 176 GLN A CA 1
ATOM 1374 C C . GLN A 1 176 ? -17.022 -2.195 22.984 1.00 94.25 176 GLN A C 1
ATOM 1376 O O . GLN A 1 176 ? -16.068 -2.033 22.218 1.00 94.25 176 GLN A O 1
ATOM 1381 N N . GLU A 1 177 ? -18.187 -1.566 22.845 1.00 95.00 177 GLU A N 1
ATOM 1382 C CA . GLU A 1 177 ? -18.447 -0.526 21.855 1.00 95.00 177 GLU A CA 1
ATOM 1383 C C . GLU A 1 177 ? -18.426 0.841 22.529 1.00 95.00 177 GLU A C 1
ATOM 1385 O O . GLU A 1 177 ? -19.214 1.109 23.437 1.00 95.00 177 GLU A O 1
ATOM 1390 N N . THR A 1 178 ? -17.577 1.729 22.024 1.00 95.62 178 THR A N 1
ATOM 1391 C CA . THR A 1 178 ? -17.642 3.155 22.331 1.00 95.62 178 THR A CA 1
ATOM 1392 C C . THR A 1 178 ? -18.280 3.870 21.151 1.00 95.62 178 THR A C 1
ATOM 1394 O O . THR A 1 178 ? -17.707 3.945 20.062 1.00 95.62 178 THR A O 1
ATOM 1397 N N . LEU A 1 179 ? -19.488 4.386 21.370 1.00 95.62 179 LEU A N 1
ATOM 1398 C CA . LEU A 1 179 ? -20.269 5.105 20.370 1.00 95.62 179 LEU A CA 1
ATOM 1399 C C . LEU A 1 179 ? -20.083 6.614 20.541 1.00 95.62 179 LEU A C 1
ATOM 1401 O O . LEU A 1 179 ? -20.486 7.177 21.560 1.00 95.62 179 LEU A O 1
ATOM 1405 N N . ILE A 1 180 ? -19.551 7.274 19.514 1.00 96.81 180 ILE A N 1
ATOM 1406 C CA . ILE A 1 180 ? -19.499 8.737 19.436 1.00 96.81 180 ILE A CA 1
ATOM 1407 C C . ILE A 1 180 ? -20.436 9.172 18.317 1.00 96.81 180 ILE A C 1
ATOM 1409 O O . ILE A 1 180 ? -20.246 8.779 17.169 1.00 96.81 180 ILE A O 1
ATOM 1413 N N . ARG A 1 181 ? -21.454 9.969 18.652 1.00 97.00 181 ARG A N 1
ATOM 1414 C CA . ARG A 1 181 ? -22.490 10.398 17.708 1.00 97.00 181 ARG A CA 1
ATOM 1415 C C . ARG A 1 181 ? -22.685 11.900 17.721 1.00 97.00 181 ARG A C 1
ATOM 1417 O O . ARG A 1 181 ? -22.657 12.520 18.781 1.00 97.00 181 ARG A O 1
ATOM 1424 N N . GLU A 1 182 ? -22.939 12.448 16.547 1.00 98.19 182 GLU A N 1
ATOM 1425 C CA . GLU A 1 182 ? -23.225 13.863 16.355 1.00 98.19 182 GLU A CA 1
ATOM 1426 C C . GLU A 1 182 ? -24.218 14.022 15.196 1.00 98.19 182 GLU A C 1
ATOM 1428 O O . GLU A 1 182 ? -24.139 13.313 14.189 1.00 98.19 182 GLU A O 1
ATOM 1433 N N . SER A 1 183 ? -25.194 14.914 15.360 1.00 98.25 183 SER A N 1
ATOM 1434 C CA . SER A 1 183 ? -26.192 15.203 14.329 1.00 98.25 183 SER A CA 1
ATOM 1435 C C . SER A 1 183 ? -25.713 16.334 13.434 1.00 98.25 183 SER A C 1
ATOM 1437 O O . SER A 1 183 ? -25.300 17.383 13.923 1.00 98.25 183 SER A O 1
ATOM 1439 N N . PHE A 1 184 ? -25.821 16.139 12.123 1.00 98.62 184 PHE A N 1
ATOM 1440 C CA . PHE A 1 184 ? -25.420 17.127 11.130 1.00 98.62 184 PHE A CA 1
ATOM 1441 C C . PHE A 1 184 ? -26.561 17.422 10.161 1.00 98.62 184 PHE A C 1
ATOM 1443 O O . PHE A 1 184 ? -27.290 16.521 9.743 1.00 98.62 184 PHE A O 1
ATOM 1450 N N . SER A 1 185 ? -26.673 18.689 9.758 1.00 98.75 185 SER A N 1
ATOM 1451 C CA . SER A 1 185 ? -27.517 19.069 8.624 1.00 98.75 185 SER A CA 1
ATOM 1452 C C . SER A 1 185 ? -26.894 18.599 7.308 1.00 98.75 185 SER A C 1
ATOM 1454 O O . SER A 1 185 ? -25.666 18.564 7.166 1.00 98.75 185 SER A O 1
ATOM 1456 N N . ALA A 1 186 ? -27.732 18.302 6.318 1.00 98.62 186 ALA A N 1
ATOM 1457 C CA . ALA A 1 186 ? -27.282 17.984 4.968 1.00 98.62 186 ALA A CA 1
ATOM 1458 C C . ALA A 1 186 ? -26.436 19.115 4.370 1.00 98.62 186 ALA A C 1
ATOM 1460 O O . ALA A 1 186 ? -25.407 18.837 3.765 1.00 98.62 186 ALA A O 1
ATOM 1461 N N . THR A 1 187 ? -26.792 20.378 4.626 1.00 98.56 187 THR A N 1
ATOM 1462 C CA . THR A 1 187 ? -26.035 21.557 4.176 1.00 98.56 187 THR A CA 1
ATOM 1463 C C . THR A 1 187 ? -24.607 21.575 4.724 1.00 98.56 187 THR A C 1
ATOM 1465 O O . THR A 1 187 ? -23.658 21.809 3.979 1.00 98.56 187 THR A O 1
ATOM 1468 N N . THR A 1 188 ? -24.420 21.292 6.018 1.00 98.56 188 THR A N 1
ATOM 1469 C CA . THR A 1 188 ? -23.082 21.221 6.632 1.00 98.56 188 THR A CA 1
ATOM 1470 C C . THR A 1 188 ? -22.251 20.091 6.026 1.00 98.56 188 THR A C 1
ATOM 1472 O O . THR A 1 188 ? -21.066 20.270 5.743 1.00 98.56 188 THR A O 1
ATOM 1475 N N . LEU A 1 189 ? -22.866 18.925 5.810 1.00 98.75 189 LEU A N 1
ATOM 1476 C CA . LEU A 1 189 ? -22.187 17.774 5.213 1.00 98.75 189 LEU A CA 1
ATOM 1477 C C . LEU A 1 189 ? -21.839 18.019 3.742 1.00 98.75 189 LEU A C 1
ATOM 1479 O O . LEU A 1 189 ? -20.743 17.658 3.317 1.00 98.75 189 LEU A O 1
ATOM 1483 N N . GLN A 1 190 ? -22.718 18.688 2.996 1.00 98.62 190 GLN A N 1
ATOM 1484 C CA . GLN A 1 190 ? -22.470 19.112 1.623 1.00 98.62 190 GLN A CA 1
ATOM 1485 C C . GLN A 1 190 ? -21.252 20.030 1.545 1.00 98.62 190 GLN A C 1
ATOM 1487 O O . GLN A 1 190 ? -20.320 19.742 0.803 1.00 98.62 190 GLN A O 1
ATOM 1492 N N . GLN A 1 191 ? -21.216 21.096 2.351 1.00 98.56 191 GLN A N 1
ATOM 1493 C CA . GLN A 1 191 ? -20.088 22.033 2.378 1.00 98.56 191 GLN A CA 1
ATOM 1494 C C . GLN A 1 191 ? -18.766 21.317 2.679 1.00 98.56 191 GLN A C 1
ATOM 1496 O O . GLN A 1 191 ? -17.758 21.557 2.011 1.00 98.56 191 GLN A O 1
ATOM 1501 N N . PHE A 1 192 ? -18.773 20.393 3.647 1.00 98.38 192 PHE A N 1
ATOM 1502 C CA . PHE A 1 192 ? -17.598 19.583 3.958 1.00 98.38 192 PHE A CA 1
ATOM 1503 C C . PHE A 1 192 ? -17.179 18.704 2.770 1.00 98.38 192 PHE A C 1
ATOM 1505 O O . PHE A 1 192 ? -16.003 18.683 2.405 1.00 98.38 192 PHE A O 1
ATOM 1512 N N . PHE A 1 193 ? -18.127 17.999 2.147 1.00 98.56 193 PHE A N 1
ATOM 1513 C CA . PHE A 1 193 ? -17.877 17.158 0.978 1.00 98.56 193 PHE A CA 1
ATOM 1514 C C . PHE A 1 193 ? -17.299 17.955 -0.196 1.00 98.56 193 PHE A C 1
ATOM 1516 O O . PHE A 1 193 ? -16.286 17.552 -0.770 1.00 98.56 193 PHE A O 1
ATOM 1523 N N . GLU A 1 194 ? -17.896 19.100 -0.523 1.00 98.06 194 GLU A N 1
ATOM 1524 C CA . GLU A 1 194 ? -17.450 19.975 -1.608 1.00 98.06 194 GLU A CA 1
ATOM 1525 C C . GLU A 1 194 ? -16.050 20.542 -1.338 1.00 98.06 194 GLU A C 1
ATOM 1527 O O . GLU A 1 194 ? -15.241 20.642 -2.264 1.00 98.06 194 GLU A O 1
ATOM 1532 N N . GLN A 1 195 ? -15.712 20.842 -0.077 1.00 97.12 195 GLN A N 1
ATOM 1533 C CA . GLN A 1 195 ? -14.359 21.246 0.314 1.00 97.12 195 GLN A CA 1
ATOM 1534 C C . GLN A 1 195 ? -13.340 20.131 0.046 1.00 97.12 195 GLN A C 1
ATOM 1536 O O . GLN A 1 195 ? -12.319 20.384 -0.599 1.00 97.12 195 GLN A O 1
ATOM 1541 N N . GLN A 1 196 ? -13.612 18.898 0.496 1.00 96.94 196 GLN A N 1
ATOM 1542 C CA . GLN A 1 196 ? -12.711 17.764 0.244 1.00 96.94 196 GLN A CA 1
ATOM 1543 C C . GLN A 1 196 ? -12.564 17.517 -1.263 1.00 96.94 196 GLN A C 1
ATOM 1545 O O . GLN A 1 196 ? -11.451 17.406 -1.779 1.00 96.94 196 GLN A O 1
ATOM 1550 N N . CYS A 1 197 ? -13.681 17.514 -1.993 1.00 97.31 197 CYS A N 1
ATOM 1551 C CA . CYS A 1 197 ? -13.673 17.335 -3.438 1.00 97.31 197 CYS A CA 1
ATOM 1552 C C . CYS A 1 197 ? -12.891 18.443 -4.149 1.00 97.31 197 CYS A C 1
ATOM 1554 O O . CYS A 1 197 ? -12.144 18.147 -5.070 1.00 97.31 197 CYS A O 1
ATOM 1556 N N . THR A 1 198 ? -12.990 19.698 -3.710 1.00 95.88 198 THR A N 1
ATOM 1557 C CA . THR A 1 198 ? -12.260 20.823 -4.318 1.00 95.88 198 THR A CA 1
ATOM 1558 C C . THR A 1 198 ? -10.744 20.689 -4.150 1.00 95.88 198 THR A C 1
ATOM 1560 O O . THR A 1 198 ? -10.011 20.912 -5.113 1.00 95.88 198 THR A O 1
ATOM 1563 N N . ILE A 1 199 ? -10.268 20.268 -2.971 1.00 93.06 199 ILE A N 1
ATOM 1564 C CA . ILE A 1 199 ? -8.835 20.014 -2.725 1.00 93.06 199 ILE A CA 1
ATOM 1565 C C . ILE A 1 199 ? -8.321 18.906 -3.654 1.00 93.06 199 ILE A C 1
ATOM 1567 O O . ILE A 1 199 ? -7.252 19.026 -4.251 1.00 93.06 199 ILE A O 1
ATOM 1571 N N . PHE A 1 200 ? -9.094 17.830 -3.799 1.00 93.88 200 PHE A N 1
ATOM 1572 C CA . PHE A 1 200 ? -8.726 16.693 -4.639 1.00 93.88 200 PHE A CA 1
ATOM 1573 C C . PHE A 1 200 ? -8.849 16.983 -6.140 1.00 93.88 200 PHE A C 1
ATOM 1575 O O . PHE A 1 200 ? -8.068 16.473 -6.942 1.00 93.88 200 PHE A O 1
ATOM 1582 N N . LEU A 1 201 ? -9.813 17.814 -6.537 1.00 93.00 201 LEU A N 1
ATOM 1583 C CA . LEU A 1 201 ? -10.145 18.074 -7.935 1.00 93.00 201 LEU A CA 1
ATOM 1584 C C . LEU A 1 201 ? -8.965 18.656 -8.711 1.00 93.00 201 LEU A C 1
ATOM 1586 O O . LEU A 1 201 ? -8.713 18.220 -9.831 1.00 93.00 201 LEU A O 1
ATOM 1590 N N . GLY A 1 202 ? -8.209 19.582 -8.110 1.00 88.31 202 GLY A N 1
ATOM 1591 C CA . GLY A 1 202 ? -7.033 20.163 -8.763 1.00 88.31 202 GLY A CA 1
ATOM 1592 C C . GLY A 1 202 ? -6.000 19.099 -9.147 1.00 88.31 202 GLY A C 1
ATOM 1593 O O . GLY A 1 202 ? -5.440 19.133 -10.241 1.00 88.31 202 GLY A O 1
ATOM 1594 N N . TRP A 1 203 ? -5.809 18.101 -8.283 1.00 89.81 203 TRP A N 1
ATOM 1595 C CA . TRP A 1 203 ? -4.973 16.944 -8.583 1.00 89.81 203 TRP A CA 1
ATOM 1596 C C . TRP A 1 203 ? -5.584 16.051 -9.670 1.00 89.81 203 TRP A C 1
ATOM 1598 O O . TRP A 1 203 ? -4.900 15.694 -10.631 1.00 89.81 203 TRP A O 1
ATOM 1608 N N . ALA A 1 204 ? -6.867 15.709 -9.542 1.00 91.44 204 ALA A N 1
ATOM 1609 C CA . ALA A 1 204 ? -7.545 14.812 -10.473 1.00 91.44 204 ALA A CA 1
ATOM 1610 C C . ALA A 1 204 ? -7.541 15.369 -11.904 1.00 91.44 204 ALA A C 1
ATOM 1612 O O . ALA A 1 204 ? -7.199 14.651 -12.841 1.00 91.44 204 ALA A O 1
ATOM 1613 N N . GLN A 1 205 ? -7.819 16.664 -12.070 1.00 92.06 205 GLN A N 1
ATOM 1614 C CA . GLN A 1 205 ? -7.779 17.344 -13.366 1.00 92.06 205 GLN A CA 1
ATOM 1615 C C . GLN A 1 205 ? -6.374 17.310 -13.981 1.00 92.06 205 GLN A C 1
ATOM 1617 O O . GLN A 1 205 ? -6.228 16.982 -15.160 1.00 92.06 205 GLN A O 1
ATOM 1622 N N . GLN A 1 206 ? -5.325 17.576 -13.190 1.00 89.94 206 GLN A N 1
ATOM 1623 C CA . GLN A 1 206 ? -3.939 17.455 -13.656 1.00 89.94 206 GLN A CA 1
ATOM 1624 C C . GLN A 1 206 ? -3.609 16.023 -14.090 1.00 89.94 206 GLN A C 1
ATOM 1626 O O . GLN A 1 206 ? -2.948 15.826 -15.111 1.00 89.94 206 GLN A O 1
ATOM 1631 N N . GLN A 1 207 ? -4.068 15.020 -13.338 1.00 91.00 207 GLN A N 1
ATOM 1632 C CA . GLN A 1 207 ? -3.812 13.620 -13.654 1.00 91.00 207 GLN A CA 1
ATOM 1633 C C . GLN A 1 207 ? -4.569 13.162 -14.905 1.00 91.00 207 GLN A C 1
ATOM 1635 O O . GLN A 1 207 ? -3.989 12.472 -15.742 1.00 91.00 207 GLN A O 1
ATOM 1640 N N . MET A 1 208 ? -5.828 13.565 -15.071 1.00 90.50 208 MET A N 1
ATOM 1641 C CA . MET A 1 208 ? -6.624 13.267 -16.264 1.00 90.50 208 MET A CA 1
ATOM 1642 C C . MET A 1 208 ? -6.021 13.914 -17.512 1.00 90.50 208 MET A C 1
ATOM 1644 O O . MET A 1 208 ? -5.811 13.227 -18.510 1.00 90.50 208 MET A O 1
ATOM 1648 N N . ALA A 1 209 ? -5.677 15.206 -17.439 1.00 92.00 209 ALA A N 1
ATOM 1649 C CA . ALA A 1 209 ? -5.055 15.929 -18.545 1.00 92.00 209 ALA A CA 1
ATOM 1650 C C . ALA A 1 209 ? -3.705 15.310 -18.938 1.00 92.00 209 ALA A C 1
ATOM 1652 O O . ALA A 1 209 ? -3.440 15.095 -20.122 1.00 92.00 209 ALA A O 1
ATOM 1653 N N . HIS A 1 210 ? -2.877 14.963 -17.945 1.00 92.50 210 HIS A N 1
ATOM 1654 C CA . HIS A 1 210 ? -1.615 14.251 -18.161 1.00 92.50 210 HIS A CA 1
ATOM 1655 C C . HIS A 1 210 ? -1.838 12.899 -18.837 1.00 92.50 210 HIS A C 1
ATOM 1657 O O . HIS A 1 210 ? -1.221 12.624 -19.859 1.00 92.50 210 HIS A O 1
ATOM 1663 N N . THR A 1 211 ? -2.754 12.083 -18.312 1.00 91.44 211 THR A N 1
ATOM 1664 C CA . THR A 1 211 ? -3.033 10.737 -18.836 1.00 91.44 211 THR A CA 1
ATOM 1665 C C . THR A 1 211 ? -3.535 10.800 -20.276 1.00 91.44 211 THR A C 1
ATOM 1667 O O . THR A 1 211 ? -3.041 10.069 -21.132 1.00 91.44 211 THR A O 1
ATOM 1670 N N . GLN A 1 212 ? -4.456 11.718 -20.580 1.00 90.62 212 GLN A N 1
ATOM 1671 C CA . GLN A 1 212 ? -4.977 11.912 -21.932 1.00 90.62 212 GLN A CA 1
ATOM 1672 C C . GLN A 1 212 ? -3.875 12.346 -22.911 1.00 90.62 212 GLN A C 1
ATOM 1674 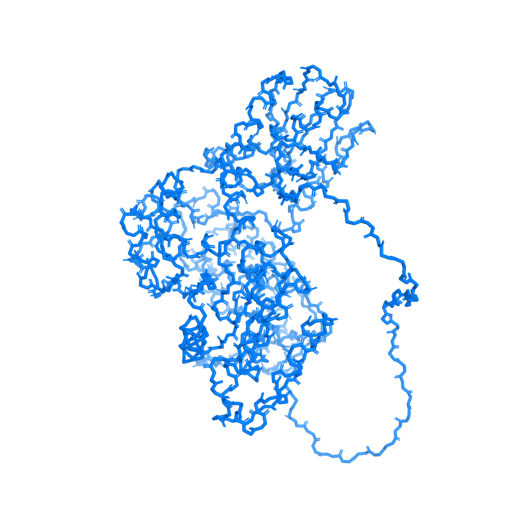O O . GLN A 1 212 ? -3.772 11.798 -24.012 1.00 90.62 212 GLN A O 1
ATOM 1679 N N . ALA A 1 213 ? -3.029 13.304 -22.513 1.00 93.19 213 ALA A N 1
ATOM 1680 C CA . ALA A 1 213 ? -1.902 13.754 -23.325 1.00 93.19 213 ALA A CA 1
ATOM 1681 C C . ALA A 1 213 ? -0.882 12.625 -23.550 1.00 93.19 213 ALA A C 1
ATOM 1683 O O . ALA A 1 213 ? -0.492 12.360 -24.688 1.00 93.19 213 ALA A O 1
ATOM 1684 N N . LEU A 1 214 ? -0.512 11.913 -22.483 1.00 94.81 214 LEU A N 1
ATOM 1685 C CA . LEU A 1 214 ? 0.414 10.788 -22.525 1.00 94.81 214 LEU A CA 1
ATOM 1686 C C . LEU A 1 214 ? -0.105 9.680 -23.447 1.00 94.81 214 LEU A C 1
ATOM 1688 O O . LEU A 1 214 ? 0.619 9.226 -24.330 1.00 94.81 214 LEU A O 1
ATOM 1692 N N . HIS A 1 215 ? -1.364 9.262 -23.291 1.00 93.31 215 HIS A N 1
ATOM 1693 C CA . HIS A 1 215 ? -1.957 8.190 -24.096 1.00 93.31 215 HIS A CA 1
ATOM 1694 C C . HIS A 1 215 ? -1.997 8.538 -25.586 1.00 93.31 215 HIS A C 1
ATOM 1696 O O . HIS A 1 215 ? -1.684 7.685 -26.423 1.00 93.31 215 HIS A O 1
ATOM 1702 N N . LYS A 1 216 ? -2.294 9.798 -25.928 1.00 92.62 216 LYS A N 1
ATOM 1703 C CA . LYS A 1 216 ? -2.222 10.288 -27.312 1.00 92.62 216 LYS A CA 1
ATOM 1704 C C . LYS A 1 216 ? -0.809 10.139 -27.884 1.00 92.62 216 LYS A C 1
ATOM 1706 O O . LYS A 1 216 ? -0.648 9.634 -28.996 1.00 92.62 216 LYS A O 1
ATOM 1711 N N . MET A 1 217 ? 0.213 10.529 -27.122 1.00 94.62 217 MET A N 1
ATOM 1712 C CA . MET A 1 217 ? 1.609 10.415 -27.554 1.00 94.62 217 MET A CA 1
ATOM 1713 C C . MET A 1 217 ? 2.048 8.955 -27.690 1.00 94.62 217 MET A C 1
ATOM 1715 O O . MET A 1 217 ? 2.632 8.583 -28.712 1.00 94.62 217 MET A O 1
ATOM 1719 N N . LEU A 1 218 ? 1.696 8.109 -26.719 1.00 95.56 218 LEU A N 1
ATOM 1720 C CA . LEU A 1 218 ? 2.022 6.683 -26.703 1.00 95.56 218 LEU A CA 1
ATOM 1721 C C . LEU A 1 218 ? 1.471 5.928 -27.918 1.00 95.56 218 LEU A C 1
ATOM 1723 O O . LEU A 1 218 ? 2.178 5.091 -28.479 1.00 95.56 218 LEU A O 1
ATOM 1727 N N . GLY A 1 219 ? 0.265 6.266 -28.389 1.00 90.50 219 GLY A N 1
ATOM 1728 C CA . GLY A 1 219 ? -0.310 5.657 -29.595 1.00 90.50 219 GLY A CA 1
ATOM 1729 C C . GLY A 1 219 ? 0.543 5.876 -30.854 1.00 90.50 219 GLY A C 1
ATOM 1730 O O . GLY A 1 219 ? 0.613 5.009 -31.729 1.00 90.50 219 GLY A O 1
ATOM 1731 N N . SER A 1 220 ? 1.263 6.999 -30.918 1.00 92.25 220 SER A N 1
ATOM 1732 C CA . SER A 1 220 ? 2.140 7.362 -32.039 1.00 92.25 220 SER A CA 1
ATOM 1733 C C . SER A 1 220 ? 3.625 7.049 -31.802 1.00 92.25 220 SER A C 1
ATOM 1735 O O . SER A 1 220 ? 4.448 7.266 -32.696 1.00 92.25 220 SER A O 1
ATOM 1737 N N . LEU A 1 221 ? 3.977 6.493 -30.633 1.00 95.69 221 LEU A N 1
ATOM 1738 C CA . LEU A 1 221 ? 5.360 6.267 -30.215 1.00 95.69 221 LEU A CA 1
ATOM 1739 C C . LEU A 1 221 ? 6.120 5.413 -31.240 1.00 95.69 221 LEU A C 1
ATOM 1741 O O . LEU A 1 221 ? 5.688 4.314 -31.620 1.00 95.69 221 LEU A O 1
ATOM 1745 N N . LYS A 1 222 ? 7.271 5.917 -31.689 1.00 95.50 222 LYS A N 1
ATOM 1746 C CA . LYS A 1 222 ? 8.184 5.223 -32.604 1.00 95.50 222 LYS A CA 1
ATOM 1747 C C . LYS A 1 222 ? 9.278 4.514 -31.818 1.00 95.50 222 LYS A C 1
ATOM 1749 O O . LYS A 1 222 ? 9.597 4.897 -30.697 1.00 95.50 222 LYS A O 1
ATOM 1754 N N . PHE A 1 223 ? 9.835 3.459 -32.406 1.00 96.56 223 PHE A N 1
ATOM 1755 C CA . PHE A 1 223 ? 10.977 2.780 -31.806 1.00 96.56 223 PHE A CA 1
ATOM 1756 C C . PHE A 1 223 ? 12.159 3.767 -31.722 1.00 96.56 223 PHE A C 1
ATOM 1758 O O . PHE A 1 223 ? 12.420 4.443 -32.718 1.00 96.56 223 PHE A O 1
ATOM 1765 N N . PRO A 1 224 ? 12.862 3.879 -30.578 1.00 94.75 224 PRO A N 1
ATOM 1766 C CA . PRO A 1 224 ? 13.841 4.949 -30.347 1.00 94.75 224 PRO A CA 1
ATOM 1767 C C . PRO A 1 224 ? 15.135 4.838 -31.167 1.00 94.75 224 PRO A C 1
ATOM 1769 O O . PRO A 1 224 ? 15.924 5.778 -31.199 1.00 94.75 224 PRO A O 1
ATOM 1772 N N . HIS A 1 225 ? 15.385 3.703 -31.821 1.00 94.12 225 HIS A N 1
ATOM 1773 C CA . HIS A 1 225 ? 16.554 3.505 -32.679 1.00 94.12 225 HIS A CA 1
ATOM 1774 C C . HIS A 1 225 ? 16.151 3.390 -34.152 1.00 94.12 225 HIS A C 1
ATOM 1776 O O . HIS A 1 225 ? 15.011 3.062 -34.472 1.00 94.12 225 HIS A O 1
ATOM 1782 N N . ALA A 1 226 ? 17.117 3.581 -35.056 1.00 93.62 226 ALA A N 1
ATOM 1783 C CA . ALA A 1 226 ? 16.891 3.501 -36.501 1.00 93.62 226 ALA A CA 1
ATOM 1784 C C . ALA A 1 226 ? 16.335 2.140 -36.964 1.00 93.62 226 ALA A C 1
ATOM 1786 O O . ALA A 1 226 ? 15.550 2.075 -37.907 1.00 93.62 226 ALA A O 1
ATOM 1787 N N . SER A 1 227 ? 16.737 1.046 -36.311 1.00 93.50 227 SER A N 1
ATOM 1788 C CA . SER A 1 227 ? 16.255 -0.303 -36.610 1.00 93.50 227 SER A CA 1
ATOM 1789 C C . SER A 1 227 ? 16.306 -1.209 -35.380 1.00 93.50 227 SER A C 1
ATOM 1791 O O . SER A 1 227 ? 17.061 -0.965 -34.436 1.00 93.50 227 SER A O 1
ATOM 1793 N N . PHE A 1 228 ? 15.489 -2.265 -35.392 1.00 94.06 228 PHE A N 1
ATOM 1794 C CA . PHE A 1 228 ? 15.547 -3.329 -34.392 1.00 94.06 228 PHE A CA 1
ATOM 1795 C C . PHE A 1 228 ? 16.776 -4.209 -34.614 1.00 94.06 228 PHE A C 1
ATOM 1797 O O . PHE A 1 228 ? 17.096 -4.564 -35.748 1.00 94.06 228 PHE A O 1
ATOM 1804 N N . ARG A 1 229 ? 17.407 -4.646 -33.522 1.00 92.88 229 ARG A N 1
ATOM 1805 C CA . ARG A 1 229 ? 18.419 -5.710 -33.579 1.00 92.88 229 ARG A CA 1
ATOM 1806 C C . ARG A 1 229 ? 17.770 -7.051 -33.939 1.00 92.88 229 ARG A C 1
ATOM 1808 O O . ARG A 1 229 ? 16.571 -7.256 -33.722 1.00 92.88 229 ARG A O 1
ATOM 1815 N N . THR A 1 230 ? 18.569 -7.995 -34.431 1.00 91.31 230 THR A N 1
ATOM 1816 C CA . THR A 1 230 ? 18.123 -9.366 -34.725 1.00 91.31 230 THR A CA 1
ATOM 1817 C C . THR A 1 230 ? 17.406 -9.982 -33.517 1.00 91.31 230 THR A C 1
ATOM 1819 O O . THR A 1 230 ? 17.919 -9.955 -32.401 1.00 91.31 230 THR A O 1
ATOM 1822 N N . GLY A 1 231 ? 16.189 -10.494 -33.724 1.00 89.31 231 GLY A N 1
ATOM 1823 C CA . GLY A 1 231 ? 15.339 -11.081 -32.676 1.00 89.31 231 GLY A CA 1
ATOM 1824 C C . GLY A 1 231 ? 14.604 -10.076 -31.772 1.00 89.31 231 GLY A C 1
ATOM 1825 O O . GLY A 1 231 ? 13.559 -10.412 -31.216 1.00 89.31 231 GLY A O 1
ATOM 1826 N N . GLN A 1 232 ? 15.064 -8.825 -31.673 1.00 94.81 232 GLN A N 1
ATOM 1827 C CA . GLN A 1 232 ? 14.444 -7.799 -30.823 1.00 94.81 232 GLN A CA 1
ATOM 1828 C C . GLN A 1 232 ? 13.035 -7.426 -31.298 1.00 94.81 232 GLN A C 1
ATOM 1830 O O . GLN A 1 232 ? 12.147 -7.198 -30.480 1.00 94.81 232 GLN A O 1
ATOM 1835 N N . ARG A 1 233 ? 12.809 -7.400 -32.618 1.00 94.88 233 ARG A N 1
ATOM 1836 C CA . ARG A 1 233 ? 11.488 -7.111 -33.189 1.00 94.88 233 ARG A CA 1
ATOM 1837 C C . ARG A 1 233 ? 10.448 -8.162 -32.802 1.00 94.88 233 ARG A C 1
ATOM 1839 O O . ARG A 1 233 ? 9.342 -7.802 -32.426 1.00 94.88 233 ARG A O 1
ATOM 1846 N N . VAL A 1 234 ? 10.817 -9.442 -32.852 1.00 95.56 234 VAL A N 1
ATOM 1847 C CA . VAL A 1 234 ? 9.926 -10.555 -32.487 1.00 95.56 234 VAL A CA 1
ATOM 1848 C C . VAL A 1 234 ? 9.531 -10.463 -31.012 1.00 95.56 234 VAL A C 1
ATOM 1850 O O . VAL A 1 234 ? 8.352 -10.598 -30.681 1.00 95.56 234 VAL A O 1
ATOM 1853 N N . LEU A 1 235 ? 10.497 -10.161 -30.135 1.00 96.06 235 LEU A N 1
ATOM 1854 C CA . LEU A 1 235 ? 10.228 -9.872 -28.725 1.00 96.06 235 LEU A CA 1
ATOM 1855 C C . LEU A 1 235 ? 9.249 -8.699 -28.586 1.00 96.06 235 LEU A C 1
ATOM 1857 O O . LEU A 1 235 ? 8.244 -8.824 -27.891 1.00 96.06 235 LEU A O 1
ATOM 1861 N N . ALA A 1 236 ? 9.505 -7.593 -29.288 1.00 96.75 236 ALA A N 1
ATOM 1862 C CA . ALA A 1 236 ? 8.688 -6.396 -29.168 1.00 96.75 236 ALA A CA 1
ATOM 1863 C C . ALA A 1 236 ? 7.244 -6.598 -29.654 1.00 96.75 236 ALA A C 1
ATOM 1865 O O . ALA A 1 236 ? 6.300 -6.186 -28.984 1.00 96.75 236 ALA A O 1
ATOM 1866 N N . GLU A 1 237 ? 7.057 -7.275 -30.788 1.00 97.19 237 GLU A N 1
ATOM 1867 C CA . GLU A 1 237 ? 5.732 -7.621 -31.311 1.00 97.19 237 GLU A CA 1
ATOM 1868 C C . GLU A 1 237 ? 4.975 -8.562 -30.367 1.00 97.19 237 GLU A C 1
ATOM 1870 O O . GLU A 1 237 ? 3.771 -8.398 -30.180 1.00 97.19 237 GLU A O 1
ATOM 1875 N N . SER A 1 238 ? 5.671 -9.518 -29.745 1.00 97.38 238 SER A N 1
ATOM 1876 C CA . SER A 1 238 ? 5.068 -10.442 -28.777 1.00 97.38 238 SER A CA 1
ATOM 1877 C C . SER A 1 238 ? 4.586 -9.705 -27.528 1.00 97.38 238 SER A C 1
ATOM 1879 O O . SER A 1 238 ? 3.462 -9.928 -27.085 1.00 97.38 238 SER A O 1
ATOM 1881 N N . VAL A 1 239 ? 5.402 -8.787 -26.996 1.00 97.19 239 VAL A N 1
ATOM 1882 C CA . VAL A 1 239 ? 5.032 -7.952 -25.842 1.00 97.19 239 VAL A CA 1
ATOM 1883 C C . VAL A 1 239 ? 3.852 -7.049 -26.183 1.00 97.19 239 VAL A C 1
ATOM 1885 O O . VAL A 1 239 ? 2.888 -7.013 -25.425 1.00 97.19 239 VAL A O 1
ATOM 1888 N N . TYR A 1 240 ? 3.891 -6.364 -27.332 1.00 97.19 240 TYR A N 1
ATOM 1889 C CA . TYR A 1 240 ? 2.795 -5.497 -27.768 1.00 97.19 240 TYR A CA 1
ATOM 1890 C C . TYR A 1 240 ? 1.480 -6.277 -27.844 1.00 97.19 240 TYR A C 1
ATOM 1892 O O . TYR A 1 240 ? 0.498 -5.874 -27.232 1.00 97.19 240 TYR A O 1
ATOM 1900 N N . LYS A 1 241 ? 1.479 -7.431 -28.527 1.00 97.12 241 LYS A N 1
ATOM 1901 C CA . LYS A 1 241 ? 0.292 -8.288 -28.656 1.00 97.12 241 LYS A CA 1
ATOM 1902 C C . LYS A 1 241 ? -0.229 -8.741 -27.297 1.00 97.12 241 LYS A C 1
ATOM 1904 O O . LYS A 1 241 ? -1.416 -8.587 -27.047 1.00 97.12 241 LYS A O 1
ATOM 1909 N N . ALA A 1 242 ? 0.645 -9.245 -26.424 1.00 96.75 242 ALA A N 1
ATOM 1910 C CA . ALA A 1 242 ? 0.252 -9.733 -25.106 1.00 96.75 242 ALA A CA 1
ATOM 1911 C C . ALA A 1 242 ? -0.414 -8.639 -24.261 1.00 96.75 242 ALA A C 1
ATOM 1913 O O . ALA A 1 242 ? -1.476 -8.869 -23.688 1.00 96.75 242 ALA A O 1
ATOM 1914 N N . VAL A 1 243 ? 0.160 -7.432 -24.245 1.00 95.62 243 VAL A N 1
ATOM 1915 C CA . VAL A 1 243 ? -0.442 -6.290 -23.548 1.00 95.62 243 VAL A CA 1
ATOM 1916 C C . VAL A 1 243 ? -1.762 -5.912 -24.213 1.00 95.62 243 VAL A C 1
ATOM 1918 O O . VAL A 1 243 ? -2.775 -5.840 -23.530 1.00 95.62 243 VAL A O 1
ATOM 1921 N N . SER A 1 244 ? -1.798 -5.752 -25.538 1.00 95.50 244 SER A N 1
ATOM 1922 C CA . SER A 1 244 ? -3.014 -5.388 -26.275 1.00 95.50 244 SER A CA 1
ATOM 1923 C C . SER A 1 244 ? -4.162 -6.388 -26.126 1.00 95.50 244 SER A C 1
ATOM 1925 O O . SER A 1 244 ? -5.308 -5.974 -26.263 1.00 95.50 244 SER A O 1
ATOM 1927 N N . THR A 1 245 ? -3.894 -7.663 -25.831 1.00 95.12 245 THR A N 1
ATOM 1928 C CA . THR A 1 245 ? -4.923 -8.688 -25.580 1.00 95.12 245 THR A CA 1
ATOM 1929 C C . THR A 1 245 ? -5.151 -8.978 -24.096 1.00 95.12 245 THR A C 1
ATOM 1931 O O . THR A 1 245 ? -5.985 -9.819 -23.770 1.00 95.12 245 THR A O 1
ATOM 1934 N N . GLY A 1 246 ? -4.422 -8.320 -23.188 1.00 93.31 246 GLY A N 1
ATOM 1935 C CA . GLY A 1 246 ? -4.506 -8.575 -21.747 1.00 93.31 246 GLY A CA 1
ATOM 1936 C C . GLY A 1 246 ? -4.030 -9.973 -21.332 1.00 93.31 246 GLY A C 1
ATOM 1937 O O . GLY A 1 246 ? -4.501 -10.508 -20.332 1.00 93.31 246 GLY A O 1
ATOM 1938 N N . CYS A 1 247 ? -3.129 -10.592 -22.100 1.00 94.06 247 CYS A N 1
ATOM 1939 C CA . CYS A 1 247 ? -2.608 -11.933 -21.833 1.00 94.06 247 CYS A CA 1
ATOM 1940 C C . CYS A 1 247 ? -1.227 -11.895 -21.163 1.00 94.06 247 CYS A C 1
ATOM 1942 O O . CYS A 1 247 ? -0.443 -10.964 -21.349 1.00 94.06 247 CYS A O 1
ATOM 1944 N N . CYS A 1 248 ? -0.887 -12.957 -20.431 1.00 95.56 248 CYS A N 1
ATOM 1945 C CA . CYS A 1 248 ? 0.453 -13.134 -19.877 1.00 95.56 248 CYS A CA 1
ATOM 1946 C C . CYS A 1 248 ? 1.440 -13.614 -20.952 1.00 95.56 248 CYS A C 1
ATOM 1948 O O . CYS A 1 248 ? 1.128 -14.504 -21.743 1.00 95.56 248 CYS A O 1
ATOM 1950 N N . LEU A 1 249 ? 2.658 -13.066 -20.936 1.00 96.44 249 LEU A N 1
ATOM 1951 C CA . LEU A 1 249 ? 3.761 -13.482 -21.801 1.00 96.44 249 LEU A CA 1
ATOM 1952 C C . LEU A 1 249 ? 4.952 -13.928 -20.955 1.00 96.44 249 LEU A C 1
ATOM 1954 O O . LEU A 1 249 ? 5.491 -13.144 -20.178 1.00 96.44 249 LEU A O 1
ATOM 1958 N N . MET A 1 250 ? 5.408 -15.160 -21.178 1.00 95.56 250 MET A N 1
ATOM 1959 C CA . MET A 1 250 ? 6.723 -15.619 -20.740 1.00 95.56 250 MET A CA 1
ATOM 1960 C C . MET A 1 250 ? 7.654 -15.605 -21.950 1.00 95.56 250 MET A C 1
ATOM 1962 O O . MET A 1 250 ? 7.422 -16.325 -22.919 1.00 95.56 250 MET A O 1
ATOM 1966 N N . ALA A 1 251 ? 8.690 -14.770 -21.913 1.00 93.19 251 ALA A N 1
ATOM 1967 C CA . ALA A 1 251 ? 9.625 -14.619 -23.021 1.00 93.19 251 ALA A CA 1
ATOM 1968 C C . ALA A 1 251 ? 11.054 -14.928 -22.573 1.00 93.19 251 ALA A C 1
ATOM 1970 O O . ALA A 1 251 ? 11.541 -14.391 -21.579 1.00 93.19 251 ALA A O 1
ATOM 1971 N N . GLN A 1 252 ? 11.747 -15.755 -23.355 1.00 91.06 252 GLN A N 1
ATOM 1972 C CA . GLN A 1 252 ? 13.182 -15.970 -23.228 1.00 91.06 252 GLN A CA 1
ATOM 1973 C C . GLN A 1 252 ? 13.889 -15.272 -24.385 1.00 91.06 252 GLN A C 1
ATOM 1975 O O . GLN A 1 252 ? 13.590 -15.508 -25.553 1.00 91.06 252 GLN A O 1
ATOM 1980 N N . ALA A 1 253 ? 14.849 -14.419 -24.050 1.00 87.94 253 ALA A N 1
ATOM 1981 C CA . ALA A 1 253 ? 15.653 -13.694 -25.018 1.00 87.94 253 ALA A CA 1
ATOM 1982 C C . ALA A 1 253 ? 17.130 -13.721 -24.595 1.00 87.94 253 ALA A C 1
ATOM 1984 O O . ALA A 1 253 ? 17.414 -13.560 -23.402 1.00 87.94 253 ALA A O 1
ATOM 1985 N N . PRO A 1 254 ? 18.075 -13.909 -25.536 1.00 86.81 254 PRO A N 1
ATOM 1986 C CA . PRO A 1 254 ? 19.496 -13.869 -25.220 1.00 86.81 254 PRO A CA 1
ATOM 1987 C C . PRO A 1 254 ? 19.922 -12.477 -24.735 1.00 86.81 254 PRO A C 1
ATOM 1989 O O . PRO A 1 254 ? 19.279 -11.459 -25.009 1.00 86.81 254 PRO A O 1
ATOM 1992 N N . THR A 1 255 ? 21.015 -12.423 -23.980 1.00 85.12 255 THR A N 1
ATOM 1993 C CA . THR A 1 255 ? 21.604 -11.158 -23.529 1.00 85.12 255 THR A CA 1
ATOM 1994 C C . THR A 1 255 ? 22.113 -10.341 -24.723 1.00 85.12 255 THR A C 1
ATOM 1996 O O . THR A 1 255 ? 22.364 -10.861 -25.806 1.00 85.12 255 THR A O 1
ATOM 1999 N N . GLY A 1 256 ? 22.211 -9.019 -24.559 1.00 82.56 256 GLY A N 1
ATOM 2000 C CA . GLY A 1 256 ? 22.763 -8.131 -25.593 1.00 82.56 256 GLY A CA 1
ATOM 2001 C C . GLY A 1 256 ? 21.813 -7.740 -26.736 1.00 82.56 256 GLY A C 1
ATOM 2002 O O . GLY A 1 256 ? 22.084 -6.756 -27.426 1.00 82.56 256 GLY A O 1
ATOM 2003 N N . ILE A 1 257 ? 20.650 -8.386 -26.900 1.00 87.12 257 ILE A N 1
ATOM 2004 C CA . ILE A 1 257 ? 19.692 -8.017 -27.969 1.00 87.12 257 ILE A CA 1
ATOM 2005 C C . ILE A 1 257 ? 18.913 -6.717 -27.703 1.00 87.12 257 ILE A C 1
ATOM 2007 O O . ILE A 1 257 ? 18.119 -6.293 -28.536 1.00 87.12 257 ILE A O 1
ATOM 2011 N N . GLY A 1 258 ? 19.110 -6.092 -26.538 1.00 88.94 258 GLY A N 1
ATOM 2012 C CA . GLY A 1 258 ? 18.348 -4.917 -26.107 1.00 88.94 258 GLY A CA 1
ATOM 2013 C C . GLY A 1 258 ? 16.959 -5.267 -25.564 1.00 88.94 258 GLY A C 1
ATOM 2014 O O . GLY A 1 258 ? 15.980 -4.624 -25.944 1.00 88.94 258 GLY A O 1
ATOM 2015 N N . LYS A 1 259 ? 16.870 -6.285 -24.688 1.00 92.75 259 LYS A N 1
ATOM 2016 C CA . LYS A 1 259 ? 15.615 -6.770 -24.074 1.00 92.75 259 LYS A CA 1
ATOM 2017 C C . LYS A 1 259 ? 14.826 -5.654 -23.389 1.00 92.75 259 LYS A C 1
ATOM 2019 O O . LYS A 1 259 ? 13.621 -5.562 -23.576 1.00 92.75 259 LYS A O 1
ATOM 2024 N N . THR A 1 260 ? 15.505 -4.794 -22.634 1.00 93.88 260 THR A N 1
ATOM 2025 C CA . THR A 1 260 ? 14.867 -3.761 -21.808 1.00 93.88 260 THR A CA 1
ATOM 2026 C C . THR A 1 260 ? 14.123 -2.732 -22.659 1.00 93.88 260 THR A C 1
ATOM 2028 O O . THR A 1 260 ? 12.919 -2.567 -22.505 1.00 93.88 260 THR A O 1
ATOM 2031 N N . VAL A 1 261 ? 14.781 -2.127 -23.656 1.00 95.88 261 VAL A N 1
ATOM 2032 C CA . VAL A 1 261 ? 14.096 -1.247 -24.626 1.00 95.88 261 VAL A CA 1
ATOM 2033 C C . VAL A 1 261 ? 13.078 -2.040 -25.454 1.00 95.88 261 VAL A C 1
ATOM 2035 O O . VAL A 1 261 ? 11.964 -1.576 -25.668 1.00 95.88 261 VAL A O 1
ATOM 2038 N N . GLY A 1 262 ? 13.428 -3.261 -25.873 1.00 95.00 262 GLY A N 1
ATOM 2039 C CA . GLY A 1 262 ? 12.566 -4.147 -26.663 1.00 95.00 262 GLY A CA 1
ATOM 2040 C C . GLY A 1 262 ? 11.312 -4.657 -25.942 1.00 95.00 262 GLY A C 1
ATOM 2041 O O . GLY A 1 262 ? 10.469 -5.262 -26.591 1.00 95.00 262 GLY A O 1
ATOM 2042 N N . THR A 1 263 ? 11.173 -4.411 -24.637 1.00 96.50 263 THR A N 1
ATOM 2043 C CA . THR A 1 263 ? 9.995 -4.757 -23.821 1.00 96.50 263 THR A CA 1
ATOM 2044 C C . THR A 1 263 ? 9.280 -3.505 -23.316 1.00 96.50 263 THR A C 1
ATOM 2046 O O . THR A 1 263 ? 8.062 -3.428 -23.423 1.00 96.50 263 THR A O 1
ATOM 2049 N N . LEU A 1 264 ? 10.008 -2.479 -22.864 1.00 97.56 264 LEU A N 1
ATOM 2050 C CA . LEU A 1 264 ? 9.416 -1.215 -22.417 1.00 97.56 264 LEU A CA 1
ATOM 2051 C C . LEU A 1 264 ? 8.752 -0.430 -23.551 1.00 97.56 264 LEU A C 1
ATOM 2053 O O . LEU A 1 264 ? 7.621 0.016 -23.387 1.00 97.56 264 LEU A O 1
ATOM 2057 N N . PHE A 1 265 ? 9.408 -0.293 -24.710 1.00 97.75 265 PHE A N 1
ATOM 2058 C CA . PHE A 1 265 ? 8.830 0.401 -25.868 1.00 97.75 265 PHE A CA 1
ATOM 2059 C C . PHE A 1 265 ? 7.457 -0.160 -26.291 1.00 97.75 265 PHE A C 1
ATOM 2061 O O . PHE A 1 265 ? 6.498 0.612 -26.346 1.00 97.75 265 PHE A O 1
ATOM 2068 N N . PRO A 1 266 ? 7.314 -1.465 -26.603 1.00 96.94 266 PRO A N 1
ATOM 2069 C CA . PRO A 1 266 ? 6.027 -2.003 -27.040 1.00 96.94 266 PRO A CA 1
ATOM 2070 C C . PRO A 1 266 ? 4.973 -1.985 -25.929 1.00 96.94 266 PRO A C 1
ATOM 2072 O O . PRO A 1 266 ? 3.798 -1.804 -26.231 1.00 96.94 266 PRO A O 1
ATOM 2075 N N . LEU A 1 267 ? 5.375 -2.136 -24.663 1.00 97.00 267 LEU A N 1
ATOM 2076 C CA . LEU A 1 267 ? 4.468 -2.073 -23.519 1.00 97.00 267 LEU A CA 1
ATOM 2077 C C . LEU A 1 267 ? 3.892 -0.658 -23.363 1.00 97.00 267 LEU A C 1
ATOM 2079 O O . LEU A 1 267 ? 2.675 -0.499 -23.309 1.00 97.00 267 LEU A O 1
ATOM 2083 N N . LEU A 1 268 ? 4.747 0.369 -23.402 1.00 97.50 268 LEU A N 1
ATOM 2084 C CA . LEU A 1 268 ? 4.338 1.776 -23.428 1.00 97.50 268 LEU A CA 1
ATOM 2085 C C . LEU A 1 268 ? 3.402 2.058 -24.610 1.00 97.50 268 LEU A C 1
ATOM 2087 O O . LEU A 1 268 ? 2.336 2.640 -24.436 1.00 97.50 268 LEU A O 1
ATOM 2091 N N . LYS A 1 269 ? 3.755 1.586 -25.810 1.00 96.69 269 LYS A N 1
ATOM 2092 C CA . LYS A 1 269 ? 2.937 1.774 -27.016 1.00 96.69 269 LYS A CA 1
ATOM 2093 C C . LYS A 1 269 ? 1.558 1.102 -26.924 1.00 96.69 269 LYS A C 1
ATOM 2095 O O . LYS A 1 269 ? 0.600 1.597 -27.512 1.00 96.69 269 LYS A O 1
ATOM 2100 N N . ALA A 1 270 ? 1.445 -0.027 -26.225 1.00 95.56 270 ALA A N 1
ATOM 2101 C CA . ALA A 1 270 ? 0.189 -0.760 -26.054 1.00 95.56 270 ALA A CA 1
ATOM 2102 C C . ALA A 1 270 ? -0.698 -0.206 -24.923 1.00 95.56 270 ALA A C 1
ATOM 2104 O O . ALA A 1 270 ? -1.903 -0.467 -24.921 1.00 95.56 270 ALA A O 1
ATOM 2105 N N . ALA A 1 271 ? -0.130 0.568 -23.992 1.00 94.69 271 ALA A N 1
ATOM 2106 C CA . ALA A 1 271 ? -0.819 1.060 -22.801 1.00 94.69 271 ALA A CA 1
ATOM 2107 C C . ALA A 1 271 ? -2.150 1.796 -23.068 1.00 94.69 271 ALA A C 1
ATOM 2109 O O . ALA A 1 271 ? -3.116 1.494 -22.363 1.00 94.69 271 ALA A O 1
ATOM 2110 N N . PRO A 1 272 ? -2.277 2.669 -24.093 1.00 94.38 272 PRO A N 1
ATOM 2111 C CA . PRO A 1 272 ? -3.542 3.355 -24.372 1.00 94.38 272 PRO A CA 1
ATOM 2112 C C . PRO A 1 272 ? -4.679 2.398 -24.743 1.00 94.38 272 PRO A C 1
ATOM 2114 O O . PRO A 1 272 ? -5.810 2.576 -24.302 1.00 94.38 272 PRO A O 1
ATOM 2117 N N . GLY A 1 273 ? -4.381 1.344 -25.516 1.00 91.81 273 GLY A N 1
ATOM 2118 C CA . GLY A 1 273 ? -5.391 0.393 -25.994 1.00 91.81 273 GLY A CA 1
ATOM 2119 C C . GLY A 1 273 ? -6.039 -0.425 -24.874 1.00 91.81 273 GLY A C 1
ATOM 2120 O O . GLY A 1 273 ? -7.182 -0.847 -25.005 1.00 91.81 273 GLY A O 1
ATOM 2121 N N . GLN A 1 274 ? -5.328 -0.611 -23.760 1.00 91.12 274 GLN A N 1
ATOM 2122 C CA . GLN A 1 274 ? -5.847 -1.254 -22.551 1.00 91.12 274 GLN A CA 1
ATOM 2123 C C . GLN A 1 274 ? -6.198 -0.262 -21.440 1.00 91.12 274 GLN A C 1
ATOM 2125 O O . GLN A 1 274 ? -6.588 -0.701 -20.363 1.00 91.12 274 GLN A O 1
ATOM 2130 N N . GLN A 1 275 ? -6.079 1.049 -21.681 1.00 92.31 275 GLN A N 1
ATOM 2131 C CA . GLN A 1 275 ? -6.277 2.089 -20.667 1.00 92.31 275 GLN A CA 1
ATOM 2132 C C . GLN A 1 275 ? -5.471 1.789 -19.391 1.00 92.31 275 GLN A C 1
ATOM 2134 O O . GLN A 1 275 ? -6.016 1.759 -18.292 1.00 92.31 275 GLN A O 1
ATOM 2139 N N . LEU A 1 276 ? -4.181 1.473 -19.547 1.00 94.19 276 LEU A N 1
ATOM 2140 C CA . LEU A 1 276 ? -3.323 1.215 -18.392 1.00 94.19 276 LEU A CA 1
ATOM 2141 C C . LEU A 1 276 ? -3.069 2.515 -17.623 1.00 94.19 276 LEU A C 1
ATOM 2143 O O . LEU A 1 276 ? -2.661 3.520 -18.211 1.00 94.19 276 LEU A O 1
ATOM 2147 N N . ASP A 1 277 ? -3.244 2.450 -16.306 1.00 93.94 277 ASP A N 1
ATOM 2148 C CA . ASP A 1 277 ? -2.950 3.532 -15.369 1.00 93.94 277 ASP A CA 1
ATOM 2149 C C . ASP A 1 277 ? -1.470 3.572 -14.997 1.00 93.94 277 ASP A C 1
ATOM 2151 O O . ASP A 1 277 ? -0.911 4.651 -14.801 1.00 93.94 277 ASP A O 1
ATOM 2155 N N . LYS A 1 278 ? -0.846 2.391 -14.850 1.00 96.44 278 LYS A N 1
ATOM 2156 C CA . LYS A 1 278 ? 0.540 2.234 -14.386 1.00 96.44 278 LYS A CA 1
ATOM 2157 C C . LYS A 1 278 ? 1.257 1.080 -15.075 1.00 96.44 278 LYS A C 1
ATOM 2159 O O . LYS A 1 278 ? 0.671 0.044 -15.396 1.00 96.44 278 LYS A O 1
ATOM 2164 N N . ILE A 1 279 ? 2.568 1.232 -15.202 1.00 98.19 279 ILE A N 1
ATOM 2165 C CA . ILE A 1 279 ? 3.488 0.183 -15.633 1.00 98.19 279 ILE A CA 1
ATOM 2166 C C . ILE A 1 279 ? 4.489 -0.059 -14.510 1.00 98.19 279 ILE A C 1
ATOM 2168 O O . ILE A 1 279 ? 5.197 0.854 -14.094 1.00 98.19 279 ILE A O 1
ATOM 2172 N N . PHE A 1 280 ? 4.584 -1.294 -14.033 1.00 98.44 280 PHE A N 1
ATOM 2173 C CA . PHE A 1 280 ? 5.549 -1.683 -13.012 1.00 98.44 280 PHE A CA 1
ATOM 2174 C C . PHE A 1 280 ? 6.669 -2.497 -13.647 1.00 98.44 280 PHE A C 1
ATOM 2176 O O . PHE A 1 280 ? 6.451 -3.623 -14.089 1.00 98.44 280 PHE A O 1
ATOM 2183 N N . PHE A 1 281 ? 7.872 -1.925 -13.692 1.00 98.12 281 PHE A N 1
ATOM 2184 C CA . PHE A 1 281 ? 9.086 -2.640 -14.064 1.00 98.12 281 PHE A CA 1
ATOM 2185 C C . PHE A 1 281 ? 9.739 -3.187 -12.797 1.00 98.12 281 PHE A C 1
ATOM 2187 O O . PHE A 1 281 ? 10.266 -2.435 -11.975 1.00 98.12 281 PHE A O 1
ATOM 2194 N N . LEU A 1 282 ? 9.705 -4.504 -12.633 1.00 97.19 282 LEU A N 1
ATOM 2195 C CA . LEU A 1 282 ? 10.162 -5.172 -11.425 1.00 97.19 282 LEU A CA 1
ATOM 2196 C C . LEU A 1 282 ? 11.456 -5.935 -11.702 1.00 97.19 282 LEU A C 1
ATOM 2198 O O . LEU A 1 282 ? 11.515 -6.747 -12.624 1.00 97.19 282 LEU A O 1
ATOM 2202 N N . THR A 1 283 ? 12.490 -5.714 -10.890 1.00 94.19 283 THR A N 1
ATOM 2203 C CA . THR A 1 283 ? 13.780 -6.412 -11.019 1.00 94.19 283 THR A CA 1
ATOM 2204 C C . THR A 1 283 ? 14.394 -6.755 -9.662 1.00 94.19 283 THR A C 1
ATOM 2206 O O . THR A 1 283 ? 14.354 -5.962 -8.724 1.00 94.19 283 THR A O 1
ATOM 2209 N N . ALA A 1 284 ? 15.004 -7.937 -9.549 1.00 87.69 284 ALA A N 1
ATOM 2210 C CA . ALA A 1 284 ? 15.603 -8.412 -8.299 1.00 87.69 284 ALA A CA 1
ATOM 2211 C C . ALA A 1 284 ? 16.924 -7.718 -7.931 1.00 87.69 284 ALA A C 1
ATOM 2213 O O . ALA A 1 284 ? 17.377 -7.829 -6.792 1.00 87.69 284 ALA A O 1
ATOM 2214 N N . LYS A 1 285 ? 17.604 -7.081 -8.895 1.00 85.19 285 LYS A N 1
ATOM 2215 C CA . LYS A 1 285 ? 18.985 -6.606 -8.721 1.00 85.19 285 LYS A CA 1
ATOM 2216 C C . LYS A 1 285 ? 19.118 -5.138 -9.107 1.00 85.19 285 LYS A C 1
ATOM 2218 O O . LYS A 1 285 ? 18.537 -4.685 -10.089 1.00 85.19 285 LYS A O 1
ATOM 2223 N N . THR A 1 286 ? 19.961 -4.408 -8.376 1.00 83.50 286 THR A N 1
ATOM 2224 C CA . THR A 1 286 ? 20.253 -2.985 -8.630 1.00 83.50 286 THR A CA 1
ATOM 2225 C C . THR A 1 286 ? 20.643 -2.687 -10.088 1.00 83.50 286 THR A C 1
ATOM 2227 O O . THR A 1 286 ? 20.103 -1.728 -10.634 1.00 83.50 286 THR A O 1
ATOM 2230 N N . PRO A 1 287 ? 21.487 -3.493 -10.775 1.00 87.12 287 PRO A N 1
ATOM 2231 C CA . PRO A 1 287 ? 21.821 -3.234 -12.178 1.00 87.12 287 PRO A CA 1
ATOM 2232 C C . PRO A 1 287 ? 20.607 -3.236 -13.115 1.00 87.12 287 PRO A C 1
ATOM 2234 O O . PRO A 1 287 ? 20.553 -2.427 -14.036 1.00 87.12 287 PRO A O 1
ATOM 2237 N N . GLY A 1 288 ? 19.605 -4.087 -12.859 1.00 87.88 288 GLY A N 1
ATOM 2238 C CA . GLY A 1 288 ? 18.376 -4.122 -13.656 1.00 87.88 288 GLY A CA 1
ATOM 2239 C C . GLY A 1 288 ? 17.584 -2.815 -13.574 1.00 87.88 288 GLY A C 1
ATOM 2240 O O . GLY A 1 288 ? 16.993 -2.389 -14.563 1.00 87.88 288 GLY A O 1
ATOM 2241 N N . ARG A 1 289 ? 17.639 -2.121 -12.427 1.00 91.94 289 ARG A N 1
ATOM 2242 C CA . ARG A 1 289 ? 16.977 -0.819 -12.244 1.00 91.94 289 ARG A CA 1
ATOM 2243 C C . ARG A 1 289 ? 17.626 0.241 -13.119 1.00 91.94 289 ARG A C 1
ATOM 2245 O O . ARG A 1 289 ? 16.927 0.966 -13.818 1.00 91.94 289 ARG A O 1
ATOM 2252 N N . ARG A 1 290 ? 18.964 0.276 -13.135 1.00 92.12 290 ARG A N 1
ATOM 2253 C CA . ARG A 1 290 ? 19.717 1.201 -13.987 1.00 92.12 290 ARG A CA 1
ATOM 2254 C C . ARG A 1 290 ? 19.436 0.947 -15.467 1.00 92.12 290 ARG A C 1
ATOM 2256 O O . ARG A 1 290 ? 19.139 1.895 -16.178 1.00 92.12 290 ARG A O 1
ATOM 2263 N N . LEU A 1 291 ? 19.417 -0.317 -15.900 1.00 93.25 291 LEU A N 1
ATOM 2264 C CA . LEU A 1 291 ? 19.062 -0.675 -17.279 1.00 93.25 291 LEU A CA 1
ATOM 2265 C C . LEU A 1 291 ? 17.655 -0.199 -17.670 1.00 93.25 291 LEU A C 1
ATOM 2267 O O . LEU A 1 291 ? 17.455 0.242 -18.800 1.00 93.25 291 LEU A O 1
ATOM 2271 N N . ALA A 1 292 ? 16.681 -0.293 -16.761 1.00 95.50 292 ALA A N 1
ATOM 2272 C CA . ALA A 1 292 ? 15.327 0.199 -16.998 1.00 95.50 292 ALA A CA 1
ATOM 2273 C C . ALA A 1 292 ? 15.280 1.728 -17.106 1.00 95.50 292 ALA A C 1
ATOM 2275 O O . ALA A 1 292 ? 14.677 2.244 -18.045 1.00 95.50 292 ALA A O 1
ATOM 2276 N N . LEU A 1 293 ? 15.958 2.439 -16.198 1.00 95.38 293 LEU A N 1
ATOM 2277 C CA . LEU A 1 293 ? 16.086 3.898 -16.249 1.00 95.38 293 LEU A CA 1
ATOM 2278 C C . LEU A 1 293 ? 16.744 4.350 -17.559 1.00 95.38 293 LEU A C 1
ATOM 2280 O O . LEU A 1 293 ? 16.165 5.171 -18.262 1.00 95.38 293 LEU A O 1
ATOM 2284 N N . ASP A 1 294 ? 17.882 3.760 -17.933 1.00 95.00 294 ASP A N 1
ATOM 2285 C CA . ASP A 1 294 ? 18.600 4.091 -19.171 1.00 95.00 294 ASP A CA 1
ATOM 2286 C C . ASP A 1 294 ? 17.729 3.814 -20.415 1.00 95.00 294 ASP A C 1
ATOM 2288 O O . ASP A 1 294 ? 17.706 4.592 -21.367 1.00 95.00 294 ASP A O 1
ATOM 2292 N N . ALA A 1 295 ? 16.964 2.716 -20.418 1.00 96.00 295 ALA A N 1
ATOM 2293 C CA . ALA A 1 295 ? 16.058 2.382 -21.516 1.00 96.00 295 ALA A CA 1
ATOM 2294 C C . ALA A 1 295 ? 14.895 3.378 -21.652 1.00 96.00 295 ALA A C 1
ATOM 2296 O O . ALA A 1 295 ? 14.552 3.770 -22.770 1.00 96.00 295 ALA A O 1
ATOM 2297 N N . LEU A 1 296 ? 14.287 3.790 -20.535 1.00 97.00 296 LEU A N 1
ATOM 2298 C CA . LEU A 1 296 ? 13.247 4.820 -20.538 1.00 97.00 296 LEU A CA 1
ATOM 2299 C C . LEU A 1 296 ? 13.820 6.174 -20.949 1.00 97.00 296 LEU A C 1
ATOM 2301 O O . LEU A 1 296 ? 13.155 6.918 -21.662 1.00 97.00 296 LEU A O 1
ATOM 2305 N N . GLU A 1 297 ? 15.049 6.484 -20.540 1.00 95.44 297 GLU A N 1
ATOM 2306 C CA . GLU A 1 297 ? 15.737 7.713 -20.913 1.00 95.44 297 GLU A CA 1
ATOM 2307 C C . GLU A 1 297 ? 15.968 7.758 -22.429 1.00 95.44 297 GLU A C 1
ATOM 2309 O O . GLU A 1 297 ? 15.642 8.756 -23.068 1.00 95.44 297 GLU A O 1
ATOM 2314 N N . VAL A 1 298 ? 16.409 6.655 -23.042 1.00 96.00 298 VAL A N 1
ATOM 2315 C CA . VAL A 1 298 ? 16.513 6.519 -24.507 1.00 96.00 298 VAL A CA 1
ATOM 2316 C C . VAL A 1 298 ? 15.162 6.740 -25.202 1.00 96.00 298 VAL A C 1
ATOM 2318 O O . VAL A 1 298 ? 15.095 7.445 -26.211 1.00 96.00 298 VAL A O 1
ATOM 2321 N N . ILE A 1 299 ? 14.073 6.174 -24.669 1.00 96.25 299 ILE A N 1
ATOM 2322 C CA . ILE A 1 299 ? 12.721 6.379 -25.215 1.00 96.25 299 ILE A CA 1
ATOM 2323 C C . ILE A 1 299 ? 12.311 7.852 -25.100 1.00 96.25 299 ILE A C 1
ATOM 2325 O O . ILE A 1 299 ? 11.856 8.433 -26.085 1.00 96.25 299 ILE A O 1
ATOM 2329 N N . ASN A 1 300 ? 12.525 8.470 -23.940 1.00 93.56 300 ASN A N 1
ATOM 2330 C CA . ASN A 1 300 ? 12.178 9.865 -23.686 1.00 93.56 300 ASN A CA 1
ATOM 2331 C C . ASN A 1 300 ? 12.967 10.830 -24.588 1.00 93.56 300 ASN A C 1
ATOM 2333 O O . ASN A 1 300 ? 12.382 11.742 -25.160 1.00 93.56 300 ASN A O 1
ATOM 2337 N N . HIS A 1 301 ? 14.263 10.592 -24.808 1.00 93.81 301 HIS A N 1
ATOM 2338 C CA . HIS A 1 301 ? 15.069 11.384 -25.747 1.00 93.81 301 HIS A CA 1
ATOM 2339 C C . HIS A 1 301 ? 14.560 11.286 -27.192 1.00 93.81 301 HIS A C 1
ATOM 2341 O O . HIS A 1 301 ? 14.608 12.267 -27.930 1.00 93.81 301 HIS A O 1
ATOM 2347 N N . SER A 1 302 ? 14.049 10.119 -27.602 1.00 94.19 302 SER A N 1
ATOM 2348 C CA . SER A 1 302 ? 13.468 9.936 -28.941 1.00 94.19 302 SER A CA 1
ATOM 2349 C C . SER A 1 302 ? 12.084 10.577 -29.110 1.00 94.19 302 SER A C 1
ATOM 2351 O O . SER A 1 302 ? 11.641 10.794 -30.238 1.00 94.19 302 SER A O 1
ATOM 2353 N N . ALA A 1 303 ? 11.400 10.877 -28.001 1.00 92.88 303 ALA A N 1
ATOM 2354 C CA . ALA A 1 303 ? 10.077 11.489 -27.971 1.00 92.88 303 ALA A CA 1
ATOM 2355 C C . ALA A 1 303 ? 9.955 12.486 -26.797 1.00 92.88 303 ALA A C 1
ATOM 2357 O O . ALA A 1 303 ? 9.247 12.199 -25.830 1.00 92.88 303 ALA A O 1
ATOM 2358 N N . PRO A 1 304 ? 10.602 13.669 -26.868 1.00 88.12 304 PRO A N 1
ATOM 2359 C CA . PRO A 1 304 ? 10.661 14.613 -25.742 1.00 88.12 304 PRO A CA 1
ATOM 2360 C C . PRO A 1 304 ? 9.290 15.123 -25.271 1.00 88.12 304 PRO A C 1
ATOM 2362 O O . PRO A 1 304 ? 9.116 15.493 -24.112 1.00 88.12 304 PRO A O 1
ATOM 2365 N N . GLU A 1 305 ? 8.294 15.116 -26.159 1.00 89.06 305 GLU A N 1
ATOM 2366 C CA . GLU A 1 305 ? 6.915 15.506 -25.847 1.00 89.06 305 GLU A CA 1
ATOM 2367 C C . GLU A 1 305 ? 6.145 14.463 -25.021 1.00 89.06 305 GLU A C 1
ATOM 2369 O O . GLU A 1 305 ? 5.072 14.775 -24.511 1.00 89.06 305 GLU A O 1
ATOM 2374 N N . LEU A 1 306 ? 6.678 13.243 -24.851 1.00 88.06 306 LEU A N 1
ATOM 2375 C CA . LEU A 1 306 ? 6.021 12.170 -24.100 1.00 88.06 306 LEU A CA 1
ATOM 2376 C C . LEU A 1 306 ? 5.780 12.553 -22.630 1.00 88.06 306 LEU A C 1
ATOM 2378 O O . LEU A 1 306 ? 4.813 12.080 -22.041 1.00 88.06 306 LEU A O 1
ATOM 2382 N N . LYS A 1 307 ? 6.647 13.404 -22.052 1.00 89.69 307 LYS A N 1
ATOM 2383 C CA . LYS A 1 307 ? 6.597 13.864 -20.648 1.00 89.69 307 LYS A CA 1
ATOM 2384 C C . LYS A 1 307 ? 6.344 12.722 -19.649 1.00 89.69 307 LYS A C 1
ATOM 2386 O O . LYS A 1 307 ? 5.591 12.882 -18.692 1.00 89.69 307 LYS A O 1
ATOM 2391 N N . LEU A 1 308 ? 6.968 11.568 -19.884 1.00 94.62 308 LEU A N 1
ATOM 2392 C CA . LEU A 1 308 ? 6.750 10.349 -19.106 1.00 94.62 308 LEU A CA 1
ATOM 2393 C C . LEU A 1 308 ? 7.217 10.529 -17.658 1.00 94.62 308 LEU A C 1
ATOM 2395 O O . LEU A 1 308 ? 8.384 10.844 -17.431 1.00 94.62 308 LEU A O 1
ATOM 2399 N N . ARG A 1 309 ? 6.343 10.268 -16.682 1.00 96.69 309 ARG A N 1
ATOM 2400 C CA . ARG A 1 309 ? 6.699 10.312 -15.261 1.00 96.69 309 ARG A CA 1
ATOM 2401 C C . ARG A 1 309 ? 7.260 8.967 -14.817 1.00 96.69 309 ARG A C 1
ATOM 2403 O O . ARG A 1 309 ? 6.529 7.976 -14.753 1.00 96.69 309 ARG A O 1
ATOM 2410 N N . VAL A 1 310 ? 8.550 8.927 -14.499 1.00 97.81 310 VAL A N 1
ATOM 2411 C CA . VAL A 1 310 ? 9.271 7.697 -14.141 1.00 97.81 310 VAL A CA 1
ATOM 2412 C C . VAL A 1 310 ? 9.717 7.764 -12.689 1.00 97.81 310 VAL A C 1
ATOM 2414 O O . VAL A 1 310 ? 10.506 8.633 -12.336 1.00 97.81 310 VAL A O 1
ATOM 2417 N N . LEU A 1 311 ? 9.243 6.834 -11.861 1.00 98.25 311 LEU A N 1
ATOM 2418 C CA . LEU A 1 311 ? 9.592 6.734 -10.445 1.00 98.25 311 LEU A CA 1
ATOM 2419 C C . LEU A 1 311 ? 10.518 5.554 -10.178 1.00 98.25 311 LEU A C 1
ATOM 2421 O O . LEU A 1 311 ? 10.226 4.422 -10.560 1.00 98.25 311 LEU A O 1
ATOM 2425 N N . GLU A 1 312 ? 11.597 5.811 -9.447 1.00 97.25 312 GLU A N 1
ATOM 2426 C CA . GLU A 1 312 ? 12.454 4.774 -8.880 1.00 97.25 312 GLU A CA 1
ATOM 2427 C C . GLU A 1 312 ? 12.129 4.580 -7.394 1.00 97.25 312 GLU A C 1
ATOM 2429 O O . GLU A 1 312 ? 12.347 5.476 -6.578 1.00 97.25 312 GLU A O 1
ATOM 2434 N N . LEU A 1 313 ? 11.647 3.391 -7.023 1.00 96.62 313 LEU A N 1
ATOM 2435 C CA . LEU A 1 313 ? 11.491 3.017 -5.620 1.00 96.62 313 LEU A CA 1
ATOM 2436 C C . LEU A 1 313 ? 12.760 2.339 -5.102 1.00 96.62 313 LEU A C 1
ATOM 2438 O O . LEU A 1 313 ? 13.224 1.318 -5.622 1.00 96.62 313 LEU A O 1
ATOM 2442 N N . VAL A 1 314 ? 13.306 2.900 -4.025 1.00 92.12 314 VAL A N 1
ATOM 2443 C CA . VAL A 1 314 ? 14.474 2.364 -3.325 1.00 92.12 314 VAL A CA 1
ATOM 2444 C C . VAL A 1 314 ? 14.128 2.027 -1.878 1.00 92.12 314 VAL A C 1
ATOM 2446 O O . VAL A 1 314 ? 13.210 2.589 -1.279 1.00 92.12 314 VAL A O 1
ATOM 2449 N N . ALA A 1 315 ? 14.877 1.081 -1.317 1.00 92.38 315 ALA A N 1
ATOM 2450 C CA . ALA A 1 315 ? 14.665 0.619 0.043 1.00 92.38 315 ALA A CA 1
ATOM 2451 C C . ALA A 1 315 ? 14.992 1.716 1.076 1.00 92.38 315 ALA A C 1
ATOM 2453 O O . ALA A 1 315 ? 15.775 2.637 0.819 1.00 92.38 315 ALA A O 1
ATOM 2454 N N . ARG A 1 316 ? 14.362 1.616 2.255 1.00 92.56 316 ARG A N 1
ATOM 2455 C CA . ARG A 1 316 ? 14.472 2.602 3.346 1.00 92.56 316 ARG A CA 1
ATOM 2456 C C . ARG A 1 316 ? 15.919 2.850 3.765 1.00 92.56 316 ARG A C 1
ATOM 2458 O O . ARG A 1 316 ? 16.287 3.994 3.992 1.00 92.56 316 ARG A O 1
ATOM 2465 N N . ASP A 1 317 ? 16.723 1.795 3.839 1.00 92.44 317 ASP A N 1
ATOM 2466 C CA . ASP A 1 317 ? 18.152 1.839 4.171 1.00 92.44 317 ASP A CA 1
ATOM 2467 C C . ASP A 1 317 ? 18.974 2.742 3.234 1.00 92.44 317 ASP A C 1
ATOM 2469 O O . ASP A 1 317 ? 20.027 3.233 3.627 1.00 92.44 317 ASP A O 1
ATOM 2473 N N . LYS A 1 318 ? 18.481 2.998 2.016 1.00 93.19 318 LYS A N 1
ATOM 2474 C CA . LYS A 1 318 ? 19.143 3.837 1.007 1.00 93.19 318 LYS A CA 1
ATOM 2475 C C . LYS A 1 318 ? 18.537 5.231 0.856 1.00 93.19 318 LYS A C 1
ATOM 2477 O O . LYS A 1 318 ? 19.235 6.132 0.404 1.00 93.19 318 LYS A O 1
ATOM 2482 N N . ALA A 1 319 ? 17.255 5.412 1.175 1.00 94.75 319 ALA A N 1
ATOM 2483 C CA . ALA A 1 319 ? 16.556 6.697 1.024 1.00 94.75 319 ALA A CA 1
ATOM 2484 C C . ALA A 1 319 ? 16.347 7.471 2.332 1.00 94.75 319 ALA A C 1
ATOM 2486 O O . ALA A 1 319 ? 15.966 8.639 2.288 1.00 94.75 319 ALA A O 1
ATOM 2487 N N . CYS A 1 320 ? 16.512 6.839 3.492 1.00 95.38 320 CYS A N 1
ATOM 2488 C CA . CYS A 1 320 ? 16.315 7.510 4.770 1.00 95.38 320 CYS A CA 1
ATOM 2489 C C . CYS A 1 320 ? 17.535 8.364 5.139 1.00 95.38 320 CYS A C 1
ATOM 2491 O O . CYS A 1 320 ? 18.654 7.864 5.176 1.00 95.38 320 CYS A O 1
ATOM 2493 N N . GLU A 1 321 ? 17.300 9.622 5.509 1.00 96.69 321 GLU A N 1
ATOM 2494 C CA . GLU A 1 321 ? 18.343 10.536 6.009 1.00 96.69 321 GLU A CA 1
ATOM 2495 C C . GLU A 1 321 ? 18.687 10.310 7.491 1.00 96.69 321 GLU A C 1
ATOM 2497 O O . GLU A 1 321 ? 19.677 10.833 7.995 1.00 96.69 321 GLU A O 1
ATOM 2502 N N . HIS A 1 322 ? 17.851 9.553 8.206 1.00 94.56 322 HIS A N 1
ATOM 2503 C CA . HIS A 1 322 ? 17.931 9.354 9.652 1.00 94.56 322 HIS A CA 1
ATOM 2504 C C . HIS A 1 322 ? 17.682 7.883 10.010 1.00 94.56 322 HIS A C 1
ATOM 2506 O O . HIS A 1 322 ? 16.627 7.518 10.532 1.00 94.56 322 HIS A O 1
ATOM 2512 N N . LEU A 1 323 ? 18.622 7.005 9.648 1.00 91.81 323 LEU A N 1
ATOM 2513 C CA . LEU A 1 323 ? 18.512 5.557 9.892 1.00 91.81 323 LEU A CA 1
ATOM 2514 C C . LEU A 1 323 ? 18.521 5.191 11.381 1.00 91.81 323 LEU A C 1
ATOM 2516 O O . LEU A 1 323 ? 17.966 4.161 11.758 1.00 91.81 323 LEU A O 1
ATOM 2520 N N . ASP A 1 324 ? 19.122 6.048 12.198 1.00 89.06 324 ASP A N 1
ATOM 2521 C CA . ASP A 1 324 ? 19.230 5.969 13.652 1.00 89.06 324 ASP A CA 1
ATOM 2522 C C . ASP A 1 324 ? 17.944 6.383 14.389 1.00 89.06 324 ASP A C 1
ATOM 2524 O O . ASP A 1 324 ? 17.816 6.130 15.585 1.00 89.06 324 ASP A O 1
ATOM 2528 N N . LYS A 1 325 ? 16.980 6.999 13.691 1.00 88.25 325 LYS A N 1
ATOM 2529 C CA . LYS A 1 325 ? 15.760 7.552 14.294 1.00 88.25 325 LYS A CA 1
ATOM 2530 C C . LYS A 1 325 ? 14.527 6.703 14.006 1.00 88.25 325 LYS A C 1
ATOM 2532 O O . LYS A 1 325 ? 14.393 6.076 12.948 1.00 88.25 325 LYS A O 1
ATOM 2537 N N . ALA A 1 326 ? 13.579 6.734 14.939 1.00 86.44 326 ALA A N 1
ATOM 2538 C CA . ALA A 1 326 ? 12.264 6.145 14.733 1.00 86.44 326 ALA A CA 1
ATOM 2539 C C . ALA A 1 326 ? 11.437 7.016 13.771 1.00 86.44 326 ALA A C 1
ATOM 2541 O O . ALA A 1 326 ? 11.550 8.241 13.753 1.00 86.44 326 ALA A O 1
ATOM 2542 N N . CYS A 1 327 ? 10.587 6.391 12.955 1.00 89.19 327 CYS A N 1
ATOM 2543 C CA . CYS A 1 327 ? 9.742 7.097 11.988 1.00 89.19 327 CYS A CA 1
ATOM 2544 C C . CYS A 1 327 ? 8.469 7.647 12.656 1.00 89.19 327 CYS A C 1
ATOM 2546 O O . CYS A 1 327 ? 7.368 7.190 12.365 1.00 89.19 327 CYS A O 1
ATOM 2548 N N . ASN A 1 328 ? 8.636 8.598 13.574 1.00 89.56 328 ASN A N 1
ATOM 2549 C CA . ASN A 1 328 ? 7.563 9.363 14.212 1.00 89.56 328 ASN A CA 1
ATOM 2550 C C . ASN A 1 328 ? 7.998 10.820 14.432 1.00 89.56 328 ASN A C 1
ATOM 2552 O O . ASN A 1 328 ? 9.197 11.106 14.389 1.00 89.56 328 ASN A O 1
ATOM 2556 N N . GLY A 1 329 ? 7.045 11.730 14.645 1.00 89.00 329 GLY A N 1
ATOM 2557 C CA . GLY A 1 329 ? 7.341 13.158 14.784 1.00 89.00 329 GLY A CA 1
ATOM 2558 C C . GLY A 1 329 ? 8.138 13.539 16.032 1.00 89.00 329 GLY A C 1
ATOM 2559 O O . GLY A 1 329 ? 8.897 14.502 15.977 1.00 89.00 329 GLY A O 1
ATOM 2560 N N . ASP A 1 330 ? 8.066 12.746 17.104 1.00 89.12 330 ASP A N 1
ATOM 2561 C CA . ASP A 1 330 ? 8.858 12.976 18.320 1.00 89.12 330 ASP A CA 1
ATOM 2562 C C . ASP A 1 330 ? 10.353 12.669 18.099 1.00 89.12 330 ASP A C 1
ATOM 2564 O O . ASP A 1 330 ? 11.230 13.293 18.692 1.00 89.12 330 ASP A O 1
ATOM 2568 N N . SER A 1 331 ? 10.660 11.693 17.237 1.00 92.00 331 SER A N 1
ATOM 2569 C CA . SER A 1 331 ? 12.024 11.213 16.996 1.00 92.00 331 SER A CA 1
ATOM 2570 C C . SER A 1 331 ? 12.658 11.830 15.751 1.00 92.00 331 SER A C 1
ATOM 2572 O O . SER A 1 331 ? 13.829 12.213 15.781 1.00 92.00 331 SER A O 1
ATOM 2574 N N . CYS A 1 332 ? 11.914 11.935 14.646 1.00 95.31 332 CYS A N 1
ATOM 2575 C CA . CYS A 1 332 ? 12.439 12.309 13.337 1.00 95.31 332 CYS A CA 1
ATOM 2576 C C . CYS A 1 332 ? 11.877 13.660 12.855 1.00 95.31 332 CYS A C 1
ATOM 2578 O O . CYS A 1 332 ? 10.673 13.772 12.613 1.00 95.31 332 CYS A O 1
ATOM 2580 N N . PRO A 1 333 ? 12.734 14.668 12.588 1.00 96.69 333 PRO A N 1
ATOM 2581 C CA . PRO A 1 333 ? 12.274 15.988 12.141 1.00 96.69 333 PRO A CA 1
ATOM 2582 C C . PRO A 1 333 ? 11.565 15.943 10.779 1.00 96.69 333 PRO A C 1
ATOM 2584 O O . PRO A 1 333 ? 10.658 16.726 10.519 1.00 96.69 333 PRO A O 1
ATOM 2587 N N . LEU A 1 334 ? 11.929 14.985 9.919 1.00 97.50 334 LEU A N 1
ATOM 2588 C CA . LEU A 1 334 ? 11.287 14.783 8.616 1.00 97.50 334 LEU A CA 1
ATOM 2589 C C . LEU A 1 334 ? 9.916 14.090 8.711 1.00 97.50 334 LEU A C 1
ATOM 2591 O O . LEU A 1 334 ? 9.208 14.013 7.706 1.00 97.50 334 LEU A O 1
ATOM 2595 N N . ALA A 1 335 ? 9.566 13.546 9.879 1.00 95.56 335 ALA A N 1
ATOM 2596 C CA . ALA A 1 335 ? 8.275 12.922 10.154 1.00 95.56 335 ALA A CA 1
ATOM 2597 C C . ALA A 1 335 ? 7.303 13.883 10.864 1.00 95.56 335 ALA A C 1
ATOM 2599 O O . ALA A 1 335 ? 6.098 13.802 10.634 1.00 95.56 335 ALA A O 1
ATOM 2600 N N . ASN A 1 336 ? 7.813 14.811 11.678 1.00 95.12 336 ASN A N 1
ATOM 2601 C CA . ASN A 1 336 ? 7.015 15.830 12.361 1.00 95.12 336 ASN A CA 1
ATOM 2602 C C . ASN A 1 336 ? 6.332 16.765 11.353 1.00 95.12 336 ASN A C 1
ATOM 2604 O O . ASN A 1 336 ? 7.025 17.357 10.542 1.00 95.12 336 ASN A O 1
ATOM 2608 N N . GLY A 1 337 ? 5.011 16.913 11.362 1.00 95.31 337 GLY A N 1
ATOM 2609 C CA . GLY A 1 337 ? 4.246 17.709 10.398 1.00 95.31 337 GLY A CA 1
ATOM 2610 C C . GLY A 1 337 ? 4.381 17.226 8.949 1.00 95.31 337 GLY A C 1
ATOM 2611 O O . GLY A 1 337 ? 4.253 18.022 8.017 1.00 95.31 337 GLY A O 1
ATOM 2612 N N . PHE A 1 338 ? 4.706 15.943 8.737 1.00 96.62 338 PHE A N 1
ATOM 2613 C CA . PHE A 1 338 ? 4.912 15.376 7.401 1.00 96.62 338 PHE A CA 1
ATOM 2614 C C . PHE A 1 338 ? 3.702 15.602 6.492 1.00 96.62 338 PHE A C 1
ATOM 2616 O O . PHE A 1 338 ? 3.875 16.069 5.368 1.00 96.62 338 PHE A O 1
ATOM 2623 N N . TYR A 1 339 ? 2.488 15.298 6.961 1.00 95.06 339 TYR A N 1
ATOM 2624 C CA . TYR A 1 339 ? 1.282 15.404 6.137 1.00 95.06 339 TYR A CA 1
ATOM 2625 C C . TYR A 1 339 ? 0.894 16.855 5.851 1.00 95.06 339 TYR A C 1
ATOM 2627 O O . TYR A 1 339 ? 0.367 17.129 4.777 1.00 95.06 339 TYR A O 1
ATOM 2635 N N . ASP A 1 340 ? 1.246 17.787 6.737 1.00 95.25 340 ASP A N 1
ATOM 2636 C CA . ASP A 1 340 ? 0.992 19.217 6.532 1.00 95.25 340 ASP A CA 1
ATOM 2637 C C . ASP A 1 340 ? 1.888 19.793 5.422 1.00 95.25 340 ASP A C 1
ATOM 2639 O O . ASP A 1 340 ? 1.468 20.651 4.645 1.00 95.25 340 ASP A O 1
ATOM 2643 N N . ARG A 1 341 ? 3.127 19.291 5.304 1.00 97.00 341 ARG A N 1
ATOM 2644 C CA . ARG A 1 341 ? 4.105 19.721 4.285 1.00 97.00 341 ARG A CA 1
ATOM 2645 C C . ARG A 1 341 ? 4.063 18.894 2.997 1.00 97.00 341 ARG A C 1
ATOM 2647 O O . ARG A 1 341 ? 4.604 19.312 1.970 1.00 97.00 341 ARG A O 1
ATOM 2654 N N . LEU A 1 342 ? 3.402 17.737 3.028 1.00 95.81 342 LEU A N 1
ATOM 2655 C CA . LEU A 1 342 ? 3.326 16.793 1.916 1.00 95.81 342 LEU A CA 1
ATOM 2656 C C . LEU A 1 342 ? 2.745 17.390 0.618 1.00 95.81 342 LEU A C 1
ATOM 2658 O O . LEU A 1 342 ? 3.305 17.093 -0.440 1.00 95.81 342 LEU A O 1
ATOM 2662 N N . PRO A 1 343 ? 1.684 18.227 0.623 1.00 93.81 343 PRO A N 1
ATOM 2663 C CA . PRO A 1 343 ? 1.156 18.808 -0.612 1.00 93.81 343 PRO A CA 1
ATOM 2664 C C . PRO A 1 343 ? 2.192 19.638 -1.379 1.00 93.81 343 PRO A C 1
ATOM 2666 O O . PRO A 1 343 ? 2.345 19.461 -2.587 1.00 93.81 343 PRO A O 1
ATOM 2669 N N . ALA A 1 344 ? 2.953 20.484 -0.677 1.00 95.50 344 ALA A N 1
ATOM 2670 C CA . ALA A 1 344 ? 4.003 21.298 -1.286 1.00 95.50 344 ALA A CA 1
ATOM 2671 C C . ALA A 1 344 ? 5.166 20.430 -1.794 1.00 95.50 344 ALA A C 1
ATOM 2673 O O . ALA A 1 344 ? 5.626 20.615 -2.919 1.00 95.50 344 ALA A O 1
ATOM 2674 N N . ALA A 1 345 ? 5.575 19.422 -1.016 1.00 97.12 345 ALA A N 1
ATOM 2675 C CA . ALA A 1 345 ? 6.616 18.478 -1.422 1.00 97.12 345 ALA A CA 1
ATOM 2676 C C . ALA A 1 345 ? 6.240 17.681 -2.683 1.00 97.12 345 ALA A C 1
ATOM 2678 O O . ALA A 1 345 ? 7.078 17.477 -3.561 1.00 97.12 345 ALA A O 1
ATOM 2679 N N . ARG A 1 346 ? 4.974 17.254 -2.798 1.00 95.25 346 ARG A N 1
ATOM 2680 C CA . ARG A 1 346 ? 4.446 16.596 -4.003 1.00 95.25 346 ARG A CA 1
ATOM 2681 C C . ARG A 1 346 ? 4.500 17.533 -5.205 1.00 95.25 346 ARG A C 1
ATOM 2683 O O . ARG A 1 346 ? 4.988 17.123 -6.250 1.00 95.25 346 ARG A O 1
ATOM 2690 N N . ALA A 1 347 ? 4.025 18.770 -5.055 1.00 93.88 347 ALA A N 1
ATOM 2691 C CA . ALA A 1 347 ? 4.032 19.749 -6.139 1.00 93.88 347 ALA A CA 1
ATOM 2692 C C . ALA A 1 347 ? 5.458 20.000 -6.657 1.00 93.88 347 ALA A C 1
ATOM 2694 O O . ALA A 1 347 ? 5.686 19.893 -7.858 1.00 93.88 347 ALA A O 1
ATOM 2695 N N . ALA A 1 348 ? 6.418 20.212 -5.750 1.00 96.31 348 ALA A N 1
ATOM 2696 C CA . ALA A 1 348 ? 7.822 20.415 -6.099 1.00 96.31 348 ALA A CA 1
ATOM 2697 C C . ALA A 1 348 ? 8.454 19.190 -6.777 1.00 96.31 348 ALA A C 1
ATOM 2699 O O . ALA A 1 348 ? 9.195 19.330 -7.744 1.00 96.31 348 ALA A O 1
ATOM 2700 N N . ALA A 1 349 ? 8.153 17.973 -6.313 1.00 96.00 349 ALA A N 1
ATOM 2701 C CA . ALA A 1 349 ? 8.680 16.762 -6.942 1.00 96.00 349 ALA A CA 1
ATOM 2702 C C . ALA A 1 349 ? 8.191 16.600 -8.392 1.00 96.00 349 ALA A C 1
ATOM 2704 O O . ALA A 1 349 ? 8.945 16.150 -9.250 1.00 96.00 349 ALA A O 1
ATOM 2705 N N . LEU A 1 350 ? 6.948 17.000 -8.674 1.00 92.69 350 LEU A N 1
ATOM 2706 C CA . LEU A 1 350 ? 6.320 16.874 -9.992 1.00 92.69 350 LEU A CA 1
ATOM 2707 C C . LEU A 1 350 ? 6.741 17.956 -10.993 1.00 92.69 350 LEU A C 1
ATOM 2709 O O . LEU A 1 350 ? 6.340 17.885 -12.156 1.00 92.69 350 LEU A O 1
ATOM 2713 N N . GLU A 1 351 ? 7.568 18.921 -10.581 1.00 91.44 351 GLU A N 1
ATOM 2714 C CA . GLU A 1 351 ? 8.257 19.836 -11.501 1.00 91.44 351 GLU A CA 1
ATOM 2715 C C . GLU A 1 351 ? 9.202 19.069 -12.445 1.00 91.44 351 GLU A C 1
ATOM 2717 O O . GLU A 1 351 ? 9.453 19.512 -13.567 1.00 91.44 351 GLU A O 1
ATOM 2722 N N . SER A 1 352 ? 9.680 17.890 -12.021 1.00 89.50 352 SER A N 1
ATOM 2723 C CA . SER A 1 352 ? 10.470 16.966 -12.834 1.00 89.50 352 SER A CA 1
ATOM 2724 C C . SER A 1 352 ? 9.653 15.725 -13.224 1.00 89.50 352 SER A C 1
ATOM 2726 O O . SER A 1 352 ? 9.049 15.087 -12.360 1.00 89.50 352 SER A O 1
ATOM 2728 N N . PRO A 1 353 ? 9.677 15.295 -14.501 1.00 89.50 353 PRO A N 1
ATOM 2729 C CA . PRO A 1 353 ? 9.110 14.006 -14.897 1.00 89.50 353 PRO A CA 1
ATOM 2730 C C . PRO A 1 353 ? 9.963 12.821 -14.409 1.00 89.50 353 PRO A C 1
ATOM 2732 O O . PRO A 1 353 ? 9.458 11.713 -14.236 1.00 89.50 353 PRO A O 1
ATOM 2735 N N . TRP A 1 354 ? 11.259 13.032 -14.167 1.00 94.50 354 TRP A N 1
ATOM 2736 C CA . TRP A 1 354 ? 12.148 11.993 -13.657 1.00 94.50 354 TRP A CA 1
ATOM 2737 C C . TRP A 1 354 ? 12.177 12.052 -12.134 1.00 94.50 354 TRP A C 1
ATOM 2739 O O . TRP A 1 354 ? 12.786 12.954 -11.565 1.00 94.50 354 TRP A O 1
ATOM 2749 N N . LEU A 1 355 ? 11.517 11.086 -11.497 1.00 96.38 355 LEU A N 1
ATOM 2750 C CA . LEU A 1 355 ? 11.387 10.919 -10.049 1.00 96.38 355 LEU A CA 1
ATOM 2751 C C . LEU A 1 355 ? 12.352 9.818 -9.576 1.00 96.38 355 LEU A C 1
ATOM 2753 O O . LEU A 1 355 ? 11.958 8.796 -9.011 1.00 96.38 355 LEU A O 1
ATOM 2757 N N . ASN A 1 356 ? 13.639 9.994 -9.871 1.00 94.12 356 ASN A N 1
ATOM 2758 C CA . ASN A 1 356 ? 14.699 9.110 -9.379 1.00 94.12 356 ASN A CA 1
ATOM 2759 C C . ASN A 1 356 ? 15.054 9.414 -7.911 1.00 94.12 356 ASN A C 1
ATOM 2761 O O . ASN A 1 356 ? 14.618 10.420 -7.346 1.00 94.12 356 ASN A O 1
ATOM 2765 N N . GLN A 1 357 ? 15.906 8.586 -7.299 1.00 93.94 357 GLN A N 1
ATOM 2766 C CA . GLN A 1 357 ? 16.307 8.779 -5.901 1.00 93.94 357 GLN A CA 1
ATOM 2767 C C . GLN A 1 357 ? 16.822 10.203 -5.596 1.00 93.94 357 GLN A C 1
ATOM 2769 O O . GLN A 1 357 ? 16.473 10.773 -4.563 1.00 93.94 357 GLN A O 1
ATOM 2774 N N . ALA A 1 358 ? 17.636 10.789 -6.481 1.00 95.31 358 ALA A N 1
ATOM 2775 C CA . ALA A 1 358 ? 18.249 12.100 -6.259 1.00 95.31 358 ALA A CA 1
ATOM 2776 C C . ALA A 1 358 ? 17.229 13.252 -6.317 1.00 95.31 358 ALA A C 1
ATOM 2778 O O . ALA A 1 358 ? 17.186 14.077 -5.407 1.00 95.31 358 ALA A O 1
ATOM 2779 N N . SER A 1 359 ? 16.384 13.280 -7.348 1.00 96.25 359 SER A N 1
ATOM 2780 C CA . SER A 1 359 ? 15.348 14.310 -7.538 1.00 96.25 359 SER A CA 1
ATOM 2781 C C . SER A 1 359 ? 14.279 14.275 -6.443 1.00 96.25 359 SER A C 1
ATOM 2783 O O . SER A 1 359 ? 13.921 15.315 -5.892 1.00 96.25 359 SER A O 1
ATOM 2785 N N . VAL A 1 360 ? 13.819 13.079 -6.055 1.00 97.56 360 VAL A N 1
ATOM 2786 C CA . VAL A 1 360 ? 12.849 12.921 -4.961 1.00 97.56 360 VAL A CA 1
ATOM 2787 C C . VAL A 1 360 ? 13.457 13.370 -3.636 1.00 97.56 360 VAL A C 1
ATOM 2789 O O . VAL A 1 360 ? 12.786 14.041 -2.853 1.00 97.56 360 VAL A O 1
ATOM 2792 N N . ARG A 1 361 ? 14.734 13.052 -3.389 1.00 97.81 361 ARG A N 1
ATOM 2793 C CA . ARG A 1 361 ? 15.459 13.535 -2.209 1.00 97.81 361 ARG A CA 1
ATOM 2794 C C . ARG A 1 361 ? 15.533 15.057 -2.181 1.00 97.81 361 ARG A C 1
ATOM 2796 O O . ARG A 1 361 ? 15.251 15.647 -1.144 1.00 97.81 361 ARG A O 1
ATOM 2803 N N . GLU A 1 362 ? 15.883 15.694 -3.293 1.00 97.81 362 GLU A N 1
ATOM 2804 C CA . GLU A 1 362 ? 15.962 17.154 -3.368 1.00 97.81 362 GLU A CA 1
ATOM 2805 C C . GLU A 1 362 ? 14.615 17.816 -3.042 1.00 97.81 362 GLU A C 1
ATOM 2807 O O . GLU A 1 362 ? 14.547 18.670 -2.155 1.00 97.81 362 GLU A O 1
ATOM 2812 N N . ALA A 1 363 ? 13.534 17.376 -3.694 1.00 97.62 363 ALA A N 1
ATOM 2813 C CA . ALA A 1 363 ? 12.190 17.896 -3.449 1.00 97.62 363 ALA A CA 1
ATOM 2814 C C . ALA A 1 363 ? 11.733 17.659 -1.999 1.00 97.62 363 ALA A C 1
ATOM 2816 O O . ALA A 1 363 ? 11.181 18.555 -1.359 1.00 97.62 363 ALA A O 1
ATOM 2817 N N . ALA A 1 364 ? 12.009 16.474 -1.450 1.00 97.94 364 ALA A N 1
ATOM 2818 C CA . ALA A 1 364 ? 11.668 16.136 -0.074 1.00 97.94 364 ALA A CA 1
ATOM 2819 C C . ALA A 1 364 ? 12.364 17.057 0.936 1.00 97.94 364 ALA A C 1
ATOM 2821 O O . ALA A 1 364 ? 11.712 17.613 1.821 1.00 97.94 364 ALA A O 1
ATOM 2822 N N . LEU A 1 365 ? 13.675 17.259 0.787 1.00 98.12 365 LEU A N 1
ATOM 2823 C CA . LEU A 1 365 ? 14.463 18.067 1.717 1.00 98.12 365 LEU A CA 1
ATOM 2824 C C . LEU A 1 365 ? 14.143 19.555 1.620 1.00 98.12 365 LEU A C 1
ATOM 2826 O O . LEU A 1 365 ? 14.105 20.228 2.649 1.00 98.12 365 LEU A O 1
ATOM 2830 N N . ARG A 1 366 ? 13.817 20.052 0.420 1.00 98.00 366 ARG A N 1
ATOM 2831 C CA . ARG A 1 366 ? 13.332 21.425 0.216 1.00 98.00 366 ARG A CA 1
ATOM 2832 C C . ARG A 1 366 ? 12.095 21.736 1.066 1.00 98.00 366 ARG A C 1
ATOM 2834 O O . ARG A 1 366 ? 11.949 22.854 1.549 1.00 98.00 366 ARG A O 1
ATOM 2841 N N . HIS A 1 367 ? 11.242 20.737 1.291 1.00 98.25 367 HIS A N 1
ATOM 2842 C CA . HIS A 1 367 ? 10.017 20.851 2.087 1.00 98.25 367 HIS A CA 1
ATOM 2843 C C . HIS A 1 367 ? 10.097 20.140 3.446 1.00 98.25 367 HIS A C 1
ATOM 2845 O O . HIS A 1 367 ? 9.083 19.993 4.128 1.00 98.25 367 HIS A O 1
ATOM 2851 N N . GLN A 1 368 ? 11.297 19.725 3.864 1.00 97.81 368 GLN A N 1
ATOM 2852 C CA . GLN A 1 368 ? 11.554 19.071 5.150 1.00 97.81 368 GLN A CA 1
ATOM 2853 C C . GLN A 1 368 ? 10.656 17.845 5.399 1.00 97.81 368 GLN A C 1
ATOM 2855 O O . GLN A 1 368 ? 10.142 17.654 6.500 1.00 97.81 368 GLN A O 1
ATOM 2860 N N . VAL A 1 369 ? 10.436 17.013 4.380 1.00 98.31 369 VAL A N 1
ATOM 2861 C CA . VAL A 1 369 ? 9.711 15.736 4.502 1.00 98.31 369 VAL A CA 1
ATOM 2862 C C . VAL A 1 369 ? 10.639 14.555 4.229 1.00 98.31 369 VAL A C 1
ATOM 2864 O O . VAL A 1 369 ? 11.710 14.705 3.645 1.00 98.31 369 VAL A O 1
ATOM 2867 N N . CYS A 1 370 ? 10.250 13.354 4.660 1.00 97.88 370 CYS A N 1
ATOM 2868 C CA . CYS A 1 370 ? 11.063 12.155 4.461 1.00 97.88 370 CYS A CA 1
ATOM 2869 C C . CYS A 1 370 ? 11.093 11.727 2.975 1.00 97.88 370 CYS A C 1
ATOM 2871 O O . CYS A 1 370 ? 10.026 11.419 2.434 1.00 97.88 370 CYS A O 1
ATOM 2873 N N . PRO A 1 371 ? 12.276 11.603 2.328 1.00 97.88 371 PRO A N 1
ATOM 2874 C CA . PRO A 1 371 ? 12.378 11.169 0.930 1.00 97.88 371 PRO A CA 1
ATOM 2875 C C . PRO A 1 371 ? 11.776 9.785 0.668 1.00 97.88 371 PRO A C 1
ATOM 2877 O O . PRO A 1 371 ? 11.087 9.582 -0.330 1.00 97.88 371 PRO A O 1
ATOM 2880 N N . TYR A 1 372 ? 11.990 8.838 1.588 1.00 97.19 372 TYR A N 1
ATOM 2881 C CA . TYR A 1 372 ? 11.453 7.482 1.470 1.00 97.19 372 TYR A CA 1
ATOM 2882 C C . TYR A 1 372 ? 9.920 7.485 1.406 1.00 97.19 372 TYR A C 1
ATOM 2884 O O . TYR A 1 372 ? 9.354 6.928 0.468 1.00 97.19 372 TYR A O 1
ATOM 2892 N N . TYR A 1 373 ? 9.237 8.159 2.335 1.00 96.69 373 TYR A N 1
ATOM 2893 C CA . TYR A 1 373 ? 7.770 8.221 2.320 1.00 96.69 373 TYR A CA 1
ATOM 2894 C C . TYR A 1 373 ? 7.226 9.112 1.204 1.00 96.69 373 TYR A C 1
ATOM 2896 O O . TYR A 1 373 ? 6.198 8.772 0.624 1.00 96.69 373 TYR A O 1
ATOM 2904 N N . LEU A 1 374 ? 7.934 10.183 0.822 1.00 97.56 374 LEU A N 1
ATOM 2905 C CA . LEU A 1 374 ? 7.556 10.964 -0.357 1.00 97.56 374 LEU A CA 1
ATOM 2906 C C . LEU A 1 374 ? 7.567 10.094 -1.624 1.00 97.56 374 LEU A C 1
ATOM 2908 O O . LEU A 1 374 ? 6.622 10.161 -2.403 1.00 97.56 374 LEU A O 1
ATOM 2912 N N . SER A 1 375 ? 8.572 9.231 -1.812 1.00 97.25 375 SER A N 1
ATOM 2913 C CA . SER A 1 375 ? 8.633 8.336 -2.981 1.00 97.25 375 SER A CA 1
ATOM 2914 C C . SER A 1 375 ? 7.428 7.391 -3.073 1.00 97.25 375 SER A C 1
ATOM 2916 O O . SER A 1 375 ? 6.889 7.182 -4.158 1.00 97.25 375 SER A O 1
ATOM 2918 N N . GLN A 1 376 ? 6.943 6.876 -1.937 1.00 95.81 376 GLN A N 1
ATOM 2919 C CA . GLN A 1 376 ? 5.745 6.032 -1.898 1.00 95.81 376 GLN A CA 1
ATOM 2920 C C . GLN A 1 376 ? 4.494 6.818 -2.279 1.00 95.81 376 GLN A C 1
ATOM 2922 O O . GLN A 1 376 ? 3.643 6.323 -3.016 1.00 95.81 376 GLN A O 1
ATOM 2927 N N . GLU A 1 377 ? 4.402 8.062 -1.813 1.00 94.12 377 GLU A N 1
ATOM 2928 C CA . GLU A 1 377 ? 3.304 8.951 -2.165 1.00 94.12 377 GLU A CA 1
ATOM 2929 C C . GLU A 1 377 ? 3.290 9.253 -3.666 1.00 94.12 377 GLU A C 1
ATOM 2931 O O . GLU A 1 377 ? 2.242 9.138 -4.306 1.00 94.12 377 GLU A O 1
ATOM 2936 N N . LEU A 1 378 ? 4.461 9.525 -4.248 1.00 96.25 378 LEU A N 1
ATOM 2937 C CA . LEU A 1 378 ? 4.639 9.816 -5.671 1.00 96.25 378 LEU A CA 1
ATOM 2938 C C . LEU A 1 378 ? 4.289 8.646 -6.602 1.00 96.25 378 LEU A C 1
ATOM 2940 O O . LEU A 1 378 ? 4.031 8.880 -7.784 1.00 96.25 378 LEU A O 1
ATOM 2944 N N . ALA A 1 379 ? 4.173 7.412 -6.099 1.00 95.81 379 ALA A N 1
ATOM 2945 C CA . ALA A 1 379 ? 3.717 6.271 -6.899 1.00 95.81 379 ALA A CA 1
ATOM 2946 C C . ALA A 1 379 ? 2.325 6.497 -7.519 1.00 95.81 379 ALA A C 1
ATOM 2948 O O . ALA A 1 379 ? 2.034 5.970 -8.591 1.00 95.81 379 ALA A O 1
ATOM 2949 N N . ARG A 1 380 ? 1.479 7.334 -6.897 1.00 92.12 380 ARG A N 1
ATOM 2950 C CA . ARG A 1 380 ? 0.166 7.707 -7.453 1.00 92.12 380 ARG A CA 1
ATOM 2951 C C . ARG A 1 380 ? 0.272 8.567 -8.718 1.00 92.12 380 ARG A C 1
ATOM 2953 O O . ARG A 1 380 ? -0.604 8.493 -9.579 1.00 92.12 380 ARG A O 1
ATOM 2960 N N . TRP A 1 381 ? 1.359 9.322 -8.868 1.00 91.94 381 TRP A N 1
ATOM 2961 C CA . TRP A 1 381 ? 1.597 10.235 -9.991 1.00 91.94 381 TRP A CA 1
ATOM 2962 C C . TRP A 1 381 ? 2.465 9.655 -11.105 1.00 91.94 381 TRP A C 1
ATOM 2964 O O . TRP A 1 381 ? 2.432 10.174 -12.218 1.00 91.94 381 TRP A O 1
ATOM 2974 N N . ALA A 1 382 ? 3.249 8.621 -10.809 1.00 96.12 382 ALA A N 1
ATOM 2975 C CA . ALA A 1 382 ? 4.157 8.005 -11.767 1.00 96.12 382 ALA A CA 1
ATOM 2976 C C . ALA A 1 382 ? 3.397 7.215 -12.840 1.00 96.12 382 ALA A C 1
ATOM 2978 O O . ALA A 1 382 ? 2.407 6.565 -12.523 1.00 96.12 382 ALA A O 1
ATOM 2979 N N . ASP A 1 383 ? 3.876 7.223 -14.080 1.00 96.88 383 ASP A N 1
ATOM 2980 C CA . ASP A 1 383 ? 3.340 6.394 -15.167 1.00 96.88 383 ASP A CA 1
ATOM 2981 C C . ASP A 1 383 ? 4.062 5.042 -15.208 1.00 96.88 383 ASP A C 1
ATOM 2983 O O . ASP A 1 383 ? 3.449 3.986 -15.379 1.00 96.88 383 ASP A O 1
ATOM 2987 N N . VAL A 1 384 ? 5.381 5.077 -14.989 1.00 98.25 384 VAL A N 1
ATOM 2988 C CA . VA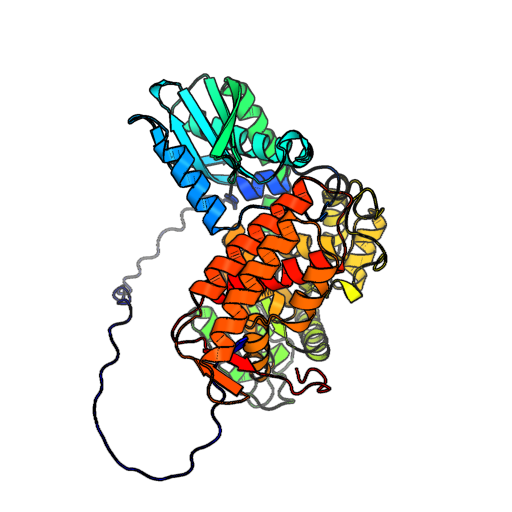L A 1 384 ? 6.240 3.898 -14.866 1.00 98.25 384 VAL A CA 1
ATOM 2989 C C . VAL A 1 384 ? 6.908 3.902 -13.498 1.00 98.25 384 VAL A C 1
ATOM 2991 O O . VAL A 1 384 ? 7.564 4.875 -13.129 1.00 98.25 384 VAL A O 1
ATOM 2994 N N . VAL A 1 385 ? 6.781 2.802 -12.758 1.00 98.50 385 VAL A N 1
ATOM 2995 C CA . VAL A 1 385 ? 7.478 2.596 -11.483 1.00 98.50 385 VAL A CA 1
ATOM 2996 C C . VAL A 1 385 ? 8.490 1.472 -11.637 1.00 98.50 385 VAL A C 1
ATOM 2998 O O . VAL A 1 385 ? 8.136 0.353 -12.008 1.00 98.50 385 VAL A O 1
ATOM 3001 N N . ILE A 1 386 ? 9.748 1.766 -11.330 1.00 98.25 386 ILE A N 1
ATOM 3002 C CA . ILE A 1 386 ? 10.840 0.798 -11.276 1.00 98.25 386 ILE A CA 1
ATOM 3003 C C . ILE A 1 386 ? 11.045 0.407 -9.818 1.00 98.25 386 ILE A C 1
ATOM 3005 O O . ILE A 1 386 ? 11.332 1.259 -8.975 1.00 98.25 386 ILE A O 1
ATOM 3009 N N . ALA A 1 387 ? 10.901 -0.880 -9.515 1.00 96.75 387 ALA A N 1
ATOM 3010 C CA . ALA A 1 387 ? 10.953 -1.374 -8.145 1.00 96.75 387 ALA A CA 1
ATOM 3011 C C . ALA A 1 387 ? 11.537 -2.793 -8.050 1.00 96.75 387 ALA A C 1
ATOM 3013 O O . ALA A 1 387 ? 11.762 -3.480 -9.047 1.00 96.75 387 ALA A O 1
ATOM 3014 N N . ASP A 1 388 ? 11.804 -3.234 -6.822 1.00 94.94 388 ASP A N 1
ATOM 3015 C CA . ASP A 1 388 ? 12.071 -4.645 -6.533 1.00 94.94 388 ASP A CA 1
ATOM 3016 C C . ASP A 1 388 ? 10.766 -5.464 -6.542 1.00 94.94 388 ASP A C 1
ATOM 3018 O O . ASP A 1 388 ? 9.673 -4.913 -6.394 1.00 94.94 388 ASP A O 1
ATOM 3022 N N . TYR A 1 389 ? 10.873 -6.784 -6.714 1.00 94.62 389 TYR A N 1
ATOM 3023 C CA . TYR A 1 389 ? 9.741 -7.715 -6.689 1.00 94.62 389 TYR A CA 1
ATOM 3024 C C . TYR A 1 389 ? 8.858 -7.553 -5.445 1.00 94.62 389 TYR A C 1
ATOM 3026 O O . TYR A 1 389 ? 7.635 -7.653 -5.551 1.00 94.62 389 TYR A O 1
ATOM 3034 N N . ASN A 1 390 ? 9.454 -7.261 -4.285 1.00 93.62 390 ASN A N 1
ATOM 3035 C CA . ASN A 1 390 ? 8.720 -7.143 -3.025 1.00 93.62 390 ASN A CA 1
ATOM 3036 C C . ASN A 1 390 ? 7.697 -5.996 -3.009 1.00 93.62 390 ASN A C 1
ATOM 3038 O O . ASN A 1 390 ? 6.718 -6.063 -2.275 1.00 93.62 390 ASN A O 1
ATOM 3042 N N . TYR A 1 391 ? 7.857 -4.971 -3.847 1.00 95.31 391 TYR A N 1
ATOM 3043 C CA . TYR A 1 391 ? 6.897 -3.871 -3.909 1.00 95.31 391 TYR A CA 1
ATOM 3044 C C . TYR A 1 391 ? 5.557 -4.279 -4.524 1.00 95.31 391 TYR A C 1
ATOM 3046 O O . TYR A 1 391 ? 4.591 -3.541 -4.345 1.00 95.31 391 TYR A O 1
ATOM 3054 N N . TYR A 1 392 ? 5.483 -5.419 -5.221 1.00 96.25 392 TYR A N 1
ATOM 3055 C CA . TYR A 1 392 ? 4.250 -5.917 -5.842 1.00 96.25 392 TYR A CA 1
ATOM 3056 C C . TYR A 1 392 ? 3.852 -7.330 -5.390 1.00 96.25 392 TYR A C 1
ATOM 3058 O O . TYR A 1 392 ? 2.666 -7.607 -5.266 1.00 96.25 392 TYR A O 1
ATOM 3066 N N . PHE A 1 393 ? 4.814 -8.223 -5.144 1.00 94.94 393 PHE A N 1
ATOM 3067 C CA . PHE A 1 393 ? 4.528 -9.638 -4.872 1.00 94.94 393 PHE A CA 1
ATOM 3068 C C . PHE A 1 393 ? 4.541 -10.020 -3.387 1.00 94.94 393 PHE A C 1
ATOM 3070 O O . PHE A 1 393 ? 4.074 -11.108 -3.053 1.00 94.94 393 PHE A O 1
ATOM 3077 N N . ASP A 1 394 ? 5.065 -9.163 -2.506 1.00 92.75 394 ASP A N 1
ATOM 3078 C CA . ASP A 1 394 ? 5.031 -9.391 -1.058 1.00 92.75 394 ASP A CA 1
ATOM 3079 C C . ASP A 1 394 ? 3.599 -9.297 -0.506 1.00 92.75 394 ASP A C 1
ATOM 3081 O O . ASP A 1 394 ? 2.760 -8.568 -1.033 1.00 92.75 394 ASP A O 1
ATOM 3085 N N . LEU A 1 395 ? 3.319 -9.967 0.612 1.00 86.25 395 LEU A N 1
ATOM 3086 C CA . LEU A 1 395 ? 2.008 -9.905 1.266 1.00 86.25 395 LEU A CA 1
ATOM 3087 C C . LEU A 1 395 ? 1.602 -8.486 1.693 1.00 86.25 395 LEU A C 1
ATOM 3089 O O . LEU A 1 395 ? 0.417 -8.183 1.829 1.00 86.25 395 LEU A O 1
ATOM 3093 N N . SER A 1 396 ? 2.573 -7.618 1.959 1.00 86.31 396 SER A N 1
ATOM 3094 C CA . SER A 1 396 ? 2.388 -6.211 2.328 1.00 86.31 396 SER A CA 1
ATOM 3095 C C . SER A 1 396 ? 2.856 -5.240 1.235 1.00 86.31 396 SER A C 1
ATOM 3097 O O . SER A 1 396 ? 3.138 -4.074 1.508 1.00 86.31 396 SER A O 1
ATOM 3099 N N . ALA A 1 397 ? 2.929 -5.718 -0.010 1.00 93.19 397 ALA A N 1
ATOM 3100 C CA . ALA A 1 397 ? 3.405 -4.976 -1.169 1.00 93.19 397 ALA A CA 1
ATOM 3101 C C . ALA A 1 397 ? 2.689 -3.628 -1.373 1.00 93.19 397 ALA A C 1
ATOM 3103 O O . ALA A 1 397 ? 1.491 -3.568 -1.663 1.00 93.19 397 ALA A O 1
ATOM 3104 N N . LEU A 1 398 ? 3.460 -2.538 -1.306 1.00 94.94 398 LEU A N 1
ATOM 3105 C CA . LEU A 1 398 ? 2.980 -1.165 -1.486 1.00 94.94 398 LEU A CA 1
ATOM 3106 C C . LEU A 1 398 ? 2.244 -0.956 -2.819 1.00 94.94 398 LEU A C 1
ATOM 3108 O O . LEU A 1 398 ? 1.148 -0.403 -2.830 1.00 94.94 398 LEU A O 1
ATOM 3112 N N . LEU A 1 399 ? 2.835 -1.367 -3.947 1.00 97.19 399 LEU A N 1
ATOM 3113 C CA . LEU A 1 399 ? 2.264 -1.123 -5.278 1.00 97.19 399 LEU A CA 1
ATOM 3114 C C . LEU A 1 399 ? 1.013 -1.963 -5.517 1.00 97.19 399 LEU A C 1
ATOM 3116 O O . LEU A 1 399 ? 0.068 -1.473 -6.131 1.00 97.19 399 LEU A O 1
ATOM 3120 N N . PHE A 1 400 ? 0.982 -3.195 -5.002 1.00 95.88 400 PHE A N 1
ATOM 3121 C CA . PHE A 1 400 ? -0.222 -4.021 -5.049 1.00 95.88 400 PHE A CA 1
ATOM 3122 C C . PHE A 1 400 ? -1.348 -3.388 -4.224 1.00 95.88 400 PHE A C 1
ATOM 3124 O O . PHE A 1 400 ? -2.458 -3.215 -4.727 1.00 95.88 400 PHE A O 1
ATOM 3131 N N . GLY A 1 401 ? -1.047 -2.957 -2.994 1.00 92.56 401 GLY A N 1
ATOM 3132 C CA . GLY A 1 401 ? -2.001 -2.266 -2.126 1.00 92.56 401 GLY A CA 1
ATOM 3133 C C . GLY A 1 401 ? -2.543 -0.974 -2.743 1.00 92.56 401 GLY A C 1
ATOM 3134 O O . GLY A 1 401 ? -3.753 -0.755 -2.742 1.00 92.56 401 GLY A O 1
ATOM 3135 N N . LEU A 1 402 ? -1.676 -0.146 -3.336 1.00 92.19 402 LEU A N 1
ATOM 3136 C CA . LEU A 1 402 ? -2.091 1.060 -4.061 1.00 92.19 402 LEU A CA 1
ATOM 3137 C C . LEU A 1 402 ? -2.929 0.732 -5.301 1.00 92.19 402 LEU A C 1
ATOM 3139 O O . LEU A 1 402 ? -3.910 1.430 -5.555 1.00 92.19 402 LEU A O 1
ATOM 3143 N N . GLY A 1 403 ? -2.580 -0.325 -6.040 1.00 93.06 403 GLY A N 1
ATOM 3144 C CA . GLY A 1 403 ? -3.355 -0.795 -7.185 1.00 93.06 403 GLY A CA 1
ATOM 3145 C C . GLY A 1 403 ? -4.772 -1.214 -6.795 1.00 93.06 403 GLY A C 1
ATOM 3146 O O . GLY A 1 403 ? -5.724 -0.809 -7.453 1.00 93.06 403 GLY A O 1
ATOM 3147 N N . GLN A 1 404 ? -4.931 -1.936 -5.681 1.00 89.81 404 GLN A N 1
ATOM 3148 C CA . GLN A 1 404 ? -6.245 -2.304 -5.140 1.00 89.81 404 GLN A CA 1
ATOM 3149 C C . GLN A 1 404 ? -7.027 -1.078 -4.645 1.00 89.81 404 GLN A C 1
ATOM 3151 O O . GLN A 1 404 ? -8.186 -0.894 -5.014 1.00 89.81 404 GLN A O 1
ATOM 3156 N N . LEU A 1 405 ? -6.390 -0.214 -3.846 1.00 84.25 405 LEU A N 1
ATOM 3157 C CA . LEU A 1 405 ? -7.030 0.958 -3.235 1.00 84.25 405 LEU A CA 1
ATOM 3158 C C . LEU A 1 405 ? -7.548 1.955 -4.278 1.00 84.25 405 LEU A C 1
ATOM 3160 O O . LEU A 1 405 ? -8.638 2.502 -4.120 1.00 84.25 405 LEU A O 1
ATOM 3164 N N . ASN A 1 406 ? -6.764 2.197 -5.329 1.00 84.56 406 ASN A N 1
ATOM 3165 C CA . ASN A 1 406 ? -7.101 3.146 -6.391 1.00 84.56 406 ASN A CA 1
ATOM 3166 C C . ASN A 1 406 ? -7.729 2.470 -7.619 1.00 84.56 406 ASN A C 1
ATOM 3168 O O . ASN A 1 406 ? -8.017 3.156 -8.595 1.00 84.56 406 ASN A O 1
ATOM 3172 N N . GLN A 1 407 ? -7.937 1.149 -7.574 1.00 86.56 407 GLN A N 1
ATOM 3173 C CA . GLN A 1 407 ? -8.511 0.345 -8.658 1.00 86.56 407 GLN A CA 1
ATOM 3174 C C . GLN A 1 407 ? -7.772 0.510 -9.994 1.00 86.56 407 GLN A C 1
ATOM 3176 O O . GLN A 1 407 ? -8.390 0.599 -11.053 1.00 86.56 407 GLN A O 1
ATOM 3181 N N . TRP A 1 408 ? -6.440 0.550 -9.937 1.00 91.44 408 TRP A N 1
ATOM 3182 C CA . TRP A 1 408 ? -5.609 0.737 -11.119 1.00 91.44 408 TRP A CA 1
ATOM 3183 C C . TRP A 1 408 ? -5.610 -0.485 -12.026 1.00 91.44 408 TRP A C 1
ATOM 3185 O O . TRP A 1 408 ? -5.467 -1.628 -11.584 1.00 91.44 408 TRP A O 1
ATOM 3195 N N . ARG A 1 409 ? -5.632 -0.220 -13.326 1.00 94.00 409 ARG A N 1
ATOM 3196 C CA . ARG A 1 409 ? -5.320 -1.180 -14.371 1.00 94.00 409 ARG A CA 1
ATOM 3197 C C . ARG A 1 409 ? -3.830 -1.105 -14.681 1.00 94.00 409 ARG A C 1
ATOM 3199 O O . ARG A 1 409 ? -3.337 -0.105 -15.198 1.00 94.00 409 ARG A O 1
ATOM 3206 N N . VAL A 1 410 ? -3.089 -2.154 -14.337 1.00 96.62 410 VAL A N 1
ATOM 3207 C CA . VAL A 1 410 ? -1.618 -2.131 -14.373 1.00 96.62 410 VAL A CA 1
ATOM 3208 C C . VAL A 1 410 ? -1.041 -3.186 -15.310 1.00 96.62 410 VAL A C 1
ATOM 3210 O O . VAL A 1 410 ? -1.606 -4.269 -15.458 1.00 96.62 410 VAL A O 1
ATOM 3213 N N . ALA A 1 411 ? 0.117 -2.895 -15.904 1.00 97.44 411 ALA A N 1
ATOM 3214 C CA . ALA A 1 411 ? 0.971 -3.907 -16.525 1.00 97.44 411 ALA A CA 1
ATOM 3215 C C . ALA A 1 411 ? 2.213 -4.150 -15.667 1.00 97.44 411 ALA A C 1
ATOM 3217 O O . ALA A 1 411 ? 2.903 -3.208 -15.278 1.00 97.44 411 ALA A O 1
ATOM 3218 N N . VAL A 1 412 ? 2.519 -5.421 -15.410 1.00 97.56 412 VAL A N 1
ATOM 3219 C CA . VAL A 1 412 ? 3.683 -5.836 -14.622 1.00 97.56 412 VAL A CA 1
ATOM 3220 C C . VAL A 1 412 ? 4.703 -6.493 -15.543 1.00 97.56 412 VAL A C 1
ATOM 3222 O O . VAL A 1 412 ? 4.437 -7.539 -16.133 1.00 97.56 412 VAL A O 1
ATOM 3225 N N . LEU A 1 413 ? 5.878 -5.881 -15.659 1.00 97.38 413 LEU A N 1
ATOM 3226 C CA . LEU A 1 413 ? 7.016 -6.394 -16.411 1.00 97.38 413 LEU A CA 1
ATOM 3227 C C . LEU A 1 413 ? 8.079 -6.888 -15.429 1.00 97.38 413 LEU A C 1
ATOM 3229 O O . LEU A 1 413 ? 8.720 -6.092 -14.748 1.00 97.38 413 LEU A O 1
ATOM 3233 N N . VAL A 1 414 ? 8.262 -8.205 -15.359 1.00 96.00 414 VAL A N 1
ATOM 3234 C CA . VAL A 1 414 ? 9.256 -8.839 -14.484 1.00 96.00 414 VAL A CA 1
ATOM 3235 C C . VAL A 1 414 ? 10.527 -9.116 -15.278 1.00 96.00 414 VAL A C 1
ATOM 3237 O O . VAL A 1 414 ? 10.555 -10.003 -16.132 1.00 96.00 414 VAL A O 1
ATOM 3240 N N . ASP A 1 415 ? 11.588 -8.377 -14.980 1.00 94.50 415 ASP A N 1
ATOM 3241 C CA . ASP A 1 415 ? 12.908 -8.609 -15.558 1.00 94.50 415 ASP A CA 1
ATOM 3242 C C . ASP A 1 415 ? 13.681 -9.665 -14.767 1.00 94.50 415 ASP A C 1
ATOM 3244 O O . ASP A 1 415 ? 13.568 -9.755 -13.543 1.00 94.50 415 ASP A O 1
ATOM 3248 N N . GLU A 1 416 ? 14.465 -10.474 -15.482 1.00 91.44 416 GLU A N 1
ATOM 3249 C CA . GLU A 1 416 ? 15.222 -11.608 -14.939 1.00 91.44 416 GLU A CA 1
ATOM 3250 C C . GLU A 1 416 ? 14.375 -12.526 -14.031 1.00 91.44 416 GLU A C 1
ATOM 3252 O O . GLU A 1 416 ? 14.810 -12.952 -12.958 1.00 91.44 416 GLU A O 1
ATOM 3257 N N . ALA A 1 417 ? 13.162 -12.857 -14.500 1.00 91.75 417 ALA A N 1
ATOM 3258 C CA . ALA A 1 417 ? 12.128 -13.612 -13.781 1.00 91.75 417 ALA A CA 1
ATOM 3259 C C . ALA A 1 417 ? 12.573 -14.984 -13.240 1.00 91.75 417 ALA A C 1
ATOM 3261 O O . ALA A 1 417 ? 11.908 -15.545 -12.375 1.00 91.75 417 ALA A O 1
ATOM 3262 N N . HIS A 1 418 ? 13.719 -15.513 -13.676 1.00 91.19 418 HIS A N 1
ATOM 3263 C CA . HIS A 1 418 ? 14.326 -16.695 -13.065 1.00 91.19 418 HIS A CA 1
ATOM 3264 C C . HIS A 1 418 ? 14.646 -16.490 -11.570 1.00 91.19 418 HIS A C 1
ATOM 3266 O O . HIS A 1 418 ? 14.612 -17.450 -10.807 1.00 91.19 418 HIS A O 1
ATOM 3272 N N . ASN A 1 419 ? 14.892 -15.248 -11.129 1.00 91.31 419 ASN A N 1
ATOM 3273 C CA . ASN A 1 419 ? 15.080 -14.921 -9.711 1.00 91.31 419 ASN A CA 1
ATOM 3274 C C . ASN A 1 419 ? 13.757 -14.935 -8.924 1.00 91.31 419 ASN A C 1
ATOM 3276 O O . ASN A 1 419 ? 13.777 -14.942 -7.696 1.00 91.31 419 ASN A O 1
ATOM 3280 N N . MET A 1 420 ? 12.600 -14.914 -9.599 1.00 90.88 420 MET A N 1
ATOM 3281 C CA . MET A 1 420 ? 11.297 -14.798 -8.940 1.00 90.88 420 MET A CA 1
ATOM 3282 C C . MET A 1 420 ? 10.993 -16.003 -8.055 1.00 90.88 420 MET A C 1
ATOM 3284 O O . MET A 1 420 ? 10.422 -15.820 -6.992 1.00 90.88 420 MET A O 1
ATOM 3288 N N . VAL A 1 421 ? 11.385 -17.219 -8.447 1.00 90.38 421 VAL A N 1
ATOM 3289 C CA . VAL A 1 421 ? 11.042 -18.439 -7.692 1.00 90.38 421 VAL A CA 1
ATOM 3290 C C . VAL A 1 421 ? 11.624 -18.395 -6.280 1.00 90.38 421 VAL A C 1
ATOM 3292 O O . VAL A 1 421 ? 10.903 -18.580 -5.303 1.00 90.38 421 VAL A O 1
ATOM 3295 N N . GLU A 1 422 ? 12.918 -18.104 -6.157 1.00 91.12 422 GLU A N 1
ATOM 3296 C CA . GLU A 1 422 ? 13.583 -18.002 -4.856 1.00 91.12 422 GLU A CA 1
ATOM 3297 C C . GLU A 1 422 ? 13.067 -16.802 -4.051 1.00 91.12 422 GLU A C 1
ATOM 3299 O O . GLU A 1 422 ? 12.777 -16.925 -2.862 1.00 91.12 422 GLU A O 1
ATOM 3304 N N . ARG A 1 423 ? 12.872 -15.648 -4.701 1.00 91.25 423 ARG A N 1
ATOM 3305 C CA . ARG A 1 423 ? 12.349 -14.447 -4.033 1.00 91.25 423 ARG A CA 1
ATOM 3306 C C . ARG A 1 423 ? 10.913 -14.643 -3.545 1.00 91.25 423 ARG A C 1
ATOM 3308 O O . ARG A 1 423 ? 10.595 -14.218 -2.441 1.00 91.25 423 ARG A O 1
ATOM 3315 N N . ALA A 1 424 ? 10.061 -15.308 -4.321 1.00 90.62 424 ALA A N 1
ATOM 3316 C CA . ALA A 1 424 ? 8.703 -15.664 -3.924 1.00 90.62 424 ALA A CA 1
ATOM 3317 C C . ALA A 1 424 ? 8.724 -16.636 -2.744 1.00 90.62 424 ALA A C 1
ATOM 3319 O O . ALA A 1 424 ? 8.026 -16.401 -1.765 1.00 90.62 424 ALA A O 1
ATOM 3320 N N . ARG A 1 425 ? 9.592 -17.657 -2.770 1.00 91.56 425 ARG A N 1
ATOM 3321 C CA . ARG A 1 425 ? 9.796 -18.535 -1.608 1.00 91.56 425 ARG A CA 1
ATOM 3322 C C . ARG A 1 425 ? 10.129 -17.727 -0.361 1.00 91.56 425 ARG A C 1
ATOM 3324 O O . ARG A 1 425 ? 9.485 -17.939 0.654 1.00 91.56 425 ARG A O 1
ATOM 3331 N N . GLN A 1 426 ? 11.048 -16.768 -0.443 1.00 91.62 426 GLN A N 1
ATOM 3332 C CA . GLN A 1 426 ? 11.401 -15.908 0.692 1.00 91.62 426 GLN A CA 1
ATOM 3333 C C . GLN A 1 426 ? 10.230 -15.029 1.169 1.00 91.62 426 GLN A C 1
ATOM 3335 O O . GLN A 1 426 ? 9.973 -14.987 2.367 1.00 91.62 426 GLN A O 1
ATOM 3340 N N . MET A 1 427 ? 9.499 -14.369 0.260 1.00 91.88 427 MET A N 1
ATOM 3341 C CA . MET A 1 427 ? 8.349 -13.507 0.604 1.00 91.88 427 MET A CA 1
ATOM 3342 C C . MET A 1 427 ? 7.183 -14.282 1.241 1.00 91.88 427 MET A C 1
ATOM 3344 O O . MET A 1 427 ? 6.436 -13.727 2.041 1.00 91.88 427 MET A O 1
ATOM 3348 N N . TYR A 1 428 ? 7.036 -15.565 0.898 1.00 93.38 428 TYR A N 1
ATOM 3349 C CA . TYR A 1 428 ? 5.970 -16.447 1.384 1.00 93.38 428 TYR A CA 1
ATOM 3350 C C . TYR A 1 428 ? 6.479 -17.504 2.380 1.00 93.38 428 TYR A C 1
ATOM 3352 O O . TYR A 1 428 ? 5.815 -18.513 2.614 1.00 93.38 428 TYR A O 1
ATOM 3360 N N . SER A 1 429 ? 7.645 -17.277 2.990 1.00 93.31 429 SER A N 1
ATOM 3361 C CA . SER A 1 429 ? 8.178 -18.113 4.067 1.00 93.31 429 SER A CA 1
ATOM 3362 C C . SER A 1 429 ? 8.247 -17.328 5.366 1.00 93.31 429 SER A C 1
ATOM 3364 O O . SER A 1 429 ? 8.640 -16.166 5.401 1.00 93.31 429 SER A O 1
ATOM 3366 N N . ALA A 1 430 ? 7.946 -18.007 6.467 1.00 94.38 430 ALA A N 1
ATOM 3367 C CA . ALA A 1 430 ? 8.201 -17.507 7.807 1.00 94.38 430 ALA A CA 1
ATOM 3368 C C . ALA A 1 430 ? 8.799 -18.613 8.681 1.00 94.38 430 ALA A C 1
ATOM 3370 O O . ALA A 1 430 ? 8.495 -19.806 8.536 1.00 94.38 430 ALA A O 1
ATOM 3371 N N . SER A 1 431 ? 9.661 -18.205 9.608 1.00 93.94 431 SER A N 1
ATOM 3372 C CA . SER A 1 431 ? 10.345 -19.093 10.542 1.00 93.94 431 SER A CA 1
ATOM 3373 C C . SER A 1 431 ? 10.321 -18.500 11.939 1.00 93.94 431 SER A C 1
ATOM 3375 O O . SER A 1 431 ? 10.530 -17.303 12.093 1.00 93.94 431 SER A O 1
ATOM 3377 N N . LEU A 1 432 ? 10.148 -19.357 12.937 1.00 95.44 432 LEU A N 1
ATOM 3378 C CA . LEU A 1 432 ? 10.289 -19.009 14.345 1.00 95.44 432 LEU A CA 1
ATOM 3379 C C . LEU A 1 432 ? 11.452 -19.814 14.938 1.00 95.44 432 LEU A C 1
ATOM 3381 O O . LEU A 1 432 ? 11.676 -20.960 14.532 1.00 95.44 432 LEU A O 1
ATOM 3385 N N . ASP A 1 433 ? 12.167 -19.249 15.912 1.00 94.25 433 ASP A N 1
ATOM 3386 C CA . ASP A 1 433 ? 13.281 -19.914 16.593 1.00 94.25 433 ASP A CA 1
ATOM 3387 C C . ASP A 1 433 ? 12.932 -20.219 18.056 1.00 94.25 433 ASP A C 1
ATOM 3389 O O . ASP A 1 433 ? 12.701 -19.325 18.874 1.00 94.25 433 ASP A O 1
ATOM 3393 N N . GLN A 1 434 ? 12.916 -21.508 18.406 1.00 94.56 434 GLN A N 1
ATOM 3394 C CA . GLN A 1 434 ? 12.602 -21.941 19.766 1.00 94.56 434 GLN A CA 1
ATOM 3395 C C . GLN A 1 434 ? 13.639 -21.441 20.788 1.00 94.56 434 GLN A C 1
ATOM 3397 O O . GLN A 1 434 ? 13.304 -21.251 21.956 1.00 94.56 434 GLN A O 1
ATOM 3402 N N . SER A 1 435 ? 14.897 -21.217 20.391 1.00 92.62 435 SER A N 1
ATOM 3403 C CA . SER A 1 435 ? 15.910 -20.701 21.321 1.00 92.62 435 SER A CA 1
ATOM 3404 C C . SER A 1 435 ? 15.621 -19.258 21.739 1.00 92.62 435 SER A C 1
ATOM 3406 O O . SER A 1 435 ? 15.718 -18.937 22.923 1.00 92.62 435 SER A O 1
ATOM 3408 N N . GLN A 1 436 ? 15.168 -18.423 20.801 1.00 94.00 436 GLN A N 1
ATOM 3409 C CA . GLN A 1 436 ? 14.728 -17.053 21.059 1.00 94.00 436 GLN A CA 1
ATOM 3410 C C . GLN A 1 436 ? 13.483 -17.037 21.950 1.00 94.00 436 GLN A C 1
ATOM 3412 O O . GLN A 1 436 ? 13.444 -16.299 22.932 1.00 94.00 436 GLN A O 1
ATOM 3417 N N . LEU A 1 437 ? 12.514 -17.922 21.680 1.00 95.19 437 LEU A N 1
ATOM 3418 C CA . LEU A 1 437 ? 11.350 -18.127 22.546 1.00 95.19 437 LEU A CA 1
ATOM 3419 C C . LEU A 1 437 ? 11.771 -18.470 23.988 1.00 95.19 437 LEU A C 1
ATOM 3421 O O . LEU A 1 437 ? 11.280 -17.867 24.941 1.00 95.19 437 LEU A O 1
ATOM 3425 N N . LYS A 1 438 ? 12.711 -19.408 24.163 1.00 94.94 438 LYS A N 1
ATOM 3426 C CA . LYS A 1 438 ? 13.212 -19.819 25.487 1.00 94.94 438 LYS A CA 1
ATOM 3427 C C . LYS A 1 438 ? 13.971 -18.711 26.212 1.00 94.94 438 LYS A C 1
ATOM 3429 O O . LYS A 1 438 ? 13.826 -18.603 27.427 1.00 94.94 438 LYS A O 1
ATOM 3434 N N . ALA A 1 439 ? 14.744 -17.894 25.497 1.00 94.62 439 ALA A N 1
ATOM 3435 C CA . ALA A 1 439 ? 15.400 -16.722 26.072 1.00 94.62 439 ALA A CA 1
ATOM 3436 C C . ALA A 1 439 ? 14.364 -15.705 26.580 1.00 94.62 439 ALA A C 1
ATOM 3438 O O . ALA A 1 439 ? 14.451 -15.262 27.724 1.00 94.62 439 ALA A O 1
ATOM 3439 N N . LEU A 1 440 ? 13.328 -15.425 25.782 1.00 94.88 440 LEU A N 1
ATOM 3440 C CA . LEU A 1 440 ? 12.248 -14.508 26.152 1.00 94.88 440 LEU A CA 1
ATOM 3441 C C . LEU A 1 440 ? 11.451 -14.981 27.374 1.00 94.88 440 LEU A C 1
ATOM 3443 O O . LEU A 1 440 ? 11.042 -14.153 28.181 1.00 94.88 440 LEU A O 1
ATOM 3447 N N . ILE A 1 441 ? 11.264 -16.290 27.574 1.00 96.12 441 ILE A N 1
ATOM 3448 C CA . ILE A 1 441 ? 10.600 -16.829 28.779 1.00 96.12 441 ILE A CA 1
ATOM 3449 C C . ILE A 1 441 ? 11.326 -16.416 30.073 1.00 96.12 441 ILE A C 1
ATOM 3451 O O . ILE A 1 441 ? 10.680 -16.284 31.115 1.00 96.12 441 ILE A O 1
ATOM 3455 N N . GLN A 1 442 ? 12.648 -16.225 30.030 1.00 94.12 442 GLN A N 1
ATOM 3456 C CA . GLN A 1 442 ? 13.436 -15.859 31.213 1.00 94.12 442 GLN A CA 1
ATOM 3457 C C . GLN A 1 442 ? 13.320 -14.375 31.567 1.00 94.12 442 GLN A C 1
ATOM 3459 O O . GLN A 1 442 ? 13.435 -14.025 32.739 1.00 94.12 442 GLN A O 1
ATOM 3464 N N . THR A 1 443 ? 13.095 -13.514 30.573 1.00 92.25 443 THR A N 1
ATOM 3465 C CA . THR A 1 443 ? 13.122 -12.052 30.731 1.00 92.25 443 THR A CA 1
ATOM 3466 C C . THR A 1 443 ? 11.738 -11.408 30.696 1.00 92.25 443 THR A C 1
ATOM 3468 O O . THR A 1 443 ? 11.578 -10.290 31.177 1.00 92.25 443 THR A O 1
ATOM 3471 N N . SER A 1 444 ? 10.735 -12.093 30.141 1.00 92.94 444 SER A N 1
ATOM 3472 C CA . SER A 1 444 ? 9.398 -11.529 29.941 1.00 92.94 444 SER A CA 1
ATOM 3473 C C . SER A 1 444 ? 8.590 -11.432 31.242 1.00 92.94 444 SER A C 1
ATOM 3475 O O . SER A 1 444 ? 8.703 -12.307 32.108 1.00 92.94 444 SER A O 1
ATOM 3477 N N . PRO A 1 445 ? 7.703 -10.427 31.363 1.00 91.75 445 PRO A N 1
ATOM 3478 C CA . PRO A 1 445 ? 6.797 -10.289 32.501 1.00 91.75 445 PRO A CA 1
ATOM 3479 C C . PRO A 1 445 ? 5.781 -11.435 32.565 1.00 91.75 445 PRO A C 1
ATOM 3481 O O . PRO A 1 445 ? 5.505 -12.100 31.567 1.00 91.75 445 PRO A O 1
ATOM 3484 N N . GLU A 1 446 ? 5.190 -11.655 33.741 1.00 93.75 446 GLU A N 1
ATOM 3485 C CA . GLU A 1 446 ? 4.420 -12.868 34.055 1.00 93.75 446 GLU A CA 1
ATOM 3486 C C . GLU A 1 446 ? 3.284 -13.211 33.058 1.00 93.75 446 GLU A C 1
ATOM 3488 O O . GLU A 1 446 ? 3.191 -14.383 32.674 1.00 93.75 446 GLU A O 1
ATOM 3493 N N . PRO A 1 447 ? 2.449 -12.265 32.567 1.00 92.88 447 PRO A N 1
ATOM 3494 C CA . PRO A 1 447 ? 1.418 -12.584 31.571 1.00 92.88 447 PRO A CA 1
ATOM 3495 C C . PRO A 1 447 ? 2.013 -13.093 30.249 1.00 92.88 447 PRO A C 1
ATOM 3497 O O . PRO A 1 447 ? 1.617 -14.146 29.743 1.00 92.88 447 PRO A O 1
ATOM 3500 N N . VAL A 1 448 ? 3.024 -12.389 29.732 1.00 94.62 448 VAL A N 1
ATOM 3501 C CA . VAL A 1 448 ? 3.728 -12.740 28.490 1.00 94.62 448 VAL A CA 1
ATOM 3502 C C . VAL A 1 448 ? 4.489 -14.052 28.663 1.00 94.62 448 VAL A C 1
ATOM 3504 O O . VAL A 1 448 ? 4.383 -14.951 27.832 1.00 94.62 448 VAL A O 1
ATOM 3507 N N . LYS A 1 449 ? 5.188 -14.222 29.786 1.00 96.50 449 LYS A N 1
ATOM 3508 C CA . LYS A 1 449 ? 5.918 -15.441 30.137 1.00 96.50 449 LYS A CA 1
ATOM 3509 C C . LYS A 1 449 ? 5.017 -16.673 30.120 1.00 96.50 449 LYS A C 1
ATOM 3511 O O . LYS A 1 449 ? 5.386 -17.680 29.517 1.00 96.50 449 LYS A O 1
ATOM 3516 N N . LYS A 1 450 ? 3.821 -16.603 30.715 1.00 97.38 450 LYS A N 1
ATOM 3517 C CA . LYS A 1 450 ? 2.842 -17.706 30.682 1.00 97.38 450 LYS A CA 1
ATOM 3518 C C . LYS A 1 450 ? 2.398 -18.041 29.256 1.00 97.38 450 LYS A C 1
ATOM 3520 O O . LYS A 1 450 ? 2.268 -19.224 28.920 1.00 97.38 450 LYS A O 1
ATOM 3525 N N . ALA A 1 451 ? 2.191 -17.031 28.411 1.00 96.88 451 ALA A N 1
ATOM 3526 C CA . ALA A 1 451 ? 1.833 -17.229 27.009 1.00 96.88 451 ALA A CA 1
ATOM 3527 C C . ALA A 1 451 ? 2.975 -17.885 26.208 1.00 96.88 451 ALA A C 1
ATOM 3529 O O . ALA A 1 451 ? 2.748 -18.891 25.530 1.00 96.88 451 ALA A O 1
ATOM 3530 N N . LEU A 1 452 ? 4.212 -17.411 26.379 1.00 97.56 452 LEU A N 1
ATOM 3531 C CA . LEU A 1 452 ? 5.410 -17.995 25.767 1.00 97.56 452 LEU A CA 1
ATOM 3532 C C . LEU A 1 452 ? 5.638 -19.446 26.232 1.00 97.56 452 LEU A C 1
ATOM 3534 O O . LEU A 1 452 ? 5.913 -20.320 25.416 1.00 97.56 452 LEU A O 1
ATOM 3538 N N . GLN A 1 453 ? 5.444 -19.751 27.521 1.00 98.19 453 GLN A N 1
ATOM 3539 C CA . GLN A 1 453 ? 5.524 -21.121 28.052 1.00 98.19 453 GLN A CA 1
ATOM 3540 C C . GLN A 1 453 ? 4.435 -22.041 27.481 1.00 98.19 453 GLN A C 1
ATOM 3542 O O . GLN A 1 453 ? 4.656 -23.236 27.276 1.00 98.19 453 GLN A O 1
ATOM 3547 N N . ARG A 1 454 ? 3.225 -21.524 27.233 1.00 97.75 454 ARG A N 1
ATOM 3548 C CA . ARG A 1 454 ? 2.162 -22.285 26.557 1.00 97.75 454 ARG A CA 1
ATOM 3549 C C . ARG A 1 454 ? 2.548 -22.597 25.111 1.00 97.75 454 ARG A C 1
ATOM 3551 O O . ARG A 1 454 ? 2.368 -23.742 24.694 1.00 97.75 454 ARG A O 1
ATOM 3558 N N . LEU A 1 455 ? 3.116 -21.624 24.401 1.00 97.88 455 LEU A N 1
ATOM 3559 C CA . LEU A 1 455 ? 3.636 -21.820 23.052 1.00 97.88 455 LEU A CA 1
ATOM 3560 C C . LEU A 1 455 ? 4.768 -22.859 23.036 1.00 97.88 455 LEU A C 1
ATOM 3562 O O . LEU A 1 455 ? 4.703 -23.811 22.261 1.00 97.88 455 LEU A O 1
ATOM 3566 N N . ASP A 1 456 ? 5.736 -22.754 23.951 1.00 97.69 456 ASP A N 1
ATOM 3567 C CA . ASP A 1 456 ? 6.853 -23.702 24.064 1.00 97.69 456 ASP A CA 1
ATOM 3568 C C . ASP A 1 456 ? 6.376 -25.132 24.366 1.00 97.69 456 ASP A C 1
ATOM 3570 O O . ASP A 1 456 ? 6.901 -26.095 23.811 1.00 97.69 456 ASP A O 1
ATOM 3574 N N . ARG A 1 457 ? 5.313 -25.305 25.166 1.00 97.88 457 ARG A N 1
ATOM 3575 C CA . ARG A 1 457 ? 4.692 -26.626 25.381 1.00 97.88 457 ARG A CA 1
ATOM 3576 C C . ARG A 1 457 ? 4.155 -27.243 24.088 1.00 97.88 457 ARG A C 1
ATOM 3578 O O . ARG A 1 457 ? 4.392 -28.428 23.856 1.00 97.88 457 ARG A O 1
ATOM 3585 N N . GLN A 1 458 ? 3.454 -26.472 23.250 1.00 97.31 458 GLN A N 1
ATOM 3586 C CA . GLN A 1 458 ? 2.974 -26.974 21.952 1.00 97.31 458 GLN A CA 1
ATOM 3587 C C . GLN A 1 458 ? 4.136 -27.259 20.999 1.00 97.31 458 GLN A C 1
ATOM 3589 O O . GLN A 1 458 ? 4.116 -28.250 20.271 1.00 97.31 458 GLN A O 1
ATOM 3594 N N . TRP A 1 459 ? 5.188 -26.449 21.066 1.00 95.88 459 TRP A N 1
ATOM 3595 C CA . TRP A 1 459 ? 6.411 -26.663 20.306 1.00 95.88 459 TRP A CA 1
ATOM 3596 C C . TRP A 1 459 ? 7.119 -27.970 20.697 1.00 95.88 459 TRP A C 1
ATOM 3598 O O . TRP A 1 459 ? 7.449 -28.793 19.843 1.00 95.88 459 TRP A O 1
ATOM 3608 N N . ASN A 1 460 ? 7.290 -28.223 21.996 1.00 95.50 460 ASN A N 1
ATOM 3609 C CA . ASN A 1 460 ? 7.885 -29.460 22.503 1.00 95.50 460 ASN A CA 1
ATOM 3610 C C . ASN A 1 460 ? 7.021 -30.690 22.173 1.00 95.50 460 ASN A C 1
ATOM 3612 O O . ASN A 1 460 ? 7.562 -31.771 21.935 1.00 95.50 460 ASN A O 1
ATOM 3616 N N . ALA A 1 461 ? 5.693 -30.539 22.105 1.00 95.38 461 ALA A N 1
ATOM 3617 C CA . ALA A 1 461 ? 4.802 -31.609 21.663 1.00 95.38 461 ALA A CA 1
ATOM 3618 C C . ALA A 1 461 ? 5.064 -32.014 20.200 1.00 95.38 461 ALA A C 1
ATOM 3620 O O . ALA A 1 461 ? 5.101 -33.211 19.913 1.00 95.38 461 ALA A O 1
ATOM 3621 N N . LEU A 1 462 ? 5.326 -31.050 19.306 1.00 93.94 462 LEU A N 1
ATOM 3622 C CA . LEU A 1 462 ? 5.743 -31.330 17.924 1.00 93.94 462 LEU A CA 1
ATOM 3623 C C . LEU A 1 462 ? 7.100 -32.035 17.877 1.00 93.94 462 LEU A C 1
ATOM 3625 O O . LEU A 1 462 ? 7.270 -33.012 17.149 1.00 93.94 462 LEU A O 1
ATOM 3629 N N . HIS A 1 463 ? 8.058 -31.595 18.698 1.00 92.12 463 HIS A N 1
ATOM 3630 C CA . HIS A 1 463 ? 9.343 -32.276 18.787 1.00 92.12 463 HIS A CA 1
ATOM 3631 C C . HIS A 1 463 ? 9.198 -33.714 19.282 1.00 92.12 463 HIS A C 1
ATOM 3633 O O . HIS A 1 463 ? 9.846 -34.582 18.722 1.00 92.12 463 HIS A O 1
ATOM 3639 N N . LYS A 1 464 ? 8.346 -34.017 20.264 1.00 92.06 464 LYS A N 1
ATOM 3640 C CA . LYS A 1 464 ? 8.236 -35.380 20.813 1.00 92.06 464 LYS A CA 1
ATOM 3641 C C . LYS A 1 464 ? 7.845 -36.436 19.768 1.00 92.06 464 LYS A C 1
ATOM 3643 O O . LYS A 1 464 ? 8.290 -37.573 19.871 1.00 92.06 464 LYS A O 1
ATOM 3648 N N . VAL A 1 465 ? 7.022 -36.066 18.787 1.00 91.81 465 VAL A N 1
ATOM 3649 C CA . VAL A 1 465 ? 6.509 -36.986 17.753 1.00 91.81 465 VAL A CA 1
ATOM 3650 C C . VAL A 1 465 ? 7.336 -36.988 16.466 1.00 91.81 465 VAL A C 1
ATOM 3652 O O . VAL A 1 465 ? 7.146 -37.851 15.614 1.00 91.81 465 VAL A O 1
ATOM 3655 N N . GLN A 1 466 ? 8.251 -36.032 16.307 1.00 92.62 466 GLN A N 1
ATOM 3656 C CA . GLN A 1 466 ? 9.067 -35.907 15.104 1.00 92.62 466 GLN A CA 1
ATOM 3657 C C . GLN A 1 466 ? 10.125 -37.038 15.024 1.00 92.62 466 GLN A C 1
ATOM 3659 O O . GLN A 1 466 ? 10.875 -37.240 15.986 1.00 92.62 466 GLN A O 1
ATOM 3664 N N . PRO A 1 467 ? 10.245 -37.751 13.888 1.00 90.38 467 PRO A N 1
ATOM 3665 C CA . PRO A 1 467 ? 11.115 -38.927 13.784 1.00 90.38 467 PRO A CA 1
ATOM 3666 C C . PRO A 1 467 ? 12.587 -38.590 13.497 1.00 90.38 467 PRO A C 1
ATOM 3668 O O . PRO A 1 467 ? 13.479 -39.273 13.990 1.00 90.38 467 PRO A O 1
ATOM 3671 N N . ALA A 1 468 ? 12.856 -37.538 12.721 1.00 92.62 468 ALA A N 1
ATOM 3672 C CA . ALA A 1 468 ? 14.193 -37.184 12.237 1.00 92.62 468 ALA A CA 1
ATOM 3673 C C . ALA A 1 468 ? 14.583 -35.748 12.618 1.00 92.62 468 ALA A C 1
ATOM 3675 O O . ALA A 1 468 ? 13.736 -34.959 13.029 1.00 92.62 468 ALA A O 1
ATOM 3676 N N . ALA A 1 469 ? 15.862 -35.383 12.475 1.00 91.31 469 ALA A N 1
ATOM 3677 C CA . ALA A 1 469 ? 16.341 -34.026 12.768 1.00 91.31 469 ALA A CA 1
ATOM 3678 C C . ALA A 1 469 ? 15.656 -32.956 11.897 1.00 91.31 469 ALA A C 1
ATOM 3680 O O . ALA A 1 469 ? 15.269 -31.907 12.407 1.00 91.31 469 ALA A O 1
ATOM 3681 N N . TYR A 1 470 ? 15.431 -33.255 10.617 1.00 94.88 470 TYR A N 1
ATOM 3682 C CA . TYR A 1 470 ? 14.588 -32.480 9.707 1.00 94.88 470 TYR A CA 1
ATOM 3683 C C . TYR A 1 470 ? 13.330 -33.280 9.375 1.00 94.88 470 TYR A C 1
ATOM 3685 O O . TYR A 1 470 ? 13.429 -34.465 9.060 1.00 94.88 470 TYR A O 1
ATOM 3693 N N . GLN A 1 471 ? 12.160 -32.648 9.427 1.00 94.56 471 GLN A N 1
ATOM 3694 C CA . GLN A 1 471 ? 10.913 -33.264 8.984 1.00 94.56 471 GLN A CA 1
ATOM 3695 C C . GLN A 1 471 ? 9.985 -32.218 8.373 1.00 94.56 471 GLN A C 1
ATOM 3697 O O . GLN A 1 471 ? 9.681 -31.215 9.017 1.00 94.56 471 GLN A O 1
ATOM 3702 N N . ALA A 1 472 ? 9.489 -32.512 7.173 1.00 94.38 472 ALA A N 1
ATOM 3703 C CA . ALA A 1 472 ? 8.400 -31.797 6.522 1.00 94.38 472 ALA A CA 1
ATOM 3704 C C . ALA A 1 472 ? 7.057 -32.508 6.764 1.00 94.38 472 ALA A C 1
ATOM 3706 O O . ALA A 1 472 ? 6.990 -33.739 6.821 1.00 94.38 472 ALA A O 1
ATOM 3707 N N . TYR A 1 473 ? 5.991 -31.729 6.880 1.00 92.75 473 TYR A N 1
ATOM 3708 C CA . TYR A 1 473 ? 4.628 -32.149 7.170 1.00 92.75 473 TYR A CA 1
ATOM 3709 C C . TYR A 1 473 ? 3.676 -31.543 6.138 1.00 92.75 473 TYR A C 1
ATOM 3711 O O . TYR A 1 473 ? 3.816 -30.386 5.737 1.00 92.75 473 TYR A O 1
ATOM 3719 N N . SER A 1 474 ? 2.686 -32.334 5.728 1.00 88.12 474 SER A N 1
ATOM 3720 C CA . SER A 1 474 ? 1.635 -31.919 4.791 1.00 88.12 474 SER A CA 1
ATOM 3721 C C . SER A 1 474 ? 0.493 -31.149 5.454 1.00 88.12 474 SER A C 1
ATOM 3723 O O . SER A 1 474 ? -0.324 -30.570 4.755 1.00 88.12 474 SER A O 1
ATOM 3725 N N . ALA A 1 475 ? 0.409 -31.170 6.785 1.00 91.50 475 ALA A N 1
ATOM 3726 C CA . ALA A 1 475 ? -0.609 -30.464 7.552 1.00 91.50 475 ALA A CA 1
ATOM 3727 C C . ALA A 1 475 ? 0.030 -29.375 8.420 1.00 91.50 475 ALA A C 1
ATOM 3729 O O . ALA A 1 475 ? 1.123 -29.561 8.966 1.00 91.50 475 ALA A O 1
ATOM 3730 N N . ALA A 1 476 ? -0.677 -28.257 8.575 1.00 92.56 476 ALA A N 1
ATOM 3731 C CA . ALA A 1 476 ? -0.281 -27.187 9.475 1.00 92.56 476 ALA A CA 1
ATOM 3732 C C . ALA A 1 476 ? -0.403 -27.622 10.950 1.00 92.56 476 ALA A C 1
ATOM 3734 O O . ALA A 1 476 ? -1.294 -28.396 11.311 1.00 92.56 476 ALA A O 1
ATOM 3735 N N . PRO A 1 477 ? 0.460 -27.116 11.847 1.00 94.38 477 PRO A N 1
ATOM 3736 C CA . PRO A 1 477 ? 0.416 -27.462 13.261 1.00 94.38 477 PRO A CA 1
ATOM 3737 C C . PRO A 1 477 ? -0.658 -26.636 13.991 1.00 94.38 477 PRO A C 1
ATOM 3739 O O . PRO A 1 477 ? -0.336 -25.705 14.728 1.00 94.38 477 PRO A O 1
ATOM 3742 N N . GLU A 1 478 ? -1.938 -26.976 13.820 1.00 94.75 478 GLU A N 1
ATOM 3743 C CA . GLU A 1 478 ? -3.083 -26.187 14.321 1.00 94.75 478 GLU A CA 1
ATOM 3744 C C . GLU A 1 478 ? -2.973 -25.803 15.805 1.00 94.75 478 GLU A C 1
ATOM 3746 O O . GLU A 1 478 ? -3.190 -24.651 16.177 1.00 94.75 478 GLU A O 1
ATOM 3751 N N . LYS A 1 479 ? -2.562 -26.740 16.670 1.00 95.81 479 LYS A N 1
ATOM 3752 C CA . LYS A 1 479 ? -2.390 -26.474 18.111 1.00 95.81 479 LYS A CA 1
ATOM 3753 C C . LYS A 1 479 ? -1.284 -25.455 18.399 1.00 95.81 479 LYS A C 1
ATOM 3755 O O . LYS A 1 479 ? -1.427 -24.641 19.313 1.00 95.81 479 LYS A O 1
ATOM 3760 N N . LEU A 1 480 ? -0.189 -25.500 17.635 1.00 95.75 480 LEU A N 1
ATOM 3761 C CA . LEU A 1 480 ? 0.894 -24.522 17.733 1.00 95.75 480 LEU A CA 1
ATOM 3762 C C . LEU A 1 480 ? 0.402 -23.157 17.255 1.00 95.75 480 LEU A C 1
ATOM 3764 O O . LEU A 1 480 ? 0.588 -22.185 17.976 1.00 95.75 480 LEU A O 1
ATOM 3768 N N . ILE A 1 481 ? -0.264 -23.100 16.097 1.00 94.88 481 ILE A N 1
ATOM 3769 C CA . ILE A 1 481 ? -0.803 -21.861 15.514 1.00 94.88 481 ILE A CA 1
ATOM 3770 C C . ILE A 1 481 ? -1.815 -21.214 16.463 1.00 94.88 481 ILE A C 1
ATOM 3772 O O . ILE A 1 481 ? -1.699 -20.032 16.767 1.00 94.88 481 ILE A O 1
ATOM 3776 N N . GLY A 1 482 ? -2.745 -21.986 17.030 1.00 93.75 482 GLY A N 1
ATOM 3777 C CA . GLY A 1 482 ? -3.693 -21.472 18.019 1.00 93.75 482 GLY A CA 1
ATOM 3778 C C . GLY A 1 482 ? -2.999 -20.918 19.270 1.00 93.75 482 GLY A C 1
ATOM 3779 O O . GLY A 1 482 ? -3.370 -19.861 19.777 1.00 93.75 482 GLY A O 1
ATOM 3780 N N . SER A 1 483 ? -1.948 -21.586 19.762 1.00 96.62 483 SER A N 1
ATOM 3781 C CA . SER A 1 483 ? -1.155 -21.057 20.880 1.00 96.62 483 SER A CA 1
ATOM 3782 C C . SER A 1 483 ? -0.296 -19.850 20.495 1.00 96.62 483 SER A C 1
ATOM 3784 O O . SER A 1 483 ? -0.032 -19.016 21.359 1.00 96.62 483 SER A O 1
ATOM 3786 N N . LEU A 1 484 ? 0.147 -19.760 19.240 1.00 95.81 484 LEU A N 1
ATOM 3787 C CA . LEU A 1 484 ? 0.897 -18.632 18.700 1.00 95.81 484 LEU A CA 1
ATOM 3788 C C . LEU A 1 484 ? -0.000 -17.399 18.606 1.00 95.81 484 LEU A C 1
ATOM 3790 O O . LEU A 1 484 ? 0.382 -16.359 19.119 1.00 95.81 484 LEU A O 1
ATOM 3794 N N . ASN A 1 485 ? -1.213 -17.528 18.065 1.00 91.75 485 ASN A N 1
ATOM 3795 C CA . ASN A 1 485 ? -2.186 -16.434 17.984 1.00 91.75 485 ASN A CA 1
ATOM 3796 C C . ASN A 1 485 ? -2.567 -15.900 19.370 1.00 91.75 485 ASN A C 1
ATOM 3798 O O . ASN A 1 485 ? -2.645 -14.687 19.573 1.00 91.75 485 ASN A O 1
ATOM 3802 N N . GLN A 1 486 ? -2.717 -16.791 20.356 1.00 91.25 486 GLN A N 1
ATOM 3803 C CA . GLN A 1 486 ? -2.911 -16.373 21.744 1.00 91.25 486 GLN A CA 1
ATOM 3804 C C . GLN A 1 486 ? -1.684 -15.636 22.297 1.00 91.25 486 GLN A C 1
ATOM 3806 O O . GLN A 1 486 ? -1.834 -14.642 23.001 1.00 91.25 486 GLN A O 1
ATOM 3811 N N . CYS A 1 487 ? -0.476 -16.113 21.982 1.00 94.56 487 CYS A N 1
ATOM 3812 C CA . CYS A 1 487 ? 0.769 -15.470 22.393 1.00 94.56 487 CYS A CA 1
ATOM 3813 C C . CYS A 1 487 ? 0.931 -14.082 21.766 1.00 94.56 487 CYS A C 1
ATOM 3815 O O . CYS A 1 487 ? 1.290 -13.147 22.473 1.00 94.56 487 CYS A O 1
ATOM 3817 N N . ILE A 1 488 ? 0.624 -13.939 20.473 1.00 92.31 488 ILE A N 1
ATOM 3818 C CA . ILE A 1 488 ? 0.578 -12.657 19.764 1.00 92.31 488 ILE A CA 1
ATOM 3819 C C . ILE A 1 488 ? -0.404 -11.736 20.485 1.00 92.31 488 ILE A C 1
ATOM 3821 O O . ILE A 1 488 ? -0.000 -10.670 20.928 1.00 92.31 488 ILE A O 1
ATOM 3825 N N . SER A 1 489 ? -1.647 -12.169 20.708 1.00 88.38 489 SER A N 1
ATOM 3826 C CA . SER A 1 489 ? -2.642 -11.348 21.413 1.00 88.38 489 SER A CA 1
ATOM 3827 C C . SER A 1 489 ? -2.127 -10.862 22.772 1.00 88.38 489 SER A C 1
ATOM 3829 O O . SER A 1 489 ? -2.104 -9.664 23.012 1.00 88.38 489 SER A O 1
ATOM 3831 N N . THR A 1 490 ? -1.594 -11.758 23.612 1.00 90.81 490 THR A N 1
ATOM 3832 C CA . THR A 1 490 ? -1.064 -11.391 24.937 1.00 90.81 490 THR A CA 1
ATOM 3833 C C . THR A 1 490 ? 0.129 -10.432 24.876 1.00 90.81 490 THR A C 1
ATOM 3835 O O . THR A 1 490 ? 0.230 -9.539 25.714 1.00 90.81 490 THR A O 1
ATOM 3838 N N . ILE A 1 491 ? 1.042 -10.587 23.911 1.00 90.56 491 ILE A N 1
ATOM 3839 C CA . ILE A 1 491 ? 2.156 -9.643 23.736 1.00 90.56 491 ILE A CA 1
ATOM 3840 C C . ILE A 1 491 ? 1.637 -8.281 23.250 1.00 90.56 491 ILE A C 1
ATOM 3842 O O . ILE A 1 491 ? 2.087 -7.247 23.739 1.00 90.56 491 ILE A O 1
ATOM 3846 N N . GLY A 1 492 ? 0.676 -8.270 22.323 1.00 87.44 492 GLY A N 1
ATOM 3847 C CA . GLY A 1 492 ? 0.027 -7.048 21.850 1.00 87.44 492 GLY A CA 1
ATOM 3848 C C . GLY A 1 492 ? -0.681 -6.298 22.980 1.00 87.44 492 GLY A C 1
ATOM 3849 O O . GLY A 1 492 ? -0.506 -5.090 23.112 1.00 87.44 492 GLY A O 1
ATOM 3850 N N . ASP A 1 493 ? -1.410 -7.012 23.837 1.00 84.62 493 ASP A N 1
ATOM 3851 C CA . ASP A 1 493 ? -2.078 -6.440 25.010 1.00 84.62 493 ASP A CA 1
ATOM 3852 C C . ASP A 1 493 ? -1.050 -5.870 26.003 1.00 84.62 493 ASP A C 1
ATOM 3854 O O . ASP A 1 493 ? -1.190 -4.735 26.455 1.00 84.62 493 ASP A O 1
ATOM 3858 N N . HIS A 1 494 ? 0.057 -6.583 26.241 1.00 87.31 494 HIS A N 1
ATOM 3859 C CA . HIS A 1 494 ? 1.150 -6.083 27.077 1.00 87.31 494 HIS A CA 1
ATOM 3860 C C . HIS A 1 494 ? 1.760 -4.777 26.542 1.00 87.31 494 HIS A C 1
ATOM 3862 O O . HIS A 1 494 ? 1.985 -3.850 27.320 1.00 87.31 494 HIS A O 1
ATOM 3868 N N . PHE A 1 495 ? 1.999 -4.680 25.228 1.00 85.56 495 PHE A N 1
ATOM 3869 C CA . PHE A 1 495 ? 2.511 -3.454 24.608 1.00 85.56 495 PHE A CA 1
ATOM 3870 C C . PHE A 1 495 ? 1.520 -2.288 24.677 1.00 85.56 495 PHE A C 1
ATOM 3872 O O . PHE A 1 495 ? 1.952 -1.145 24.806 1.00 85.56 495 PHE A O 1
ATOM 3879 N N . ASN A 1 496 ? 0.214 -2.560 24.628 1.00 79.31 496 ASN A N 1
ATOM 3880 C CA . ASN A 1 496 ? -0.811 -1.533 24.823 1.00 79.31 496 ASN A CA 1
ATOM 3881 C C . ASN A 1 496 ? -0.847 -1.015 26.265 1.00 79.31 496 ASN A C 1
ATOM 3883 O O . ASN A 1 496 ? -0.937 0.191 26.474 1.00 79.31 496 ASN A O 1
ATOM 3887 N N . GLU A 1 497 ? -0.765 -1.909 27.251 1.00 80.12 497 GLU A N 1
ATOM 3888 C CA . GLU A 1 497 ? -0.754 -1.547 28.675 1.00 80.12 497 GLU A CA 1
ATOM 3889 C C . GLU A 1 497 ? 0.556 -0.860 29.092 1.00 80.12 497 GLU A C 1
ATOM 3891 O O . GLU A 1 497 ? 0.569 -0.034 30.004 1.00 80.12 497 GLU A O 1
ATOM 3896 N N . HIS A 1 498 ? 1.665 -1.177 28.413 1.00 78.69 498 HIS A N 1
ATOM 3897 C CA . HIS A 1 498 ? 2.996 -0.664 28.733 1.00 78.69 498 HIS A CA 1
ATOM 3898 C C . HIS A 1 498 ? 3.712 -0.085 27.494 1.00 78.69 498 HIS A C 1
ATOM 3900 O O . HIS A 1 498 ? 4.759 -0.604 27.096 1.00 78.69 498 HIS A O 1
ATOM 3906 N N . PRO A 1 499 ? 3.238 1.033 26.902 1.00 69.12 499 PRO A N 1
ATOM 3907 C CA . PRO A 1 499 ? 3.812 1.586 25.668 1.00 69.12 499 PRO A CA 1
ATOM 3908 C C . PRO A 1 499 ? 5.289 1.999 25.772 1.00 69.12 499 PRO A C 1
ATOM 3910 O O . PRO A 1 499 ? 5.975 2.108 24.759 1.00 69.12 499 PRO A O 1
ATOM 3913 N N . GLN A 1 500 ? 5.797 2.235 26.988 1.00 67.62 500 GLN A N 1
ATOM 3914 C CA . GLN A 1 500 ? 7.210 2.552 27.237 1.00 67.62 500 GLN A CA 1
ATOM 3915 C C . GLN A 1 500 ? 8.093 1.314 27.463 1.00 67.62 500 GLN A C 1
ATOM 3917 O O . GLN A 1 500 ? 9.315 1.430 27.450 1.00 67.62 500 GLN A O 1
ATOM 3922 N N . ALA A 1 501 ? 7.504 0.130 27.656 1.00 61.38 501 ALA A N 1
ATOM 3923 C CA . ALA A 1 501 ? 8.218 -1.110 27.967 1.00 61.38 501 ALA A CA 1
ATOM 3924 C C . ALA A 1 501 ? 8.535 -1.954 26.721 1.00 61.38 501 ALA A C 1
ATOM 3926 O O . ALA A 1 501 ? 8.711 -3.170 26.817 1.00 61.38 501 ALA A O 1
ATOM 3927 N N . VAL A 1 502 ? 8.592 -1.334 25.538 1.00 64.44 502 VAL A N 1
ATOM 3928 C CA . VAL A 1 502 ? 8.875 -2.040 24.285 1.00 64.44 502 VAL A CA 1
ATOM 3929 C C . VAL A 1 502 ? 10.345 -2.477 24.262 1.00 64.44 502 VAL A C 1
ATOM 3931 O O . VAL A 1 502 ? 11.223 -1.757 23.792 1.00 64.44 502 VAL A O 1
ATOM 3934 N N . ASP A 1 503 ? 10.621 -3.672 24.786 1.00 72.06 503 ASP A N 1
ATOM 3935 C CA . ASP A 1 503 ? 11.888 -4.371 24.570 1.00 72.06 503 ASP A CA 1
ATOM 3936 C C . ASP A 1 503 ? 11.995 -4.748 23.086 1.00 72.06 503 ASP A C 1
ATOM 3938 O O . ASP A 1 503 ? 11.152 -5.478 22.553 1.00 72.06 503 ASP A O 1
ATOM 3942 N N . GLY A 1 504 ? 13.053 -4.279 22.419 1.00 81.25 504 GLY A N 1
ATOM 3943 C CA . GLY A 1 504 ? 13.308 -4.570 21.009 1.00 81.25 504 GLY A CA 1
ATOM 3944 C C . GLY A 1 504 ? 13.387 -6.070 20.704 1.00 81.25 504 GLY A C 1
ATOM 3945 O O . GLY A 1 504 ? 13.023 -6.488 19.605 1.00 81.25 504 GLY A O 1
ATOM 3946 N N . THR A 1 505 ? 13.786 -6.901 21.674 1.00 88.75 505 THR A N 1
ATOM 3947 C CA . THR A 1 505 ? 13.854 -8.361 21.499 1.00 88.75 505 THR A CA 1
ATOM 3948 C C . THR A 1 505 ? 12.464 -8.994 21.482 1.00 88.75 505 THR A C 1
ATOM 3950 O O . THR A 1 505 ? 12.160 -9.800 20.597 1.00 88.75 505 THR A O 1
ATOM 3953 N N . LEU A 1 506 ? 11.598 -8.608 22.427 1.00 90.56 506 LEU A N 1
ATOM 3954 C CA . LEU A 1 506 ? 10.207 -9.064 22.470 1.00 90.56 506 LEU A CA 1
ATOM 3955 C C . LEU A 1 506 ? 9.422 -8.540 21.263 1.00 90.56 506 LEU A C 1
ATOM 3957 O O . LEU A 1 506 ? 8.668 -9.294 20.651 1.00 90.56 506 LEU A O 1
ATOM 3961 N N . GLN A 1 507 ? 9.637 -7.277 20.882 1.00 88.81 507 GLN A N 1
ATOM 3962 C CA . GLN A 1 507 ? 9.020 -6.684 19.697 1.00 88.81 507 GLN A CA 1
ATOM 3963 C C . GLN A 1 507 ? 9.454 -7.414 18.420 1.00 88.81 507 GLN A C 1
ATOM 3965 O O . GLN A 1 507 ? 8.617 -7.707 17.569 1.00 88.81 507 GLN A O 1
ATOM 3970 N N . GLY A 1 508 ? 10.740 -7.756 18.293 1.00 90.25 508 GLY A N 1
ATOM 3971 C CA . GLY A 1 508 ? 11.251 -8.540 17.168 1.00 90.25 508 GLY A CA 1
ATOM 3972 C C . GLY A 1 508 ? 10.553 -9.896 17.042 1.00 90.25 508 GLY A C 1
ATOM 3973 O O . GLY A 1 508 ? 10.006 -10.207 15.985 1.00 90.25 508 GLY A O 1
ATOM 3974 N N . PHE A 1 509 ? 10.481 -10.661 18.138 1.00 93.94 509 PHE A N 1
ATOM 3975 C CA . PHE A 1 509 ? 9.763 -11.942 18.153 1.00 93.94 509 PHE A CA 1
ATOM 3976 C C . PHE A 1 509 ? 8.271 -11.779 17.849 1.00 93.94 509 PHE A C 1
ATOM 3978 O O . PHE A 1 509 ? 7.693 -12.591 17.133 1.00 93.94 509 PHE A O 1
ATOM 3985 N N . TYR A 1 510 ? 7.637 -10.725 18.363 1.00 92.00 510 TYR A N 1
ATOM 3986 C CA . TYR A 1 510 ? 6.236 -10.426 18.086 1.00 92.00 510 TYR A CA 1
ATOM 3987 C C . TYR A 1 510 ? 5.970 -10.213 16.588 1.00 92.00 510 TYR A C 1
ATOM 3989 O O . TYR A 1 510 ? 5.022 -10.777 16.041 1.00 92.00 510 TYR A O 1
ATOM 3997 N N . LEU A 1 511 ? 6.829 -9.450 15.905 1.00 90.06 511 LEU A N 1
ATOM 3998 C CA . LEU A 1 511 ? 6.723 -9.227 14.461 1.00 90.06 511 LEU A CA 1
ATOM 3999 C C . LEU A 1 511 ? 6.952 -10.521 13.664 1.00 90.06 511 LEU A C 1
ATOM 4001 O O . LEU A 1 511 ? 6.214 -10.794 12.718 1.00 90.06 511 LEU A O 1
ATOM 4005 N N . GLU A 1 512 ? 7.921 -11.349 14.067 1.00 93.69 512 GLU A N 1
ATOM 4006 C CA . GLU A 1 512 ? 8.152 -12.671 13.468 1.00 93.69 512 GLU A CA 1
ATOM 4007 C C . GLU A 1 512 ? 6.958 -13.614 13.682 1.00 93.69 512 GLU A C 1
ATOM 4009 O O . GLU A 1 512 ? 6.557 -14.325 12.759 1.00 93.69 512 GLU A O 1
ATOM 4014 N N . ALA A 1 513 ? 6.351 -13.592 14.872 1.00 94.12 513 ALA A N 1
ATOM 4015 C CA . ALA A 1 513 ? 5.160 -14.365 15.208 1.00 94.12 513 ALA A CA 1
ATOM 4016 C C . ALA A 1 513 ? 3.958 -13.957 14.348 1.00 94.12 513 ALA A C 1
ATOM 4018 O O . ALA A 1 513 ? 3.300 -14.836 13.791 1.00 94.12 513 ALA A O 1
ATOM 4019 N N . ILE A 1 514 ? 3.713 -12.653 14.169 1.00 91.19 514 ILE A N 1
ATOM 4020 C CA . ILE A 1 514 ? 2.688 -12.149 13.240 1.00 91.19 514 ILE A CA 1
ATOM 4021 C C . ILE A 1 514 ? 2.973 -12.618 11.816 1.00 91.19 514 ILE A C 1
ATOM 4023 O O . ILE A 1 514 ? 2.070 -13.117 11.147 1.00 91.19 514 ILE A O 1
ATOM 4027 N N . GLY A 1 515 ? 4.217 -12.476 11.351 1.00 90.88 515 GLY A N 1
ATOM 4028 C CA . GLY A 1 515 ? 4.617 -12.940 10.025 1.00 90.88 515 GLY A CA 1
ATOM 4029 C C . GLY A 1 515 ? 4.331 -14.430 9.843 1.00 90.88 515 GLY A C 1
ATOM 4030 O O . GLY A 1 515 ? 3.729 -14.830 8.850 1.00 90.88 515 GLY A O 1
ATOM 4031 N N . PHE A 1 516 ? 4.674 -15.248 10.838 1.00 94.19 516 PHE A N 1
ATOM 4032 C CA . PHE A 1 516 ? 4.401 -16.681 10.823 1.00 94.19 516 PHE A CA 1
ATOM 4033 C C . PHE A 1 516 ? 2.907 -17.002 10.815 1.00 94.19 516 PHE A C 1
ATOM 4035 O O . PHE A 1 516 ? 2.480 -17.828 10.010 1.00 94.19 516 PHE A O 1
ATOM 4042 N N . ALA A 1 517 ? 2.116 -16.355 11.672 1.00 92.25 517 ALA A N 1
ATOM 4043 C CA . ALA A 1 517 ? 0.667 -16.534 11.713 1.00 92.25 517 ALA A CA 1
ATOM 4044 C C . ALA A 1 517 ? 0.027 -16.176 10.364 1.00 92.25 517 ALA A C 1
ATOM 4046 O O . ALA A 1 517 ? -0.771 -16.944 9.838 1.00 92.25 517 ALA A O 1
ATOM 4047 N N . ARG A 1 518 ? 0.467 -15.075 9.746 1.00 90.12 518 ARG A N 1
ATOM 4048 C CA . ARG A 1 518 ? -0.023 -14.638 8.437 1.00 90.12 518 ARG A CA 1
ATOM 4049 C C . ARG A 1 518 ? 0.286 -15.636 7.323 1.00 90.12 518 ARG A C 1
ATOM 4051 O O . ARG A 1 518 ? -0.566 -15.873 6.477 1.00 90.12 518 ARG A O 1
ATOM 4058 N N . ILE A 1 519 ? 1.479 -16.236 7.315 1.00 92.31 519 ILE A N 1
ATOM 4059 C CA . ILE A 1 519 ? 1.796 -17.310 6.361 1.00 92.31 519 ILE A CA 1
ATOM 4060 C C . ILE A 1 519 ? 0.986 -18.573 6.670 1.00 92.31 519 ILE A C 1
ATOM 4062 O O . ILE A 1 519 ? 0.521 -19.239 5.751 1.00 92.31 519 ILE A O 1
ATOM 4066 N N . ALA A 1 520 ? 0.769 -18.888 7.949 1.00 92.31 520 ALA A N 1
ATOM 4067 C CA . ALA A 1 520 ? -0.031 -20.040 8.350 1.00 92.31 520 ALA A CA 1
ATOM 4068 C C . ALA A 1 520 ? -1.491 -19.947 7.877 1.00 92.31 520 ALA A C 1
ATOM 4070 O O . ALA A 1 520 ? -2.080 -20.972 7.548 1.00 92.31 520 ALA A O 1
ATOM 4071 N N . GLU A 1 521 ? -2.064 -18.742 7.803 1.00 89.88 521 GLU A N 1
ATOM 4072 C CA . GLU A 1 521 ? -3.408 -18.513 7.248 1.00 89.88 521 GLU A CA 1
ATOM 4073 C C . GLU A 1 521 ? -3.512 -18.851 5.754 1.00 89.88 521 GLU A C 1
ATOM 4075 O O . GLU A 1 521 ? -4.596 -19.175 5.277 1.00 89.88 521 GLU A O 1
ATOM 4080 N N . LEU A 1 522 ? -2.398 -18.789 5.020 1.00 90.75 522 LEU A N 1
ATOM 4081 C CA . LEU A 1 522 ? -2.337 -19.124 3.596 1.00 90.75 522 LEU A CA 1
ATOM 4082 C C . LEU A 1 522 ? -2.090 -20.616 3.351 1.00 90.75 522 LEU A C 1
ATOM 4084 O O . LEU A 1 522 ? -1.998 -21.026 2.200 1.00 90.75 522 LEU A O 1
ATOM 4088 N N . PHE A 1 523 ? -1.934 -21.422 4.406 1.00 91.25 523 PHE A N 1
ATOM 4089 C CA . PHE A 1 523 ? -1.501 -22.804 4.269 1.00 91.25 523 PHE A CA 1
ATOM 4090 C C . PHE A 1 523 ? -2.509 -23.663 3.497 1.00 91.25 523 PHE A C 1
ATOM 4092 O O . PHE A 1 523 ? -3.597 -23.968 3.983 1.00 91.25 523 PHE A O 1
ATOM 4099 N N . ASP A 1 524 ? -2.085 -24.118 2.324 1.00 90.56 524 ASP A N 1
ATOM 4100 C CA . ASP A 1 524 ? -2.786 -25.058 1.459 1.00 90.56 524 ASP A CA 1
ATOM 4101 C C . ASP A 1 524 ? -1.788 -26.062 0.840 1.00 90.56 524 ASP A C 1
ATOM 4103 O O . ASP A 1 524 ? -0.678 -26.261 1.343 1.00 90.56 524 ASP A O 1
ATOM 4107 N N . GLU A 1 525 ? -2.164 -26.707 -0.266 1.00 90.50 525 GLU A N 1
ATOM 4108 C CA . GLU A 1 525 ? -1.309 -27.660 -0.985 1.00 90.50 525 GLU A CA 1
ATOM 4109 C C . GLU A 1 525 ? -0.005 -27.064 -1.554 1.00 90.50 525 GLU A C 1
ATOM 4111 O O . GLU A 1 525 ? 0.902 -27.813 -1.932 1.00 90.50 525 GLU A O 1
ATOM 4116 N N . HIS A 1 526 ? 0.119 -25.736 -1.614 1.00 90.25 526 HIS A N 1
ATOM 4117 C CA . HIS A 1 526 ? 1.301 -25.037 -2.105 1.00 90.25 526 HIS A CA 1
ATOM 4118 C C . HIS A 1 526 ? 2.327 -24.725 -1.010 1.00 90.25 526 HIS A C 1
ATOM 4120 O O . HIS A 1 526 ? 3.449 -24.342 -1.345 1.00 90.25 526 HIS A O 1
ATOM 4126 N N . PHE A 1 527 ? 2.008 -24.944 0.268 1.00 92.56 527 PHE A N 1
ATOM 4127 C CA . PHE A 1 527 ? 2.908 -24.698 1.398 1.00 92.56 527 PHE A CA 1
ATOM 4128 C C . PHE A 1 527 ? 3.345 -26.008 2.078 1.00 92.56 527 PHE A C 1
ATOM 4130 O O . PHE A 1 527 ? 2.634 -27.009 2.081 1.00 92.56 527 PHE A O 1
ATOM 4137 N N . ILE A 1 528 ? 4.533 -26.019 2.692 1.00 93.38 528 ILE A N 1
ATOM 4138 C CA . ILE A 1 528 ? 5.038 -27.173 3.461 1.00 93.38 528 ILE A CA 1
ATOM 4139 C C . ILE A 1 528 ? 5.396 -26.716 4.852 1.00 93.38 528 ILE A C 1
ATOM 4141 O O . ILE A 1 528 ? 6.312 -25.917 4.966 1.00 93.38 528 ILE A O 1
ATOM 4145 N N . PHE A 1 529 ? 4.782 -27.270 5.896 1.00 95.00 529 PHE A N 1
ATOM 4146 C CA . PHE A 1 529 ? 5.245 -27.032 7.258 1.00 95.00 529 PHE A CA 1
ATOM 4147 C C . PHE A 1 529 ? 6.453 -27.924 7.574 1.00 95.00 529 PHE A C 1
ATOM 4149 O O . PHE A 1 529 ? 6.318 -29.138 7.541 1.00 95.00 529 PHE A O 1
ATOM 4156 N N . ASP A 1 530 ? 7.616 -27.384 7.925 1.00 94.88 530 ASP A N 1
ATOM 4157 C CA . ASP A 1 530 ? 8.754 -28.184 8.396 1.00 94.88 530 ASP A CA 1
ATOM 4158 C C . ASP A 1 530 ? 9.303 -27.776 9.770 1.00 94.88 530 ASP A C 1
ATOM 4160 O O . ASP A 1 530 ? 9.033 -26.686 10.292 1.00 94.88 530 ASP A O 1
ATOM 4164 N N . ILE A 1 531 ? 10.072 -28.691 10.363 1.00 95.50 531 ILE A N 1
ATOM 4165 C CA . ILE A 1 531 ? 10.800 -28.492 11.613 1.00 95.50 531 ILE A CA 1
ATOM 4166 C C . ILE A 1 531 ? 12.230 -29.006 11.448 1.00 95.50 531 ILE A C 1
ATOM 4168 O O . ILE A 1 531 ? 12.449 -30.189 11.181 1.00 95.50 531 ILE A O 1
ATOM 4172 N N . THR A 1 532 ? 13.202 -28.133 11.716 1.00 94.44 532 THR A N 1
ATOM 4173 C CA . THR A 1 532 ? 14.622 -28.491 11.822 1.00 94.44 532 THR A CA 1
ATOM 4174 C C . THR A 1 532 ? 15.073 -28.412 13.277 1.00 94.44 532 THR A C 1
ATOM 4176 O O . THR A 1 532 ? 15.044 -27.342 13.884 1.00 94.44 532 THR A O 1
ATOM 4179 N N . ARG A 1 533 ? 15.519 -29.535 13.845 1.00 89.94 533 ARG A N 1
ATOM 4180 C CA . ARG A 1 533 ? 16.197 -29.582 15.145 1.00 89.94 533 ARG A CA 1
ATOM 4181 C C . ARG A 1 533 ? 17.674 -29.268 14.938 1.00 89.94 533 ARG A C 1
ATOM 4183 O O . ARG A 1 533 ? 18.347 -29.958 14.179 1.00 89.94 533 ARG A O 1
ATOM 4190 N N . ARG A 1 534 ? 18.178 -28.240 15.618 1.00 82.31 534 ARG A N 1
ATOM 4191 C CA . ARG A 1 534 ? 19.614 -27.937 15.634 1.00 82.31 534 ARG A CA 1
ATOM 4192 C C . ARG A 1 534 ? 20.276 -28.734 16.754 1.00 82.31 534 ARG A C 1
ATOM 4194 O O . ARG A 1 534 ? 19.767 -28.744 17.874 1.00 82.31 534 ARG A O 1
ATOM 4201 N N . GLU A 1 535 ? 21.404 -29.373 16.464 1.00 67.62 535 GLU A N 1
ATOM 4202 C CA . GLU A 1 535 ? 22.298 -29.854 17.519 1.00 67.62 535 GLU A CA 1
ATOM 4203 C C . GLU A 1 535 ? 22.855 -28.648 18.290 1.00 67.62 535 GLU A C 1
ATOM 4205 O O . GLU A 1 535 ? 23.051 -27.567 17.721 1.00 67.62 535 GLU A O 1
ATOM 4210 N N . ALA A 1 536 ? 23.066 -28.805 19.598 1.00 53.72 536 ALA A N 1
ATOM 4211 C CA . ALA A 1 536 ? 23.572 -27.732 20.445 1.00 53.72 536 ALA A CA 1
ATOM 4212 C C . ALA A 1 536 ? 24.935 -27.236 19.914 1.00 53.72 536 ALA A C 1
ATOM 4214 O O . ALA A 1 536 ? 25.933 -27.941 20.021 1.00 53.72 536 ALA A O 1
ATOM 4215 N N . GLY A 1 537 ? 24.963 -26.036 19.315 1.00 52.50 537 GLY A N 1
ATOM 4216 C CA . GLY A 1 537 ? 26.167 -25.411 18.741 1.00 52.50 537 GLY A CA 1
ATOM 4217 C C . GLY A 1 537 ? 26.107 -25.067 17.242 1.00 52.50 537 GLY A C 1
ATOM 4218 O O . GLY A 1 537 ? 26.984 -24.354 16.756 1.00 52.50 537 GLY A O 1
ATOM 4219 N N . GLY A 1 538 ? 25.086 -25.508 16.496 1.00 44.69 538 GLY A N 1
ATOM 4220 C CA . GLY A 1 538 ? 24.957 -25.204 15.062 1.00 44.69 538 GLY A CA 1
ATOM 4221 C C . GLY A 1 538 ? 24.452 -23.781 14.769 1.00 44.69 538 GLY A C 1
ATOM 4222 O O . GLY A 1 538 ? 23.357 -23.408 15.198 1.00 44.69 538 GLY A O 1
ATOM 4223 N N . LYS A 1 539 ? 25.218 -22.984 14.005 1.00 45.53 539 LYS A N 1
ATOM 4224 C CA . LYS A 1 539 ? 24.767 -21.677 13.479 1.00 45.53 539 LYS A CA 1
ATOM 4225 C C . LYS A 1 539 ? 23.598 -21.842 12.496 1.00 45.53 539 LYS A C 1
ATOM 4227 O O . LYS A 1 539 ? 23.475 -22.861 11.822 1.00 45.53 539 LYS A O 1
ATOM 4232 N N . ARG A 1 540 ? 22.761 -20.801 12.401 1.00 45.03 540 ARG A N 1
ATOM 4233 C CA . ARG A 1 540 ? 21.643 -20.671 11.450 1.00 45.03 540 ARG A CA 1
ATOM 4234 C C . ARG A 1 540 ? 22.160 -20.851 10.014 1.00 45.03 540 ARG A C 1
ATOM 4236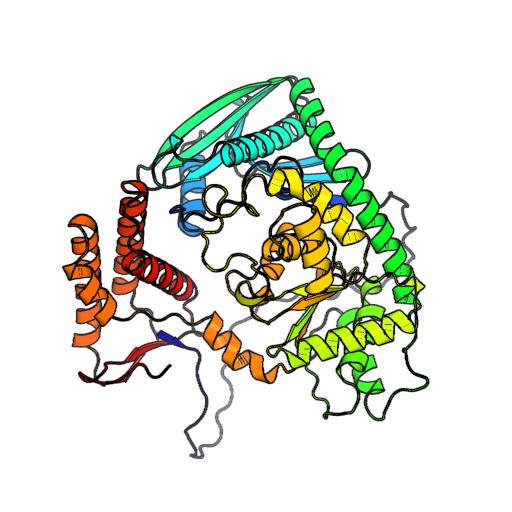 O O . ARG A 1 540 ? 22.934 -20.020 9.547 1.00 45.03 540 ARG A O 1
ATOM 4243 N N . ILE A 1 541 ? 21.742 -21.918 9.338 1.00 39.03 541 ILE A N 1
ATOM 4244 C CA . ILE A 1 541 ? 21.822 -22.014 7.876 1.00 39.03 541 ILE A CA 1
ATOM 4245 C C . ILE A 1 541 ? 20.495 -21.444 7.374 1.00 39.03 541 ILE A C 1
ATOM 4247 O O . ILE A 1 541 ? 19.437 -21.927 7.784 1.00 39.03 541 ILE A O 1
ATOM 4251 N N . LEU A 1 542 ? 20.583 -20.325 6.654 1.00 32.81 542 LEU A N 1
ATOM 4252 C CA . LEU A 1 542 ? 19.448 -19.595 6.087 1.00 32.81 542 LEU A CA 1
ATOM 4253 C C . LEU A 1 542 ? 18.839 -20.344 4.906 1.00 32.81 542 LEU A C 1
ATOM 4255 O O . LEU A 1 542 ? 19.630 -20.932 4.133 1.00 32.81 542 LEU A O 1
#

Sequence (542 aa):
MFATRDSRLLTGRLSSIHNLRLPSAVTPTAPVKPDSEPALISESPARYVVAVRALCEFTAKVGDLDLRFTPSPTAQEGIAGHRTVASRRGADYQAELSLSGDYRELTVRGRADGYDAGRNQLEEVKTYRGELDAMPANHRQLHWAQVKVYGWLLCQRLQLEQVTLALVYFNIVSEQETLIRESFSATTLQQFFEQQCTIFLGWAQQQMAHTQALHKMLGSLKFPHASFRTGQRVLAESVYKAVSTGCCLMAQAPTGIGKTVGTLFPLLKAAPGQQLDKIFFLTAKTPGRRLALDALEVINHSAPELKLRVLELVARDKACEHLDKACNGDSCPLANGFYDRLPAARAAALESPWLNQASVREAALRHQVCPYYLSQELARWADVVIADYNYYFDLSALLFGLGQLNQWRVAVLVDEAHNMVERARQMYSASLDQSQLKALIQTSPEPVKKALQRLDRQWNALHKVQPAAYQAYSAAPEKLIGSLNQCISTIGDHFNEHPQAVDGTLQGFYLEAIGFARIAELFDEHFIFDITRREAGGKRIL